Protein AF-A0A6A5BGY7-F1 (afdb_monomer_lite)

Foldseek 3Di:
DPPVVVVVVVVVVVVLVVQLVVLLVVLVCVLCVVPVPQDQDVVLSVQSSVQSVVCVVVVHDDVVSSVVSSVVSNVPGPPPPPDDDDDDDDDDDDDDDDDDDDDDDDDDDDDDDDDDDDDDDDDDDDPPPPPDDDDPDDDDDPDPPPPPPDDDDDDPDVVVVVVVVVVVVVVVVVVVVVVVVVVVVVVVVVVVVVVVVVVVVVVVVVVVVVVVVVVVVVVVVVVVVVVVVVVVVVVVVVVVVVVVVVVVVVVVVVVVVVVVVVVVVVVVVVVVVVVVVVVVVVVVVVVVVVVVVVVVVVVVVVVVVVVVVVVVVVVVVVVVVVVVVVVVVVVVVVVVVVVVVVVVVVCVVCVVPPVPPPDDDDDDPVVVVVVVVVVVVVVVVVVVVVVVVVVVVVVVVVVVVVVVVVVVVVVVVVVVVVVVVVVVVVVVVVVVVVVVVVVVVVVVVVVVVVVVVVVVVVVVVVVVVVVVVVVVVVVVVVDPDPVVCVVCVVVVVVVVVD

pLDDT: mean 76.89, std 18.96, range [32.81, 94.38]

Radius of gyration: 74.18 Å; chains: 1; bounding box: 144×85×255 Å

Organism: Naegleria fowleri (NCBI:txid5763)

Structure (mmCIF, N/CA/C/O backbone):
data_AF-A0A6A5BGY7-F1
#
_entry.id   AF-A0A6A5BGY7-F1
#
loop_
_atom_site.group_PDB
_atom_site.id
_atom_site.type_symbol
_atom_site.label_atom_id
_atom_site.label_alt_id
_atom_site.label_comp_id
_atom_site.label_asym_id
_atom_site.label_entity_id
_atom_site.label_seq_id
_atom_site.pdbx_PDB_ins_code
_atom_site.Cartn_x
_atom_site.Cartn_y
_atom_site.Cartn_z
_atom_site.occupancy
_atom_site.B_iso_or_equiv
_atom_site.auth_seq_id
_atom_site.auth_comp_id
_atom_site.auth_asym_id
_atom_site.auth_atom_id
_atom_site.pdbx_PDB_model_num
ATOM 1 N N . MET A 1 1 ? -32.255 -0.318 28.644 1.00 48.50 1 MET A N 1
ATOM 2 C CA . MET A 1 1 ? -32.883 0.525 27.596 1.00 48.50 1 MET A CA 1
ATOM 3 C C . MET A 1 1 ? -31.857 1.417 26.865 1.00 48.50 1 MET A C 1
ATOM 5 O O . MET A 1 1 ? -32.071 2.609 26.714 1.00 48.50 1 MET A O 1
ATOM 9 N N . THR A 1 2 ? -30.748 0.865 26.355 1.00 45.28 2 THR A N 1
ATOM 10 C CA . THR A 1 2 ? -29.633 1.644 25.757 1.00 45.28 2 THR A CA 1
ATOM 11 C C . THR A 1 2 ? -29.443 1.431 24.244 1.00 45.28 2 THR A C 1
ATOM 13 O O . THR A 1 2 ? -28.577 2.060 23.642 1.00 45.28 2 THR A O 1
ATOM 16 N N . SER A 1 3 ? -30.273 0.613 23.581 1.00 42.50 3 SER A N 1
ATOM 17 C CA . SER A 1 3 ? -30.120 0.303 22.143 1.00 42.50 3 SER A CA 1
ATOM 18 C C . SER A 1 3 ? -30.679 1.367 21.185 1.00 42.50 3 SER A C 1
ATOM 20 O O . SER A 1 3 ? -30.406 1.318 19.988 1.00 42.50 3 SER A O 1
ATOM 22 N N . VAL A 1 4 ? -31.413 2.367 21.685 1.00 48.81 4 VAL A N 1
ATOM 23 C CA . VAL A 1 4 ? -32.042 3.413 20.853 1.00 48.81 4 VAL A CA 1
ATOM 24 C C . VAL A 1 4 ? -31.071 4.560 20.511 1.00 48.81 4 VAL A C 1
ATOM 26 O O . VAL A 1 4 ? -31.288 5.296 19.550 1.00 48.81 4 VAL A O 1
ATOM 29 N N . ALA A 1 5 ? -29.966 4.714 21.250 1.00 49.78 5 ALA A N 1
ATOM 30 C CA . ALA A 1 5 ? -28.985 5.776 21.000 1.00 49.78 5 ALA A CA 1
ATOM 31 C C . ALA A 1 5 ? -28.038 5.460 19.822 1.00 49.78 5 ALA A C 1
ATOM 33 O O . ALA A 1 5 ? -27.665 6.359 19.067 1.00 49.78 5 ALA A O 1
ATOM 34 N N . SER A 1 6 ? -27.701 4.180 19.611 1.00 48.06 6 SER A N 1
ATOM 35 C CA . SER A 1 6 ? -26.782 3.744 18.545 1.00 48.06 6 SER A CA 1
ATOM 36 C C . SER A 1 6 ? -27.393 3.889 17.140 1.00 48.06 6 SER A C 1
ATOM 38 O O . SER A 1 6 ? -26.726 4.347 16.210 1.00 48.06 6 SER A O 1
ATOM 40 N N . SER A 1 7 ? -28.694 3.617 16.988 1.00 53.34 7 SER A N 1
ATOM 41 C CA . SER A 1 7 ? -29.398 3.766 15.706 1.00 53.34 7 SER A CA 1
ATOM 42 C C . SER A 1 7 ? -29.578 5.234 15.288 1.00 53.34 7 SER A C 1
ATOM 44 O O . SER A 1 7 ? -29.477 5.569 14.104 1.00 53.34 7 SER A O 1
ATOM 46 N N . LYS A 1 8 ? -29.753 6.154 16.247 1.00 53.75 8 LYS A N 1
ATOM 47 C CA . LYS A 1 8 ? -29.845 7.600 15.973 1.00 53.75 8 LYS A CA 1
ATOM 48 C C . LYS A 1 8 ? -28.509 8.204 15.514 1.00 53.75 8 LYS A C 1
ATOM 50 O O . LYS A 1 8 ? -28.509 9.021 14.595 1.00 53.75 8 LYS A O 1
ATOM 55 N N . ALA A 1 9 ? -27.376 7.767 16.069 1.00 55.69 9 ALA A N 1
ATOM 56 C CA . ALA A 1 9 ? -26.051 8.239 15.648 1.00 55.69 9 ALA A CA 1
ATOM 57 C C . ALA A 1 9 ? -25.701 7.819 14.204 1.00 55.69 9 ALA A C 1
ATOM 59 O O . ALA A 1 9 ? -25.172 8.624 13.435 1.00 55.69 9 ALA A O 1
ATOM 60 N N . SER A 1 10 ? -26.076 6.597 13.803 1.00 60.94 10 SER A N 1
ATOM 61 C CA . SER A 1 10 ? -25.869 6.094 12.436 1.00 60.94 10 SER A CA 1
ATOM 62 C C . SER A 1 10 ? -26.674 6.891 11.398 1.00 60.94 10 SER A C 1
ATOM 64 O O . SER A 1 10 ? -26.128 7.343 10.390 1.00 60.94 10 SER A O 1
ATOM 66 N N . THR A 1 11 ? -27.950 7.176 11.682 1.00 72.31 11 THR A N 1
ATOM 67 C CA . THR A 1 11 ? -28.796 7.973 10.772 1.00 72.31 11 THR A CA 1
ATOM 68 C C . THR A 1 11 ? -28.361 9.440 10.675 1.00 72.31 11 THR A C 1
ATOM 70 O O . THR A 1 11 ? -28.456 10.034 9.601 1.00 72.31 11 THR A O 1
ATOM 73 N N . ALA A 1 12 ? -27.841 10.034 11.755 1.00 74.44 12 ALA A N 1
ATOM 74 C CA . ALA A 1 12 ? -27.306 11.397 11.739 1.00 74.44 12 ALA A CA 1
ATOM 75 C C . ALA A 1 12 ? -26.014 11.506 10.908 1.00 74.44 12 ALA A C 1
ATOM 77 O O . ALA A 1 12 ? -25.861 12.457 10.139 1.00 74.44 12 ALA A O 1
ATOM 78 N N . SER A 1 13 ? -25.124 10.513 11.008 1.00 77.81 13 SER A N 1
ATOM 79 C CA . SER A 1 13 ? -23.902 10.443 10.195 1.00 77.81 13 SER A CA 1
ATOM 80 C C . SER A 1 13 ? -24.227 10.301 8.705 1.00 77.81 13 SER A C 1
ATOM 82 O O . SER A 1 13 ? -23.722 11.069 7.889 1.00 77.81 13 SER A O 1
ATOM 84 N N . GLN A 1 14 ? -25.158 9.408 8.355 1.00 81.12 14 GLN A N 1
ATOM 85 C CA . GLN A 1 14 ? -25.603 9.222 6.968 1.00 81.12 14 GLN A CA 1
ATOM 86 C C . GLN A 1 14 ? -26.270 10.476 6.385 1.00 81.12 14 GLN A C 1
ATOM 88 O O . GLN A 1 14 ? -26.080 10.797 5.213 1.00 81.12 14 GLN A O 1
ATOM 93 N N . LYS A 1 15 ? -27.048 11.217 7.187 1.00 82.88 15 LYS A N 1
ATOM 94 C CA . LYS A 1 15 ? -27.656 12.486 6.750 1.00 82.88 15 LYS A CA 1
ATOM 95 C C . LYS A 1 15 ? -26.605 13.567 6.486 1.00 82.88 15 LYS A C 1
ATOM 97 O O . LYS A 1 15 ? -26.734 14.290 5.501 1.00 82.88 15 LYS A O 1
ATOM 102 N N . ARG A 1 16 ? -25.564 13.658 7.322 1.00 83.69 16 ARG A N 1
ATOM 103 C CA . ARG A 1 16 ? -24.442 14.593 7.116 1.00 83.69 16 ARG A CA 1
ATOM 104 C C . ARG A 1 16 ? -23.653 14.264 5.855 1.00 83.69 16 ARG A C 1
ATOM 106 O O . ARG A 1 16 ? -23.334 15.167 5.092 1.00 83.69 16 ARG A O 1
ATOM 113 N N . GLU A 1 17 ? -23.401 12.985 5.605 1.00 85.94 17 GLU A N 1
ATOM 114 C CA . GLU A 1 17 ? -22.677 12.534 4.416 1.00 85.94 17 GLU A CA 1
ATOM 115 C C . GLU A 1 17 ? -23.469 12.792 3.124 1.00 85.94 17 GLU A C 1
ATOM 117 O O . GLU A 1 17 ? -22.926 13.323 2.156 1.00 85.94 17 GLU A O 1
ATOM 122 N N . LYS A 1 18 ? -24.787 12.543 3.137 1.00 87.06 18 LYS A N 1
ATOM 123 C CA . LYS A 1 18 ? -25.677 12.902 2.019 1.00 87.06 18 LYS A CA 1
ATOM 124 C C . LYS A 1 18 ? -25.728 14.412 1.774 1.00 87.06 18 LYS A C 1
ATOM 126 O O . LYS A 1 18 ? -25.689 14.841 0.625 1.00 87.06 18 LYS A O 1
ATOM 131 N N . LEU A 1 19 ? -25.789 15.221 2.834 1.00 86.50 19 LEU A N 1
ATOM 132 C CA . LEU A 1 19 ? -25.769 16.682 2.714 1.00 86.50 19 LEU A CA 1
ATOM 133 C C . LEU A 1 19 ? -24.436 17.179 2.135 1.00 86.50 19 LEU A C 1
ATOM 135 O O . LEU A 1 19 ? -24.432 18.034 1.254 1.00 86.50 19 LEU A O 1
ATOM 139 N N . LYS A 1 20 ? -23.314 16.604 2.576 1.00 90.31 20 LYS A N 1
ATOM 140 C CA . LYS A 1 20 ? -21.978 16.894 2.047 1.00 90.31 20 LYS A CA 1
ATOM 141 C C . LYS A 1 20 ? -21.872 16.596 0.554 1.00 90.31 20 LYS A C 1
ATOM 143 O O . LYS A 1 20 ? -21.350 17.432 -0.186 1.00 90.31 20 LYS A O 1
ATOM 148 N N . ALA A 1 21 ? -22.378 15.445 0.112 1.00 89.00 21 ALA A N 1
ATOM 149 C CA . ALA A 1 21 ? -22.396 15.083 -1.303 1.00 89.00 21 ALA A CA 1
ATOM 150 C C . ALA A 1 21 ? -23.208 16.099 -2.124 1.00 89.00 21 ALA A C 1
ATOM 152 O O . ALA A 1 21 ? -22.679 16.681 -3.065 1.00 89.00 21 ALA A O 1
ATOM 153 N N . LEU A 1 22 ? -24.430 16.425 -1.683 1.00 90.19 22 LEU A N 1
ATOM 154 C CA . LEU A 1 22 ? -25.294 17.395 -2.367 1.00 90.19 22 LEU A CA 1
ATOM 155 C C . LEU A 1 22 ? -24.677 18.798 -2.462 1.00 90.19 22 LEU A C 1
ATOM 157 O O . LEU A 1 22 ? -24.794 19.460 -3.493 1.00 90.19 22 LEU A O 1
ATOM 161 N N . LEU A 1 23 ? -24.022 19.271 -1.398 1.00 90.00 23 LEU A N 1
ATOM 162 C CA . LEU A 1 23 ? -23.354 20.576 -1.403 1.00 90.00 23 LEU A CA 1
ATOM 163 C C . LEU A 1 23 ? -22.109 20.575 -2.299 1.00 90.00 23 LEU A C 1
ATOM 165 O O . LEU A 1 23 ? -21.873 21.552 -3.009 1.00 90.00 23 LEU A O 1
ATOM 169 N N . SER A 1 24 ? -21.351 19.477 -2.312 1.00 91.75 24 SER A N 1
ATOM 170 C CA . SER A 1 24 ? -20.183 19.317 -3.186 1.00 91.75 24 SER A CA 1
ATOM 171 C C . SER A 1 24 ? -20.595 19.291 -4.660 1.00 91.75 24 SER A C 1
ATOM 173 O O . SER A 1 24 ? -20.015 20.020 -5.465 1.00 91.75 24 SER A O 1
ATOM 175 N N . ASP A 1 25 ? -21.648 18.544 -4.999 1.00 91.12 25 ASP A N 1
ATOM 176 C CA . ASP A 1 25 ? -22.200 18.479 -6.356 1.00 91.12 25 ASP A CA 1
ATOM 177 C C . ASP A 1 25 ? -22.715 19.844 -6.815 1.00 91.12 25 ASP A C 1
ATOM 179 O O . ASP A 1 25 ? -22.404 20.294 -7.918 1.00 91.12 25 ASP A O 1
ATOM 183 N N . LYS A 1 26 ? -23.405 20.579 -5.933 1.00 90.44 26 LYS A N 1
ATOM 184 C CA . LYS A 1 26 ? -23.881 21.934 -6.239 1.00 90.44 26 LYS A CA 1
ATOM 185 C C . LY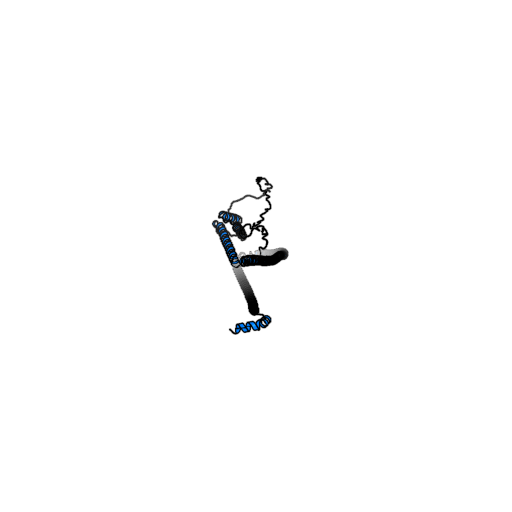S A 1 26 ? -22.728 22.906 -6.520 1.00 90.44 26 LYS A C 1
ATOM 187 O O . LYS A 1 26 ? -22.837 23.731 -7.427 1.00 90.44 26 LYS A O 1
ATOM 192 N N . VAL A 1 27 ? -21.611 22.812 -5.791 1.00 89.12 27 VAL A N 1
ATOM 193 C CA . VAL A 1 27 ? -20.402 23.618 -6.061 1.00 89.12 27 VAL A CA 1
ATOM 194 C C . VAL A 1 27 ? -19.767 23.226 -7.400 1.00 89.12 27 VAL A C 1
ATOM 196 O O . VAL A 1 27 ? -19.374 24.107 -8.170 1.00 89.12 27 VAL A O 1
ATOM 199 N N . LEU A 1 28 ? -19.710 21.932 -7.722 1.00 90.06 28 LEU A N 1
ATOM 200 C CA . LEU A 1 28 ? -19.201 21.444 -9.007 1.00 90.06 28 LEU A CA 1
ATOM 201 C C . LEU A 1 28 ? -20.054 21.912 -10.188 1.00 90.06 28 LEU A C 1
ATOM 203 O O . LEU A 1 28 ? -19.506 22.357 -11.200 1.00 90.06 28 LEU A O 1
ATOM 207 N N . ASP A 1 29 ? -21.375 21.888 -10.043 1.00 89.69 29 ASP A N 1
ATOM 208 C CA . ASP A 1 29 ? -22.299 22.408 -11.046 1.00 89.69 29 ASP A CA 1
ATOM 209 C C . ASP A 1 29 ? -22.102 23.907 -11.260 1.00 89.69 29 ASP A C 1
ATOM 211 O O . ASP A 1 29 ? -22.062 24.363 -12.402 1.00 89.69 29 ASP A O 1
ATOM 215 N N . MET A 1 30 ? -21.887 24.684 -10.194 1.00 89.56 30 MET A N 1
ATOM 216 C CA . MET A 1 30 ? -21.585 26.115 -10.311 1.00 89.56 30 MET A CA 1
ATOM 217 C C . MET A 1 30 ? -20.273 26.397 -11.054 1.00 89.56 30 MET A C 1
ATOM 219 O O . MET A 1 30 ? -20.196 27.377 -11.799 1.00 89.56 30 MET A O 1
ATOM 223 N N . ILE A 1 31 ? -19.259 25.545 -10.892 1.00 87.06 31 ILE A N 1
ATOM 224 C CA . ILE A 1 31 ? -17.988 25.651 -11.625 1.00 87.06 31 ILE A CA 1
ATOM 225 C C . ILE A 1 31 ? -18.200 25.316 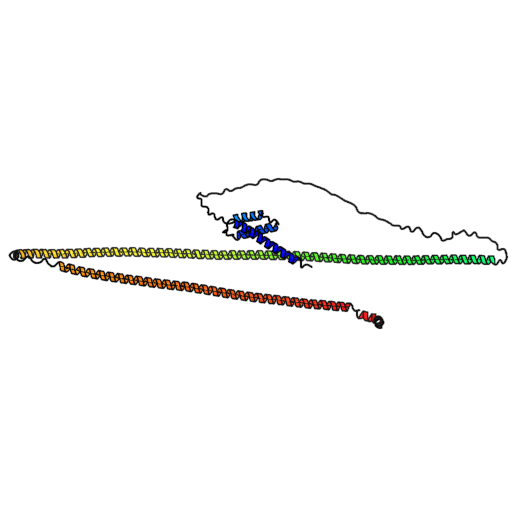-13.110 1.00 87.06 31 ILE A C 1
ATOM 227 O O . ILE A 1 31 ? -17.720 26.047 -13.981 1.00 87.06 31 ILE A O 1
ATOM 231 N N . LYS A 1 32 ? -18.971 24.262 -13.406 1.00 86.19 32 LYS A N 1
ATOM 232 C CA . LYS A 1 32 ? -19.269 23.805 -14.776 1.00 86.19 32 LYS A CA 1
ATOM 233 C C . LYS A 1 32 ? -20.250 24.708 -15.527 1.00 86.19 32 LYS A C 1
ATOM 235 O O . LYS A 1 32 ? -20.201 24.758 -16.755 1.00 86.19 32 LYS A O 1
ATOM 240 N N . LYS A 1 33 ? -21.100 25.470 -14.825 1.00 82.31 33 LYS A N 1
ATOM 241 C CA . LYS A 1 33 ? -22.147 26.334 -15.415 1.00 82.31 33 LYS A CA 1
ATOM 242 C C . LYS A 1 33 ? -21.612 27.442 -16.335 1.00 82.31 33 LYS A C 1
ATOM 244 O O . LYS A 1 33 ? -22.394 28.050 -17.056 1.00 82.31 33 LYS A O 1
ATOM 249 N N . GLY A 1 34 ? -20.302 27.694 -16.346 1.00 66.62 34 GLY A N 1
ATOM 250 C CA . GLY A 1 34 ? -19.660 28.622 -17.282 1.00 66.62 34 GLY A CA 1
ATOM 251 C C . GLY A 1 34 ? -18.769 27.978 -18.344 1.00 66.62 34 GLY A C 1
ATOM 252 O O . GLY A 1 34 ? -18.346 28.689 -19.248 1.00 66.62 34 GLY A O 1
ATOM 253 N N . ASN A 1 35 ? -18.422 26.689 -18.228 1.00 72.38 35 ASN A N 1
ATOM 254 C CA . ASN A 1 35 ? -17.495 26.029 -19.149 1.00 72.38 35 ASN A CA 1
ATOM 255 C C . ASN A 1 35 ? -17.555 24.494 -18.951 1.00 72.38 35 ASN A C 1
ATOM 257 O O . ASN A 1 35 ? -17.071 23.977 -17.941 1.00 72.38 35 ASN A O 1
ATOM 261 N N . LYS A 1 36 ? -18.199 23.767 -19.878 1.00 72.94 36 LYS A N 1
ATOM 262 C CA . LYS A 1 36 ? -18.528 22.330 -19.718 1.00 72.94 36 LYS A CA 1
ATOM 263 C C . LYS A 1 36 ? -17.303 21.400 -19.751 1.00 72.94 36 LYS A C 1
ATOM 265 O O . LYS A 1 36 ? -17.361 20.330 -19.155 1.00 72.94 36 LYS A O 1
ATOM 270 N N . ASP A 1 37 ? -16.189 21.848 -20.335 1.00 74.12 37 ASP A N 1
ATOM 271 C CA . ASP A 1 37 ? -14.973 21.041 -20.551 1.00 74.12 37 ASP A CA 1
ATOM 272 C C . ASP A 1 37 ? -13.878 21.248 -19.487 1.00 74.12 37 ASP A C 1
ATOM 274 O O . ASP A 1 37 ? -12.715 20.880 -19.676 1.00 74.12 37 ASP A O 1
ATOM 278 N N . VAL A 1 38 ? -14.218 21.847 -18.342 1.00 78.94 38 VAL A N 1
ATOM 279 C CA . VAL A 1 38 ? -13.254 22.068 -17.255 1.00 78.94 38 VAL A CA 1
ATOM 280 C C . VAL A 1 38 ? -12.906 20.737 -16.594 1.00 78.94 38 VAL A C 1
ATOM 282 O O . VAL A 1 38 ? -13.705 20.157 -15.856 1.00 78.94 38 VAL A O 1
ATOM 285 N N . LYS A 1 39 ? -11.677 20.267 -16.831 1.00 82.94 39 LYS A N 1
ATOM 286 C CA . LYS A 1 39 ? -11.101 19.118 -16.125 1.00 82.94 39 LYS A CA 1
ATOM 287 C C . LYS A 1 39 ? -10.837 19.500 -14.670 1.00 82.94 39 LYS A C 1
ATOM 289 O O . LYS A 1 39 ? -9.905 20.242 -14.371 1.00 82.94 39 LYS A O 1
ATOM 294 N N . ILE A 1 40 ? -11.673 18.994 -13.771 1.00 83.44 40 ILE A N 1
ATOM 295 C CA . ILE A 1 40 ? -11.523 19.202 -12.332 1.00 83.44 40 ILE A CA 1
ATOM 296 C C . ILE A 1 40 ? -10.395 18.295 -11.834 1.00 83.44 40 ILE A C 1
ATOM 298 O O . ILE A 1 40 ? -10.482 17.073 -11.942 1.00 83.44 40 ILE A O 1
ATOM 302 N N . THR A 1 41 ? -9.327 18.886 -11.305 1.00 86.12 41 THR A N 1
ATOM 303 C CA . THR A 1 41 ? -8.210 18.138 -10.720 1.00 86.12 41 THR A CA 1
ATOM 304 C C . THR A 1 41 ? -8.593 17.563 -9.347 1.00 86.12 41 THR A C 1
ATOM 306 O O . THR A 1 41 ? -9.438 18.132 -8.645 1.00 86.12 41 THR A O 1
ATOM 309 N N . PRO A 1 42 ? -7.971 16.451 -8.912 1.00 85.44 42 PRO A N 1
ATOM 310 C CA . PRO A 1 42 ? -8.244 15.854 -7.599 1.00 85.44 42 PRO A CA 1
ATOM 311 C C . PRO A 1 42 ? -7.941 16.809 -6.430 1.00 85.44 42 PRO A C 1
ATOM 313 O O . PRO A 1 42 ? -8.599 16.748 -5.392 1.00 85.44 42 PRO A O 1
ATOM 316 N N . GLU A 1 43 ? -7.006 17.745 -6.605 1.00 85.25 43 GLU A N 1
ATOM 317 C CA . GLU A 1 43 ? -6.696 18.786 -5.617 1.00 85.25 43 GLU A CA 1
ATOM 318 C C . GLU A 1 43 ? -7.874 19.743 -5.386 1.00 85.25 43 GLU A C 1
ATOM 320 O O . GLU A 1 43 ? -8.194 20.073 -4.240 1.00 85.25 43 GLU A O 1
ATOM 325 N N . VAL A 1 44 ? -8.573 20.128 -6.459 1.00 87.25 44 VAL A N 1
ATOM 326 C CA . VAL A 1 44 ? -9.759 20.994 -6.392 1.00 87.25 44 VAL A CA 1
ATOM 327 C C . VAL A 1 44 ? -10.927 20.262 -5.726 1.00 87.25 44 VAL A C 1
ATOM 329 O O . VAL A 1 44 ? -11.618 20.856 -4.900 1.00 87.25 44 VAL A O 1
ATOM 332 N N . LEU A 1 45 ? -11.108 18.963 -5.993 1.00 88.25 45 LEU A N 1
ATOM 333 C CA . LEU A 1 45 ? -12.114 18.138 -5.304 1.00 88.25 45 LEU A CA 1
ATOM 334 C C . LEU A 1 45 ? -11.844 18.029 -3.799 1.00 88.25 45 LEU A C 1
ATOM 336 O O . LEU A 1 45 ? -12.763 18.177 -2.992 1.00 88.25 45 LEU A O 1
ATOM 340 N N . SER A 1 46 ? -10.583 17.828 -3.410 1.00 89.75 46 SER A N 1
ATOM 341 C CA . SER A 1 46 ? -10.176 17.808 -2.000 1.00 89.75 46 SER A CA 1
ATOM 342 C C . SER A 1 46 ? -10.436 19.156 -1.316 1.00 89.75 46 SER A C 1
ATOM 344 O O . SER A 1 46 ? -10.913 19.191 -0.181 1.00 89.75 46 SER A O 1
ATOM 346 N N . LEU A 1 47 ? -10.167 20.275 -1.998 1.00 89.56 47 LEU A N 1
ATOM 347 C CA . LEU A 1 47 ? -10.445 21.611 -1.467 1.00 89.56 47 LEU A CA 1
ATOM 348 C C . LEU A 1 47 ? -11.951 21.844 -1.266 1.00 89.56 47 LEU A C 1
ATOM 350 O O . LEU A 1 47 ? -12.354 22.289 -0.194 1.00 89.56 47 LEU A O 1
ATOM 354 N N . ILE A 1 48 ? -12.778 21.488 -2.255 1.00 90.62 48 ILE A N 1
ATOM 355 C CA . ILE A 1 48 ? -14.243 21.595 -2.161 1.00 90.62 48 ILE A CA 1
ATOM 356 C C . ILE A 1 48 ? -14.761 20.756 -0.990 1.00 90.62 48 ILE A C 1
ATOM 358 O O . ILE A 1 48 ? -15.511 21.271 -0.167 1.00 90.62 48 ILE A O 1
ATOM 362 N N . SER A 1 49 ? -14.309 19.504 -0.851 1.00 92.00 49 SER A N 1
ATOM 363 C CA . SER A 1 49 ? -14.729 18.649 0.264 1.00 92.00 49 SER A CA 1
ATOM 364 C C . SER A 1 49 ? -14.367 19.244 1.627 1.00 92.00 49 SER A C 1
ATOM 366 O O . SER A 1 49 ? -15.182 19.163 2.542 1.00 92.00 49 SER A O 1
ATOM 368 N N . LYS A 1 50 ? -13.166 19.818 1.788 1.00 92.38 50 LYS A N 1
ATOM 369 C CA . LYS A 1 50 ? -12.720 20.400 3.068 1.00 92.38 50 LYS A CA 1
ATOM 370 C C . LYS A 1 50 ? -13.516 21.648 3.447 1.00 92.38 50 LYS A C 1
ATOM 372 O O . LYS A 1 50 ? -13.876 21.812 4.607 1.00 92.38 50 LYS A O 1
ATOM 377 N N . GLU A 1 51 ? -13.799 22.511 2.477 1.00 90.56 51 GLU A N 1
ATOM 378 C CA . GLU A 1 51 ? -14.568 23.742 2.698 1.00 90.56 51 GLU A CA 1
ATOM 379 C C . GLU A 1 51 ? -16.060 23.436 2.939 1.00 90.56 51 GLU A C 1
ATOM 381 O O . GLU A 1 51 ? -16.693 24.057 3.789 1.00 90.56 51 GLU A O 1
ATOM 386 N N . VAL A 1 52 ? -16.621 22.425 2.263 1.00 90.62 52 VAL A N 1
ATOM 387 C CA . VAL A 1 52 ? -17.994 21.948 2.517 1.00 90.62 52 VAL A CA 1
ATOM 388 C C . VAL A 1 52 ? -18.109 21.285 3.896 1.00 90.62 52 VAL A C 1
ATOM 390 O O . VAL A 1 52 ? -19.097 21.509 4.593 1.00 90.62 52 VAL A O 1
ATOM 393 N N . ASP A 1 53 ? -17.099 20.525 4.334 1.00 90.94 53 ASP A N 1
ATOM 394 C CA . ASP A 1 53 ? -17.050 19.979 5.699 1.00 90.94 53 ASP A CA 1
ATOM 395 C C . ASP A 1 53 ? -17.008 21.087 6.761 1.00 90.94 53 ASP A C 1
ATOM 397 O O . ASP A 1 53 ? -17.676 20.976 7.792 1.00 90.94 53 ASP A O 1
ATOM 401 N N . ALA A 1 54 ? -16.259 22.166 6.505 1.00 89.19 54 ALA A N 1
ATOM 402 C CA . ALA A 1 54 ? -16.210 23.331 7.385 1.00 89.19 54 ALA A CA 1
ATOM 403 C C . ALA A 1 54 ? -17.579 24.033 7.474 1.00 89.19 54 ALA A C 1
ATOM 405 O O . ALA A 1 54 ? -18.056 24.287 8.578 1.00 89.19 54 ALA A O 1
ATOM 406 N N . LEU A 1 55 ? -18.272 24.230 6.345 1.00 89.44 55 LEU A N 1
ATOM 407 C CA . LEU A 1 55 ? -19.627 24.805 6.332 1.00 89.44 55 LEU A CA 1
ATOM 408 C C . LEU A 1 55 ? -20.648 23.953 7.099 1.00 89.44 55 LEU A C 1
ATOM 410 O O . LEU A 1 55 ? -21.472 24.481 7.848 1.00 89.44 55 LEU A O 1
ATOM 414 N N . ILE A 1 56 ? -20.590 22.625 6.949 1.00 88.88 56 ILE A N 1
ATOM 415 C CA . ILE A 1 56 ? -21.475 21.708 7.685 1.00 88.88 56 ILE A CA 1
ATOM 416 C C . ILE A 1 56 ? -21.178 21.755 9.189 1.00 88.88 56 ILE A C 1
ATOM 418 O O . ILE A 1 56 ? -22.104 21.644 9.997 1.00 88.88 56 ILE A O 1
ATOM 422 N N . LYS A 1 57 ? -19.909 21.927 9.576 1.00 88.06 57 LYS A N 1
ATOM 423 C CA . LYS A 1 57 ? -19.494 22.039 10.980 1.00 88.06 57 LYS A CA 1
ATOM 424 C C . LYS A 1 57 ? -19.949 23.355 11.616 1.00 88.06 57 LYS A C 1
ATOM 426 O O . LYS A 1 57 ? -20.383 23.335 12.765 1.00 88.06 57 LYS A O 1
ATOM 431 N N . ASP A 1 58 ? -19.911 24.449 10.860 1.00 83.06 58 ASP A N 1
ATOM 432 C CA . ASP A 1 58 ? -20.290 25.787 11.328 1.00 83.06 58 ASP A CA 1
ATOM 433 C C . ASP A 1 58 ? -21.810 26.039 11.270 1.00 83.06 58 ASP A C 1
ATOM 435 O O . ASP A 1 58 ? -22.296 27.063 11.755 1.00 83.06 58 ASP A O 1
ATOM 439 N N . GLY A 1 59 ? -22.581 25.106 10.695 1.00 75.62 59 GLY A N 1
ATOM 440 C CA . GLY A 1 59 ? -24.047 25.156 10.648 1.00 75.62 59 GLY A CA 1
ATOM 441 C C . GLY A 1 59 ? -24.611 26.238 9.721 1.00 75.62 59 GLY A C 1
ATOM 442 O O . GLY A 1 59 ? -25.802 26.543 9.789 1.00 75.62 59 GLY A O 1
ATOM 443 N N . LYS A 1 60 ? -23.774 26.816 8.854 1.00 68.81 60 LYS A N 1
ATOM 444 C CA . LYS A 1 60 ? -24.119 27.886 7.912 1.00 68.81 60 LYS A CA 1
ATOM 445 C C . LYS A 1 60 ? -23.919 27.353 6.497 1.00 68.81 60 LYS A C 1
ATOM 447 O O . LYS A 1 60 ? -22.808 27.058 6.083 1.00 68.81 60 LYS A O 1
ATOM 452 N N . GLY A 1 61 ? -25.026 27.129 5.796 1.00 69.44 61 GLY A N 1
ATOM 453 C CA . GLY A 1 61 ? -25.051 26.607 4.428 1.00 69.44 61 GLY A CA 1
ATOM 454 C C . GLY A 1 61 ? -25.711 27.598 3.481 1.00 69.44 61 GLY A C 1
ATOM 455 O O . GLY A 1 61 ? -26.667 27.241 2.790 1.00 69.44 61 GLY A O 1
ATOM 456 N N . SER A 1 62 ? -25.278 28.859 3.506 1.00 83.69 62 SER A N 1
ATOM 457 C CA . SER A 1 62 ? -25.867 29.885 2.645 1.00 83.69 62 SER A CA 1
ATOM 458 C C . SER A 1 62 ? -25.387 29.732 1.199 1.00 83.69 62 SER A C 1
ATOM 460 O O . SER A 1 62 ? -24.273 29.284 0.920 1.00 83.69 62 SER A O 1
ATOM 462 N N . GLU A 1 63 ? -26.225 30.119 0.236 1.00 84.06 63 GLU A N 1
ATOM 463 C CA . GLU A 1 63 ? -25.854 30.016 -1.178 1.00 84.06 63 GLU A CA 1
ATOM 464 C C . GLU A 1 63 ? -24.628 30.884 -1.507 1.00 84.06 63 GLU A C 1
ATOM 466 O O . GLU A 1 63 ? -23.795 30.477 -2.311 1.00 84.06 63 GLU A O 1
ATOM 471 N N . SER A 1 64 ? -24.476 32.043 -0.856 1.00 85.56 64 SER A N 1
ATOM 472 C CA . SER A 1 64 ? -23.336 32.955 -1.023 1.00 85.56 64 SER A CA 1
ATOM 473 C C . SER A 1 64 ? -22.000 32.317 -0.631 1.00 85.56 64 SER A C 1
ATOM 475 O O . SER A 1 64 ? -21.004 32.516 -1.332 1.00 85.56 64 SER A O 1
ATOM 477 N N . GLU A 1 65 ? -21.970 31.508 0.428 1.00 87.19 65 GLU A N 1
ATOM 478 C CA . GLU A 1 65 ? -20.780 30.756 0.844 1.00 87.19 65 GLU A CA 1
ATOM 479 C C . GLU A 1 65 ? -20.403 29.688 -0.190 1.00 87.19 65 GLU A C 1
ATOM 481 O O . GLU A 1 65 ? -19.233 29.575 -0.559 1.00 87.19 65 GLU A O 1
ATOM 486 N N . LEU A 1 66 ? -21.388 28.987 -0.763 1.00 89.00 66 LEU A N 1
ATOM 487 C CA . LEU A 1 66 ? -21.146 28.042 -1.859 1.00 89.00 66 LEU A CA 1
ATOM 488 C C . LEU A 1 66 ? -20.601 28.748 -3.111 1.00 89.00 66 LEU A C 1
ATOM 490 O O . LEU A 1 66 ? -19.680 28.230 -3.747 1.00 89.00 66 LEU A O 1
ATOM 494 N N . LYS A 1 67 ? -21.087 29.960 -3.438 1.00 89.50 67 LYS A N 1
ATOM 495 C CA . LYS A 1 67 ? -20.513 30.767 -4.538 1.00 89.50 67 LYS A CA 1
ATOM 496 C C . LYS A 1 67 ? -19.060 31.142 -4.254 1.00 89.50 67 LYS A C 1
ATOM 498 O O . LYS A 1 67 ? -18.249 31.126 -5.176 1.00 89.50 67 LYS A O 1
ATOM 503 N N . ARG A 1 68 ? -18.716 31.444 -2.997 1.00 89.75 68 ARG A N 1
ATOM 504 C CA . ARG A 1 68 ? -17.344 31.774 -2.576 1.00 89.75 68 ARG A CA 1
ATOM 505 C C . ARG A 1 68 ? -16.399 30.575 -2.690 1.00 89.75 68 ARG A C 1
ATOM 507 O O . ARG A 1 68 ? -15.261 30.737 -3.129 1.00 89.75 68 ARG A O 1
ATOM 514 N N . ILE A 1 69 ? -16.861 29.374 -2.342 1.00 89.31 69 ILE A N 1
ATOM 515 C CA . ILE A 1 69 ? -16.087 28.139 -2.548 1.00 89.31 69 ILE A CA 1
ATOM 516 C C . ILE A 1 69 ? -15.907 27.884 -4.047 1.00 89.31 69 ILE A C 1
ATOM 518 O O . ILE A 1 69 ? -14.792 27.610 -4.487 1.00 89.31 69 ILE A O 1
ATOM 522 N N . ALA A 1 70 ? -16.965 28.046 -4.845 1.00 89.56 70 ALA A N 1
ATOM 523 C CA . ALA A 1 70 ? -16.899 27.872 -6.294 1.00 89.56 70 ALA A CA 1
ATOM 524 C C . ALA A 1 70 ? -15.914 28.850 -6.958 1.00 89.56 70 ALA A C 1
ATOM 526 O O . ALA A 1 70 ? -15.139 28.438 -7.819 1.00 89.56 70 ALA A O 1
ATOM 527 N N . THR A 1 71 ? -15.880 30.126 -6.554 1.00 88.75 71 THR A N 1
ATOM 528 C CA . THR A 1 71 ? -14.907 31.098 -7.086 1.00 88.75 71 THR A CA 1
ATOM 529 C C . THR A 1 71 ? -13.478 30.777 -6.653 1.00 88.75 71 THR A C 1
ATOM 531 O O . THR A 1 71 ? -12.570 30.828 -7.483 1.00 88.75 71 THR A O 1
ATOM 534 N N . LYS A 1 72 ? -13.268 30.371 -5.394 1.00 88.75 72 LYS A N 1
ATOM 535 C CA . LYS A 1 72 ? -11.955 29.941 -4.884 1.00 88.75 72 LYS A CA 1
ATOM 536 C C . LYS A 1 72 ? -11.433 28.705 -5.628 1.00 88.75 72 LYS A C 1
ATOM 538 O O . LYS A 1 72 ? -10.284 28.696 -6.058 1.00 88.75 72 LYS A O 1
ATOM 543 N N . ALA A 1 73 ? -12.289 27.709 -5.850 1.00 87.81 73 ALA A N 1
ATOM 544 C CA . ALA A 1 73 ? -11.981 26.515 -6.636 1.00 87.81 73 ALA A CA 1
ATOM 545 C C . ALA A 1 73 ? -11.715 26.844 -8.117 1.00 87.81 73 ALA A C 1
ATOM 547 O O . ALA A 1 73 ? -10.786 26.304 -8.714 1.00 87.81 73 ALA A O 1
ATOM 548 N N . LYS A 1 74 ? -12.476 27.779 -8.700 1.00 87.06 74 LYS A N 1
ATOM 549 C CA . LYS A 1 74 ? -12.289 28.248 -10.082 1.00 87.06 74 LYS A CA 1
ATOM 550 C C . LYS A 1 74 ? -10.946 28.949 -10.302 1.00 87.06 74 LYS A C 1
ATOM 552 O O . LYS A 1 74 ? -10.374 28.806 -11.375 1.00 87.06 74 LYS A O 1
ATOM 557 N N . ASN A 1 75 ? -10.427 29.654 -9.298 1.00 84.06 75 ASN A N 1
ATOM 558 C CA . ASN A 1 75 ? -9.123 30.322 -9.376 1.00 84.06 75 ASN A CA 1
ATOM 559 C C . ASN A 1 75 ? -7.931 29.352 -9.315 1.00 84.06 75 ASN A C 1
ATOM 561 O O . ASN A 1 75 ? -6.842 29.711 -9.752 1.00 84.06 75 ASN A O 1
ATOM 565 N N . LEU A 1 76 ? -8.128 28.144 -8.777 1.00 82.25 76 LEU A N 1
ATOM 566 C CA . LEU A 1 76 ? -7.102 27.096 -8.712 1.00 82.25 76 LEU A CA 1
ATOM 567 C C . LEU A 1 76 ? -7.069 26.212 -9.963 1.00 82.25 76 LEU A C 1
ATOM 569 O O . LEU A 1 76 ? -6.127 25.447 -10.154 1.00 82.25 76 LEU A O 1
ATOM 573 N N . LEU A 1 77 ? -8.091 26.299 -10.815 1.00 83.31 77 LEU A N 1
ATOM 574 C CA . LEU A 1 77 ? -8.098 25.596 -12.088 1.00 83.31 77 LEU A CA 1
ATOM 575 C C . LEU A 1 77 ? -7.141 26.292 -13.068 1.00 83.31 77 LEU A C 1
ATOM 577 O O . LEU A 1 77 ? -7.138 27.525 -13.143 1.00 83.31 77 LEU A O 1
ATOM 581 N N . PRO A 1 78 ? -6.346 25.530 -13.843 1.00 71.62 78 PRO A N 1
ATOM 582 C CA . PRO A 1 78 ? -5.457 26.102 -14.842 1.00 71.62 78 PRO A CA 1
ATOM 583 C C . PRO A 1 78 ? -6.290 26.910 -15.837 1.00 71.62 78 PRO A C 1
ATOM 585 O O . PRO A 1 78 ? -7.170 26.390 -16.529 1.00 71.62 78 PRO A O 1
ATOM 588 N N . ARG A 1 79 ? -6.049 28.221 -15.865 1.00 65.06 79 ARG A N 1
ATOM 589 C CA . ARG A 1 79 ? -6.721 29.142 -16.775 1.00 65.06 79 ARG A CA 1
ATOM 590 C C . ARG A 1 79 ? -6.210 28.813 -18.175 1.00 65.06 79 ARG A C 1
ATOM 592 O O . ARG A 1 79 ? -5.076 29.145 -18.495 1.00 65.06 79 ARG A O 1
ATOM 599 N N . ASN A 1 80 ? -7.019 28.138 -18.994 1.00 51.81 80 ASN A N 1
ATOM 600 C CA . ASN A 1 80 ? -6.740 27.987 -20.423 1.00 51.81 80 ASN A CA 1
ATOM 601 C C . ASN A 1 80 ? -6.740 29.390 -21.047 1.00 51.81 80 ASN A C 1
ATOM 603 O O . ASN A 1 80 ? -7.781 29.919 -21.432 1.00 51.81 80 ASN A O 1
ATOM 607 N N . THR A 1 81 ? -5.574 30.030 -21.082 1.00 45.12 81 THR A N 1
ATOM 608 C CA . THR A 1 81 ? -5.351 31.315 -21.739 1.00 45.12 81 THR A CA 1
ATOM 609 C C . THR A 1 81 ? -5.216 31.077 -23.236 1.00 45.12 81 THR A C 1
ATOM 611 O O . THR A 1 81 ? -4.129 31.153 -23.799 1.00 45.12 81 THR A O 1
ATOM 614 N N . SER A 1 82 ? -6.329 30.781 -23.901 1.00 44.78 82 SER A N 1
ATOM 615 C CA . SER A 1 82 ? -6.464 31.020 -25.337 1.00 44.78 82 SER A CA 1
ATOM 616 C C . SER A 1 82 ? -6.916 32.468 -25.536 1.00 44.78 82 SER A C 1
ATOM 618 O O . SER A 1 82 ? -8.074 32.740 -25.841 1.00 44.78 82 SER A O 1
ATOM 620 N N . SER A 1 83 ? -6.009 33.409 -25.289 1.00 43.03 83 SER A N 1
ATOM 621 C CA . SER A 1 83 ? -6.151 34.790 -25.747 1.00 43.03 83 SER A CA 1
ATOM 622 C C . SER A 1 83 ? -4.782 35.292 -26.183 1.00 43.03 83 SER A C 1
ATOM 624 O O . SER A 1 83 ? -3.932 35.668 -25.378 1.00 43.03 83 SER A O 1
ATOM 626 N N . THR A 1 84 ? -4.590 35.220 -27.489 1.00 43.41 84 THR A N 1
ATOM 627 C CA . THR A 1 84 ? -3.593 35.911 -28.294 1.00 43.41 84 THR A CA 1
ATOM 628 C C . THR A 1 84 ? -3.570 37.403 -27.951 1.00 43.41 84 THR A C 1
ATOM 630 O O . THR A 1 84 ? -4.499 38.127 -28.289 1.00 43.41 84 THR A O 1
ATOM 633 N N . SER A 1 85 ? -2.490 37.883 -27.338 1.00 36.62 85 SER A N 1
ATOM 634 C CA . SER A 1 85 ? -2.013 39.252 -27.553 1.00 36.62 85 SER A CA 1
ATOM 635 C C . SER A 1 85 ? -0.525 39.351 -27.231 1.00 36.62 85 SER A C 1
ATOM 637 O O . SER A 1 85 ? -0.065 39.013 -26.144 1.00 36.62 85 SER A O 1
ATOM 639 N N . SER A 1 86 ? 0.196 39.802 -28.243 1.00 41.66 86 SER A N 1
ATOM 640 C CA . SER A 1 86 ? 1.611 40.131 -28.342 1.00 41.66 86 SER A CA 1
ATOM 641 C C . SER A 1 86 ? 2.225 40.903 -27.166 1.00 41.66 86 SER A C 1
ATOM 643 O O . SER A 1 86 ? 1.710 41.939 -26.766 1.00 41.66 86 SER A O 1
ATOM 645 N N . GLY A 1 87 ? 3.431 40.472 -26.784 1.00 41.59 87 GLY A N 1
ATOM 646 C CA . GLY A 1 87 ? 4.604 41.343 -26.661 1.00 41.59 87 GLY A CA 1
ATOM 647 C C . GLY A 1 87 ? 4.718 42.248 -25.433 1.00 41.59 87 GLY A C 1
ATOM 648 O O . GLY A 1 87 ? 4.208 43.359 -25.418 1.00 41.59 87 GLY A O 1
ATOM 649 N N . SER A 1 88 ? 5.551 41.849 -24.471 1.00 36.59 88 SER A N 1
ATOM 650 C CA . SER A 1 88 ? 6.656 42.674 -23.948 1.00 36.59 88 SER A CA 1
ATOM 651 C C . SER A 1 88 ? 7.463 41.895 -22.898 1.00 36.59 88 SER A C 1
ATOM 653 O O . SER A 1 88 ? 7.008 40.908 -22.330 1.00 36.59 88 SER A O 1
ATOM 655 N N . LYS A 1 89 ? 8.729 42.289 -22.772 1.00 41.88 89 LYS A N 1
ATOM 656 C CA . LYS A 1 89 ? 9.852 41.617 -22.104 1.00 41.88 89 LYS A CA 1
ATOM 657 C C . LYS A 1 89 ? 9.727 41.533 -20.564 1.00 41.88 89 LYS A C 1
ATOM 659 O O . LYS A 1 89 ? 8.946 42.276 -19.981 1.00 41.88 89 LYS A O 1
ATOM 664 N N . PRO A 1 90 ? 10.529 40.668 -19.905 1.00 59.47 90 PRO A N 1
ATOM 665 C CA . PRO A 1 90 ? 10.491 40.439 -18.459 1.00 59.47 90 PRO A CA 1
ATOM 666 C C . PRO A 1 90 ? 11.400 41.424 -17.702 1.00 59.47 90 PRO A C 1
ATOM 668 O O . PRO A 1 90 ? 12.386 41.867 -18.284 1.00 59.47 90 PRO A O 1
ATOM 671 N N . SER A 1 91 ? 11.119 41.714 -16.420 1.00 39.50 91 SER A N 1
ATOM 672 C CA . SER A 1 91 ? 12.103 41.706 -15.309 1.00 39.50 91 SER A CA 1
ATOM 673 C C . SER A 1 91 ? 11.558 42.360 -14.016 1.00 39.50 91 SER A C 1
ATOM 675 O O . SER A 1 91 ? 11.039 43.468 -14.053 1.00 39.50 91 SER A O 1
ATOM 677 N N . VAL A 1 92 ? 11.805 41.674 -12.889 1.00 38.91 92 VAL A N 1
ATOM 678 C CA . VAL A 1 92 ? 11.776 42.079 -11.459 1.00 38.91 92 VAL A CA 1
ATOM 679 C C . VAL A 1 92 ? 10.417 42.230 -10.735 1.00 38.91 92 VAL A C 1
ATOM 681 O O . VAL A 1 92 ? 9.651 43.140 -11.041 1.00 38.91 92 VAL A O 1
ATOM 684 N N . PRO A 1 93 ? 10.144 41.427 -9.680 1.00 56.84 93 PRO A N 1
ATOM 685 C CA . PRO A 1 93 ? 9.154 41.766 -8.658 1.00 56.84 93 PRO A CA 1
ATOM 686 C C . PRO A 1 93 ? 9.773 42.635 -7.539 1.00 56.84 93 PRO A C 1
ATOM 688 O O . PRO A 1 93 ? 10.896 42.356 -7.107 1.00 56.84 93 PRO A O 1
ATOM 691 N N . PRO A 1 94 ? 9.062 43.655 -7.021 1.00 45.19 94 PRO A N 1
ATOM 692 C CA . PRO A 1 94 ? 9.501 44.397 -5.851 1.00 45.19 94 PRO A CA 1
ATOM 693 C C . PRO A 1 94 ? 9.194 43.615 -4.566 1.00 45.19 94 PRO A C 1
ATOM 695 O O . PRO A 1 94 ? 8.150 42.981 -4.414 1.00 45.19 94 PRO A O 1
ATOM 698 N N . ILE A 1 95 ? 10.145 43.678 -3.640 1.00 48.06 95 ILE A N 1
ATOM 699 C CA . ILE A 1 95 ? 10.011 43.266 -2.246 1.00 48.06 95 ILE A CA 1
ATOM 700 C C . ILE A 1 95 ? 9.204 44.354 -1.536 1.00 48.06 95 ILE A C 1
ATOM 702 O O . ILE A 1 95 ? 9.697 45.471 -1.407 1.00 48.06 95 ILE A O 1
ATOM 706 N N . ASP A 1 96 ? 8.006 44.024 -1.051 1.00 37.81 96 ASP A N 1
ATOM 707 C CA . ASP A 1 96 ? 7.240 44.904 -0.166 1.00 37.81 96 ASP A CA 1
ATOM 708 C C . ASP A 1 96 ? 7.342 44.419 1.282 1.00 37.81 96 ASP A C 1
ATOM 710 O O . ASP A 1 96 ? 6.749 43.425 1.709 1.00 37.81 96 ASP A O 1
ATOM 714 N N . THR A 1 97 ? 8.152 45.149 2.041 1.00 48.50 97 THR A N 1
ATOM 715 C CA . THR A 1 97 ? 8.189 45.125 3.499 1.00 48.50 97 THR A CA 1
ATOM 716 C C . THR A 1 97 ? 7.281 46.224 4.046 1.00 48.50 97 THR A C 1
ATOM 718 O O . THR A 1 97 ? 7.385 47.360 3.596 1.00 48.50 97 THR A O 1
ATOM 721 N N . LYS A 1 98 ? 6.566 45.907 5.135 1.00 43.78 98 LYS A N 1
ATOM 722 C CA . LYS A 1 98 ? 5.895 46.811 6.098 1.00 43.78 98 LYS A CA 1
ATOM 723 C C . LYS A 1 98 ? 4.444 47.197 5.782 1.00 43.78 98 LYS A C 1
ATOM 725 O O . LYS A 1 98 ? 4.158 48.098 5.011 1.00 43.78 98 LYS A O 1
ATOM 730 N N . SER A 1 99 ? 3.535 46.609 6.558 1.00 40.34 99 SER A N 1
ATOM 731 C CA . SER A 1 99 ? 2.296 47.257 6.996 1.00 40.34 99 SER A CA 1
ATOM 732 C C . SER A 1 99 ? 1.866 46.632 8.325 1.00 40.34 99 SER A C 1
ATOM 734 O O . SER A 1 99 ? 1.117 45.661 8.382 1.00 40.34 99 SER A O 1
ATOM 736 N N . VAL A 1 100 ? 2.441 47.151 9.410 1.00 42.28 100 VAL A N 1
ATOM 737 C CA . VAL A 1 100 ? 1.943 46.977 10.776 1.00 42.28 100 VAL A CA 1
ATOM 738 C C . VAL A 1 100 ? 1.476 48.357 11.205 1.00 42.28 100 VAL A C 1
ATOM 740 O O . VAL A 1 100 ? 2.301 49.224 11.479 1.00 42.28 100 VAL A O 1
ATOM 743 N N . ALA A 1 101 ? 0.164 48.571 11.230 1.00 39.22 101 ALA A N 1
ATOM 744 C CA . ALA A 1 101 ? -0.428 49.688 11.946 1.00 39.22 101 ALA A CA 1
ATOM 745 C C . ALA A 1 101 ? -1.884 49.392 12.319 1.00 39.22 101 ALA A C 1
ATOM 747 O O . ALA A 1 101 ? -2.739 49.203 11.461 1.00 39.22 101 ALA A O 1
ATOM 748 N N . SER A 1 102 ? -2.109 49.466 13.630 1.00 39.78 102 SER A N 1
ATOM 749 C CA . SER A 1 102 ? -3.259 50.088 14.284 1.00 39.78 102 SER A CA 1
ATOM 750 C C . SER A 1 102 ? -4.640 49.439 14.151 1.00 39.78 102 SER A C 1
ATOM 752 O O . SER A 1 102 ? -5.308 49.530 13.124 1.00 39.78 102 SER A O 1
ATOM 754 N N . ARG A 1 103 ? -5.138 48.941 15.292 1.00 38.28 103 ARG A N 1
ATOM 755 C CA . ARG A 1 103 ? -6.468 49.320 15.792 1.00 38.28 103 ARG A CA 1
ATOM 756 C C . ARG A 1 103 ? -6.568 49.113 17.307 1.00 38.28 103 ARG A C 1
ATOM 758 O O . ARG A 1 103 ? -6.604 47.987 17.790 1.00 38.28 103 ARG A O 1
ATOM 765 N N . GLN A 1 104 ? -6.597 50.236 18.023 1.00 40.91 104 GLN A N 1
ATOM 766 C CA . GLN A 1 104 ? -7.139 50.385 19.375 1.00 40.91 104 GLN A CA 1
ATOM 767 C C . GLN A 1 104 ? -8.674 50.406 19.333 1.00 40.91 104 GLN A C 1
ATOM 769 O O . GLN A 1 104 ? -9.255 50.995 18.419 1.00 40.91 104 GLN A O 1
ATOM 774 N N . SER A 1 105 ? -9.309 49.800 20.336 1.00 41.03 105 SER A N 1
ATOM 775 C CA . SER A 1 105 ? -10.523 50.246 21.065 1.00 41.03 105 SER A CA 1
ATOM 776 C C . SER A 1 105 ? -10.780 49.180 22.147 1.00 41.03 105 SER A C 1
ATOM 778 O O . SER A 1 105 ? -10.843 48.000 21.821 1.00 41.03 105 SER A O 1
ATOM 780 N N . ASP A 1 106 ? -10.597 49.448 23.440 1.00 35.28 106 ASP A N 1
ATOM 781 C CA . ASP A 1 106 ? -11.454 50.193 24.386 1.00 35.28 106 ASP A CA 1
ATOM 782 C C . ASP A 1 106 ? -12.881 49.645 24.569 1.00 35.28 106 ASP A C 1
ATOM 784 O O . ASP A 1 106 ? -13.739 49.835 23.714 1.00 35.28 106 ASP A O 1
ATOM 788 N N . SER A 1 107 ? -13.094 49.017 25.736 1.00 37.62 107 SER A N 1
ATOM 789 C CA . SER A 1 107 ? -14.300 48.991 26.599 1.00 37.62 107 SER A CA 1
ATOM 790 C C . SER A 1 107 ? -14.012 47.943 27.694 1.00 37.62 107 SER A C 1
ATOM 792 O O . SER A 1 107 ? -13.906 46.761 27.380 1.00 37.62 107 SER A O 1
ATOM 794 N N . ARG A 1 108 ? -13.652 48.248 28.947 1.00 38.44 108 ARG A N 1
ATOM 795 C CA . ARG A 1 108 ? -14.365 48.984 30.006 1.00 38.44 108 ARG A CA 1
ATOM 796 C C . ARG A 1 108 ? -15.840 48.580 30.115 1.00 38.44 108 ARG A C 1
ATOM 798 O O . ARG A 1 108 ? -16.668 49.105 29.383 1.00 38.44 108 ARG A O 1
ATOM 805 N N . ASN A 1 109 ? -16.138 47.676 31.050 1.00 34.66 109 ASN A N 1
ATOM 806 C CA . ASN A 1 109 ? -17.312 47.821 31.903 1.00 34.66 109 ASN A CA 1
ATOM 807 C C . ASN A 1 109 ? -17.063 47.171 33.272 1.00 34.66 109 ASN A C 1
ATOM 809 O O . ASN A 1 109 ? -16.676 46.006 33.366 1.00 34.66 109 ASN A O 1
ATOM 813 N N . GLU A 1 110 ? -17.223 48.003 34.295 1.00 37.38 110 GLU A N 1
ATOM 814 C CA . GLU A 1 110 ? -17.409 47.660 35.700 1.00 37.38 110 GLU A CA 1
ATOM 815 C C . GLU A 1 110 ? -18.817 47.087 35.908 1.00 37.38 110 GLU A C 1
ATOM 817 O O . GLU A 1 110 ? -19.699 47.346 35.094 1.00 37.38 110 GLU A O 1
ATOM 822 N N . GLU A 1 111 ? -18.988 46.346 37.006 1.00 35.91 111 GLU A N 1
ATOM 823 C CA . GLU A 1 111 ? -20.152 46.283 37.918 1.00 35.91 111 GLU A CA 1
ATOM 824 C C . GLU A 1 111 ? -20.331 44.842 38.431 1.00 35.91 111 GLU A C 1
ATOM 826 O O . GLU A 1 111 ? -20.119 43.890 37.688 1.00 35.91 111 GLU A O 1
ATOM 831 N N . TYR A 1 112 ? -20.780 44.536 39.646 1.00 32.97 112 TYR A N 1
ATOM 832 C CA . TYR A 1 112 ? -20.979 45.217 40.931 1.00 32.97 112 TYR A CA 1
ATOM 833 C C . TYR A 1 112 ? -21.675 44.155 41.812 1.00 32.97 112 TYR A C 1
ATOM 835 O O . TYR A 1 112 ? -22.531 43.441 41.296 1.00 32.97 112 TYR A O 1
ATOM 843 N N . SER A 1 113 ? -21.395 44.130 43.126 1.00 33.47 113 SER A N 1
ATOM 844 C CA . SER A 1 113 ? -22.236 43.530 44.199 1.00 33.47 113 SER A CA 1
ATOM 845 C C . SER A 1 113 ? -22.421 41.997 44.229 1.00 33.47 113 SER A C 1
ATOM 847 O O . SER A 1 113 ? -22.404 41.346 43.198 1.00 33.47 113 SER A O 1
ATOM 849 N N . GLN A 1 114 ? -22.586 41.281 45.351 1.00 38.78 114 GLN A N 1
ATOM 850 C CA . GLN A 1 114 ? -23.085 41.506 46.732 1.00 38.78 114 GLN A CA 1
ATOM 851 C C . GLN A 1 114 ? -22.450 40.379 47.603 1.00 38.78 114 GLN A C 1
ATOM 853 O O . GLN A 1 114 ? -22.334 39.261 47.114 1.00 38.78 114 GLN A O 1
ATOM 858 N N . THR A 1 115 ? -21.840 40.545 48.786 1.00 36.09 115 THR A N 1
ATOM 859 C CA . THR A 1 115 ? -22.334 40.869 50.152 1.00 36.09 115 THR A CA 1
ATOM 860 C C . THR A 1 115 ? -23.579 40.123 50.654 1.00 36.09 115 THR A C 1
ATOM 862 O O . THR A 1 115 ? -24.668 40.354 50.137 1.00 36.09 115 THR A O 1
ATOM 865 N N . SER A 1 116 ? -23.390 39.341 51.731 1.00 37.91 116 SER A N 1
ATOM 866 C CA . SER A 1 116 ? -24.270 38.963 52.876 1.00 37.91 116 SER A CA 1
ATOM 867 C C . SER A 1 116 ? -24.008 37.482 53.223 1.00 37.91 116 SER A C 1
ATOM 869 O O . SER A 1 116 ? -24.040 36.640 52.338 1.00 37.91 116 SER A O 1
ATOM 871 N N . ASP A 1 117 ? -23.589 37.038 54.412 1.00 33.22 117 ASP A N 1
ATOM 872 C CA . ASP A 1 117 ? -23.772 37.484 55.801 1.00 33.22 117 ASP A CA 1
ATOM 873 C C . ASP A 1 117 ? -25.243 37.473 56.242 1.00 33.22 117 ASP A C 1
ATOM 875 O O . ASP A 1 117 ? -25.893 38.501 56.123 1.00 33.22 117 ASP A O 1
ATOM 879 N N . VAL A 1 118 ? -25.763 36.325 56.726 1.00 36.09 118 VAL A N 1
ATOM 880 C CA . VAL A 1 118 ? -26.872 36.209 57.709 1.00 36.09 118 VAL A CA 1
ATOM 881 C C . VAL A 1 118 ? -26.869 34.822 58.402 1.00 36.09 118 VAL A C 1
ATOM 883 O O . VAL A 1 118 ? -27.165 33.802 57.793 1.00 36.09 118 VAL A O 1
ATOM 886 N N . LYS A 1 119 ? -26.571 34.878 59.709 1.00 37.34 119 LYS A N 1
ATOM 887 C CA . LYS A 1 119 ? -27.111 34.207 60.920 1.00 37.34 119 LYS A CA 1
ATOM 888 C C . LYS A 1 119 ? -27.398 32.688 61.045 1.00 37.34 119 LYS A C 1
ATOM 890 O O . LYS A 1 119 ? -28.054 32.092 60.199 1.00 37.34 119 LYS A O 1
ATOM 895 N N . PRO A 1 120 ? -27.108 32.135 62.249 1.00 37.31 120 PRO A N 1
ATOM 896 C CA . PRO A 1 120 ? -27.715 30.920 62.790 1.00 37.31 120 PRO A CA 1
ATOM 897 C C . PRO A 1 120 ? -29.093 31.209 63.415 1.00 37.31 120 PRO A C 1
ATOM 899 O O . PRO A 1 120 ? -29.282 32.214 64.107 1.00 37.31 120 PRO A O 1
ATOM 902 N N . SER A 1 121 ? -30.054 30.315 63.186 1.00 35.00 121 SER A N 1
ATOM 903 C CA . SER A 1 121 ? -31.370 30.327 63.827 1.00 35.00 121 SER A CA 1
ATOM 904 C C . SER A 1 121 ? -31.303 29.674 65.208 1.00 35.00 121 SER A C 1
ATOM 906 O O . SER A 1 121 ? -30.842 28.544 65.367 1.00 35.00 121 SER A O 1
ATOM 908 N N . LYS A 1 122 ? -31.757 30.461 66.178 1.00 34.78 122 LYS A N 1
ATOM 909 C CA . LYS A 1 122 ? -32.007 30.183 67.590 1.00 34.78 122 LYS A CA 1
ATOM 910 C C . LYS A 1 122 ? -33.381 29.519 67.771 1.00 34.78 122 LYS A C 1
ATOM 912 O O . LYS A 1 122 ? -34.262 29.780 66.966 1.00 34.78 122 LYS A O 1
ATOM 917 N N . GLU A 1 123 ? -33.484 28.755 68.861 1.00 37.78 123 GLU A N 1
ATOM 918 C CA . GLU A 1 123 ? -34.601 28.678 69.826 1.00 37.78 123 GLU A CA 1
ATOM 919 C C . GLU A 1 123 ? -36.037 28.541 69.307 1.00 37.78 123 GLU A C 1
ATOM 921 O O . GLU A 1 123 ? -36.587 29.488 68.773 1.00 37.78 123 GLU A O 1
ATOM 926 N N . GLU A 1 124 ? -36.651 27.405 69.641 1.00 39.19 124 GLU A N 1
ATOM 927 C CA . GLU A 1 124 ? -38.048 27.237 70.074 1.00 39.19 124 GLU A CA 1
ATOM 928 C C . GLU A 1 124 ? -38.115 25.871 70.789 1.00 39.19 124 GLU A C 1
ATOM 930 O O . GLU A 1 124 ? -37.439 24.930 70.375 1.00 39.19 124 GLU A O 1
ATOM 935 N N . GLU A 1 125 ? -38.905 25.609 71.816 1.00 38.69 125 GLU A N 1
ATOM 936 C CA . GLU A 1 125 ? -39.438 26.370 72.942 1.00 38.69 125 GLU A CA 1
ATOM 937 C C . GLU A 1 125 ? -39.917 25.264 73.911 1.00 38.69 125 GLU A C 1
ATOM 939 O O . GLU A 1 125 ? -40.329 24.179 73.485 1.00 38.69 125 GLU A O 1
ATOM 944 N N . GLU A 1 126 ? -39.773 25.480 75.216 1.00 39.41 126 GLU A N 1
ATOM 945 C CA . GLU A 1 126 ? -40.292 24.581 76.247 1.00 39.41 126 GLU A CA 1
ATOM 946 C C . GLU A 1 126 ? -41.823 24.688 76.289 1.00 39.41 126 GLU A C 1
ATOM 948 O O . GLU A 1 126 ? -42.364 25.727 76.653 1.00 39.41 126 GLU A O 1
ATOM 953 N N . GLU A 1 127 ? -42.533 23.601 75.985 1.00 38.78 127 GLU A N 1
ATOM 954 C CA . GLU A 1 127 ? -43.931 23.445 76.398 1.00 38.78 127 GLU A CA 1
ATOM 955 C C . GLU A 1 127 ? -43.986 22.694 77.736 1.00 38.78 127 GLU A C 1
ATOM 957 O O . GLU A 1 127 ? -44.124 21.469 77.813 1.00 38.78 127 GLU A O 1
ATOM 962 N N . GLU A 1 128 ? -43.896 23.464 78.823 1.00 38.09 128 GLU A N 1
ATOM 963 C CA . GLU A 1 128 ? -44.462 23.091 80.117 1.00 38.09 128 GLU A CA 1
ATOM 964 C C . GLU A 1 128 ? -45.991 22.992 79.982 1.00 38.09 128 GLU A C 1
ATOM 966 O O . GLU A 1 128 ? -46.727 23.970 80.120 1.00 38.09 128 GLU A O 1
ATOM 971 N N . MET A 1 129 ? -46.504 21.782 79.748 1.00 36.06 129 MET A N 1
ATOM 972 C CA . MET A 1 129 ? -47.925 21.510 79.950 1.00 36.06 129 MET A CA 1
ATOM 973 C C . MET A 1 129 ? -48.253 21.443 81.446 1.00 36.06 129 MET A C 1
ATOM 975 O O . MET A 1 129 ? -48.209 20.393 82.093 1.00 36.06 129 MET A O 1
ATOM 979 N N . LEU A 1 130 ? -48.653 22.604 81.963 1.00 32.88 130 LEU A N 1
ATOM 980 C CA . LEU A 1 130 ? -49.572 22.794 83.082 1.00 32.88 130 LEU A CA 1
ATOM 981 C C . LEU A 1 130 ? -50.848 21.952 82.881 1.00 32.88 130 LEU A C 1
ATOM 983 O O . LEU A 1 130 ? -51.836 22.410 82.309 1.00 32.88 130 LEU A O 1
ATOM 987 N N . ILE A 1 131 ? -50.880 20.734 83.432 1.00 35.09 131 ILE A N 1
ATOM 988 C CA . ILE A 1 131 ? -52.147 20.069 83.782 1.00 35.09 131 ILE A CA 1
ATOM 989 C C . ILE A 1 131 ? -52.605 20.641 85.126 1.00 35.09 131 ILE A C 1
ATOM 991 O O . ILE A 1 131 ? -52.527 20.030 86.191 1.00 35.09 131 ILE A O 1
ATOM 995 N N . THR A 1 132 ? -53.072 21.880 85.056 1.00 32.81 132 THR A N 1
ATOM 996 C CA . THR A 1 132 ? -54.124 22.384 85.931 1.00 32.81 132 THR A CA 1
ATOM 997 C C . THR A 1 132 ? -55.453 21.788 85.462 1.00 32.81 132 THR A C 1
ATOM 999 O O . THR A 1 132 ? -55.644 21.523 84.280 1.00 32.81 132 THR A O 1
ATOM 1002 N N . THR A 1 133 ? -56.392 21.621 86.394 1.00 36.75 133 THR A N 1
ATOM 1003 C CA . THR A 1 133 ? -57.820 21.314 86.176 1.00 36.75 133 THR A CA 1
ATOM 1004 C C . THR A 1 133 ? -58.193 19.904 85.696 1.00 36.75 133 THR A C 1
ATOM 1006 O O . THR A 1 133 ? -58.453 19.685 84.525 1.00 36.75 133 THR A O 1
ATOM 1009 N N . LEU A 1 134 ? -58.362 18.970 86.642 1.00 39.56 134 LEU A N 1
ATOM 1010 C CA . LEU A 1 134 ? -59.680 18.393 86.977 1.00 39.56 134 LEU A CA 1
ATOM 1011 C C . LEU A 1 134 ? -59.536 17.439 88.177 1.00 39.56 134 LEU A C 1
ATOM 1013 O O . LEU A 1 134 ? -59.135 16.287 88.057 1.00 39.56 134 LEU A O 1
ATOM 1017 N N . GLY A 1 135 ? -59.839 17.951 89.364 1.00 35.38 135 GLY A N 1
ATOM 1018 C CA . GLY A 1 135 ? -59.832 17.189 90.615 1.00 35.38 135 GLY A CA 1
ATOM 1019 C C . GLY A 1 135 ? -60.343 18.019 91.789 1.00 35.38 135 GLY A C 1
ATOM 1020 O O . GLY A 1 135 ? -59.922 17.825 92.922 1.00 35.38 135 GLY A O 1
ATOM 1021 N N . GLY A 1 136 ? -61.196 19.005 91.498 1.00 42.47 136 GLY A N 1
ATOM 1022 C CA . GLY A 1 136 ? -62.080 19.600 92.486 1.00 42.47 136 GLY A CA 1
ATOM 1023 C C . GLY A 1 136 ? -63.305 18.702 92.636 1.00 42.47 136 GLY A C 1
ATOM 1024 O O . GLY A 1 136 ? -63.731 18.097 91.660 1.00 42.47 136 GLY A O 1
ATOM 1025 N N . GLN A 1 137 ? -63.858 18.670 93.848 1.00 46.25 137 GLN A N 1
ATOM 1026 C CA . GLN A 1 137 ? -64.993 17.852 94.302 1.00 46.25 137 GLN A CA 1
ATOM 1027 C C . GLN A 1 137 ? -64.662 16.408 94.682 1.00 46.25 137 GLN A C 1
ATOM 1029 O O . GLN A 1 137 ? -65.030 15.486 93.984 1.00 46.25 137 GLN A O 1
ATOM 1034 N N . PHE A 1 138 ? -64.014 16.236 95.831 1.00 37.50 138 PHE A N 1
ATOM 1035 C CA . PHE A 1 138 ? -64.209 15.172 96.835 1.00 37.50 138 PHE A CA 1
ATOM 1036 C C . PHE A 1 138 ? -63.134 15.498 97.883 1.00 37.50 138 PHE A C 1
ATOM 1038 O O . PHE A 1 138 ? -61.952 15.401 97.599 1.00 37.50 138 PHE A O 1
ATOM 1045 N N . GLY A 1 139 ? -63.385 16.064 99.053 1.00 36.59 139 GLY A N 1
ATOM 1046 C CA . GLY A 1 139 ? -64.487 15.911 99.982 1.00 36.59 139 GLY A CA 1
ATOM 1047 C C . GLY A 1 139 ? -63.824 15.940 101.366 1.00 36.59 139 GLY A C 1
ATOM 1048 O O . GLY A 1 139 ? -62.754 15.370 101.549 1.00 36.59 139 GLY A O 1
ATOM 1049 N N . GLY A 1 140 ? -64.421 16.644 102.325 1.00 38.78 140 GLY A N 1
ATOM 1050 C CA . GLY A 1 140 ? -64.041 16.519 103.733 1.00 38.78 140 GLY A CA 1
ATOM 1051 C C . GLY A 1 140 ? -62.972 17.493 104.219 1.00 38.78 140 GLY A C 1
ATOM 1052 O O . GLY A 1 140 ? -61.836 17.121 104.495 1.00 38.78 140 GLY A O 1
ATOM 1053 N N . GLY A 1 141 ? -63.376 18.744 104.454 1.00 36.12 141 GLY A N 1
ATOM 1054 C CA . GLY A 1 141 ? -62.695 19.555 105.453 1.00 36.12 141 GLY A CA 1
ATOM 1055 C C . GLY A 1 141 ? -62.660 18.796 106.781 1.00 36.12 141 GLY A C 1
ATOM 1056 O O . GLY A 1 141 ? -63.707 18.388 107.289 1.00 36.12 141 GLY A O 1
ATOM 1057 N N . LEU A 1 142 ? -61.463 18.625 107.349 1.00 39.38 142 LEU A N 1
ATOM 1058 C CA . LEU A 1 142 ? -61.290 18.235 108.744 1.00 39.38 142 LEU A CA 1
ATOM 1059 C C . LEU A 1 142 ? -61.875 19.345 109.627 1.00 39.38 142 LEU A C 1
ATOM 1061 O O . LEU A 1 142 ? -61.182 20.251 110.095 1.00 39.38 142 LEU A O 1
ATOM 1065 N N . LYS A 1 143 ? -63.189 19.284 109.855 1.00 43.16 143 LYS A N 1
ATOM 1066 C CA . LYS A 1 143 ? -63.823 19.960 110.979 1.00 43.16 143 LYS A CA 1
ATOM 1067 C C . LYS A 1 143 ? -63.206 19.358 112.234 1.00 43.16 143 LYS A C 1
ATOM 1069 O O . LYS A 1 143 ? -63.325 18.162 112.478 1.00 43.16 143 LYS A O 1
ATOM 1074 N N . LYS A 1 144 ? -62.521 20.203 113.007 1.00 41.09 144 LYS A N 1
ATOM 1075 C CA . LYS A 1 144 ? -62.068 19.921 114.370 1.00 41.09 144 LYS A CA 1
ATOM 1076 C C . LYS A 1 144 ? -63.208 19.223 115.114 1.00 41.09 144 LYS A C 1
ATOM 1078 O O . LYS A 1 144 ? -64.220 19.859 115.403 1.00 41.09 144 LYS A O 1
ATOM 1083 N N . SER A 1 145 ? -63.056 17.933 115.403 1.00 40.28 145 SER A N 1
ATOM 1084 C CA . SER A 1 145 ? -63.961 17.221 116.295 1.00 40.28 145 SER A CA 1
ATOM 1085 C C . SER A 1 145 ? -63.806 17.844 117.681 1.00 40.28 145 SER A C 1
ATOM 1087 O O . SER A 1 145 ? -62.850 17.573 118.415 1.00 40.28 145 SER A O 1
ATOM 1089 N N . VAL A 1 146 ? -64.725 18.745 118.015 1.00 40.97 146 VAL A N 1
ATOM 1090 C CA . VAL A 1 146 ? -65.026 19.123 119.390 1.00 40.97 146 VAL A CA 1
ATOM 1091 C C . VAL A 1 146 ? -65.274 17.816 120.136 1.00 40.97 146 VAL A C 1
ATOM 1093 O O . VAL A 1 146 ? -66.215 17.101 119.817 1.00 40.97 146 VAL A O 1
ATOM 1096 N N . LYS A 1 147 ? -64.401 17.469 121.086 1.00 49.38 147 LYS A N 1
ATOM 1097 C CA . LYS A 1 147 ? -64.652 16.371 122.023 1.00 49.38 147 LYS A CA 1
ATOM 1098 C C . LYS A 1 147 ? -65.939 16.705 122.790 1.00 49.38 147 LYS A C 1
ATOM 1100 O O . LYS A 1 147 ? -65.908 17.687 123.540 1.00 49.38 147 LYS A O 1
ATOM 1105 N N . PRO A 1 148 ? -67.036 15.936 122.694 1.00 44.56 148 PRO A N 1
ATOM 1106 C CA . PRO A 1 148 ? -68.098 16.075 123.667 1.00 44.56 148 PRO A CA 1
ATOM 1107 C C . PRO A 1 148 ? -67.602 15.431 124.965 1.00 44.56 148 PRO A C 1
ATOM 1109 O O . PRO A 1 148 ? -67.523 14.213 125.095 1.00 44.56 148 PRO A O 1
ATOM 1112 N N . LYS A 1 149 ? -67.238 16.257 125.951 1.00 46.66 149 LYS A N 1
ATOM 1113 C CA . LYS A 1 149 ? -67.239 15.833 127.356 1.00 46.66 149 LYS A CA 1
ATOM 1114 C C . LYS A 1 149 ? -68.702 15.652 127.779 1.00 46.66 149 LYS A C 1
ATOM 1116 O O . LYS A 1 149 ? -69.254 16.518 128.449 1.00 46.66 149 LYS A O 1
ATOM 1121 N N . ALA A 1 150 ? -69.333 14.555 127.375 1.00 42.31 150 ALA A N 1
ATOM 1122 C CA . ALA A 1 150 ? -70.566 14.091 127.994 1.00 42.31 150 ALA A CA 1
ATOM 1123 C C . ALA A 1 150 ? -70.176 13.050 129.048 1.00 42.31 150 ALA A C 1
ATOM 1125 O O . ALA A 1 150 ? -69.625 11.997 128.739 1.00 42.31 150 ALA A O 1
ATOM 1126 N N . LYS A 1 151 ? -70.378 13.405 130.318 1.00 52.38 151 LYS A N 1
ATOM 1127 C CA . LYS A 1 151 ? -70.301 12.466 131.441 1.00 52.38 151 LYS A CA 1
ATOM 1128 C C . LYS A 1 151 ? -71.329 11.349 131.192 1.00 52.38 151 LYS A C 1
ATOM 1130 O O . LYS A 1 151 ? -72.425 11.682 130.745 1.00 52.38 151 LYS A O 1
ATOM 1135 N N . PRO A 1 152 ? -71.028 10.075 131.494 1.00 48.62 152 PRO A N 1
ATOM 1136 C CA . PRO A 1 152 ? -72.017 9.017 131.378 1.00 48.62 152 PRO A CA 1
ATOM 1137 C C . PRO A 1 152 ? -73.090 9.249 132.445 1.00 48.62 152 PRO A C 1
ATOM 1139 O O . PRO A 1 152 ? -72.850 9.061 133.637 1.00 48.62 152 PRO A O 1
ATOM 1142 N N . THR A 1 153 ? -74.267 9.709 132.032 1.00 46.72 153 THR A N 1
ATOM 1143 C CA . THR A 1 153 ? -75.475 9.532 132.832 1.00 46.72 153 THR A CA 1
ATOM 1144 C C . THR A 1 153 ? -75.869 8.074 132.691 1.00 46.72 153 THR A C 1
ATOM 1146 O O . THR A 1 153 ? -76.274 7.628 131.625 1.00 46.72 153 THR A O 1
ATOM 1149 N N . THR A 1 154 ? -75.660 7.341 133.776 1.00 52.78 154 THR A N 1
ATOM 1150 C CA . THR A 1 154 ? -76.207 6.015 134.057 1.00 52.78 154 THR A CA 1
ATOM 1151 C C . THR A 1 154 ? -77.620 5.846 133.493 1.00 52.78 154 THR A C 1
ATOM 1153 O O . THR A 1 154 ? -78.540 6.534 133.935 1.00 52.78 154 THR A O 1
ATOM 1156 N N . GLY A 1 155 ? -77.769 4.918 132.547 1.00 47.00 155 GLY A N 1
ATOM 1157 C CA . GLY A 1 155 ? -79.039 4.452 131.995 1.00 47.00 155 GLY A CA 1
ATOM 1158 C C . GLY A 1 155 ? -78.816 3.720 130.669 1.00 47.00 155 GLY A C 1
ATOM 1159 O O . GLY A 1 155 ? -78.177 4.272 129.779 1.00 47.00 155 GLY A O 1
ATOM 1160 N N . ASP A 1 156 ? -79.310 2.486 130.557 1.00 59.56 156 ASP A N 1
ATOM 1161 C CA . ASP A 1 156 ? -79.272 1.631 129.362 1.00 59.56 156 ASP A CA 1
ATOM 1162 C C . ASP A 1 156 ? -80.069 2.241 128.189 1.00 59.56 156 ASP A C 1
ATOM 1164 O O . ASP A 1 156 ? -81.184 1.813 127.887 1.00 59.56 156 ASP A O 1
ATOM 1168 N N . ASP A 1 157 ? -79.524 3.260 127.521 1.00 68.06 157 ASP A N 1
ATOM 1169 C CA . ASP A 1 157 ? -80.114 3.797 126.292 1.00 68.06 157 ASP A CA 1
ATOM 1170 C C . ASP A 1 157 ? -79.514 3.103 125.061 1.00 68.06 157 ASP A C 1
ATOM 1172 O O . ASP A 1 157 ? -78.426 3.428 124.575 1.00 68.06 157 ASP A O 1
ATOM 1176 N N . ILE A 1 158 ? -80.248 2.107 124.566 1.00 69.69 158 ILE A N 1
ATOM 1177 C CA . ILE A 1 158 ? -79.896 1.264 123.415 1.00 69.69 158 ILE A CA 1
ATOM 1178 C C . ILE A 1 158 ? -79.611 2.113 122.162 1.00 69.69 158 ILE A C 1
ATOM 1180 O O . ILE A 1 158 ? -78.750 1.756 121.356 1.00 69.69 158 ILE A O 1
ATOM 1184 N N . TRP A 1 159 ? -80.260 3.272 122.013 1.00 71.62 159 TRP A N 1
ATOM 1185 C CA . TRP A 1 159 ? -80.070 4.152 120.857 1.00 71.62 159 TRP A CA 1
ATOM 1186 C C . TRP A 1 159 ? -78.717 4.868 120.861 1.00 71.62 159 TRP A C 1
ATOM 1188 O O . TRP A 1 159 ? -78.117 5.047 119.801 1.00 71.62 159 TRP A O 1
ATOM 1198 N N . ALA A 1 160 ? -78.188 5.216 122.037 1.00 74.81 160 ALA A N 1
ATOM 1199 C CA . ALA A 1 160 ? -76.855 5.806 122.154 1.00 74.81 160 ALA A CA 1
ATOM 1200 C C . ALA A 1 160 ? -75.750 4.793 121.798 1.00 74.81 160 ALA A C 1
ATOM 1202 O O . ALA A 1 160 ? -74.748 5.159 121.182 1.00 74.81 160 ALA A O 1
ATOM 1203 N N . ALA A 1 161 ? -75.952 3.513 122.131 1.00 74.75 161 ALA A N 1
ATOM 1204 C CA . ALA A 1 161 ? -75.043 2.434 121.749 1.00 74.75 161 ALA A CA 1
ATOM 1205 C C . ALA A 1 161 ? -75.060 2.167 120.233 1.00 74.75 161 ALA A C 1
ATOM 1207 O O . ALA A 1 161 ? -73.995 1.986 119.644 1.00 74.75 161 ALA A O 1
ATOM 1208 N N . ILE A 1 162 ? -76.239 2.199 119.595 1.00 77.88 162 ILE A N 1
ATOM 1209 C CA . ILE A 1 162 ? -76.368 2.088 118.131 1.00 77.88 162 ILE A CA 1
ATOM 1210 C C . ILE A 1 162 ? -75.665 3.264 117.443 1.00 77.88 162 ILE A C 1
ATOM 1212 O O . ILE A 1 162 ? -74.842 3.039 116.565 1.00 77.88 162 ILE A O 1
ATOM 1216 N N . ALA A 1 163 ? -75.885 4.502 117.901 1.00 78.62 163 ALA A N 1
ATOM 1217 C CA . ALA A 1 163 ? -75.233 5.679 117.324 1.00 78.62 163 ALA A CA 1
ATOM 1218 C C . ALA A 1 163 ? -73.696 5.634 117.445 1.00 78.62 163 ALA A C 1
ATOM 1220 O O . ALA A 1 163 ? -72.992 6.009 116.510 1.00 78.62 163 ALA A O 1
ATOM 1221 N N . LEU A 1 164 ? -73.158 5.144 118.569 1.00 80.62 164 LEU A N 1
ATOM 1222 C CA . LEU A 1 164 ? -71.715 4.918 118.721 1.00 80.62 164 LEU A CA 1
ATOM 1223 C C . LEU A 1 164 ? -71.206 3.870 117.726 1.00 80.62 164 LEU A C 1
ATOM 1225 O O . LEU A 1 164 ? -70.202 4.106 117.051 1.00 80.62 164 LEU A O 1
ATOM 1229 N N . LYS A 1 165 ? -71.923 2.755 117.573 1.00 82.31 165 LYS A N 1
ATOM 1230 C CA . LYS A 1 165 ? -71.569 1.707 116.613 1.00 82.31 165 LYS A CA 1
ATOM 1231 C C . LYS A 1 165 ? -71.616 2.193 115.161 1.00 82.31 165 LYS A C 1
ATOM 1233 O O . LYS A 1 165 ? -70.677 1.923 114.420 1.00 82.31 165 LYS A O 1
ATOM 1238 N N . ASP A 1 166 ? -72.631 2.968 114.787 1.00 83.31 166 ASP A N 1
ATOM 1239 C CA . ASP A 1 166 ? -72.750 3.569 113.454 1.00 83.31 166 ASP A CA 1
ATOM 1240 C C . ASP A 1 166 ? -71.588 4.535 113.180 1.00 83.31 166 ASP A C 1
ATOM 1242 O O . ASP A 1 166 ? -71.030 4.546 112.083 1.00 83.31 166 ASP A O 1
ATOM 1246 N N . THR A 1 167 ? -71.151 5.312 114.182 1.00 83.50 167 THR A N 1
ATOM 1247 C CA . THR A 1 167 ? -69.961 6.168 114.023 1.00 83.50 167 THR A CA 1
ATOM 1248 C C . THR A 1 167 ? -68.673 5.360 113.874 1.00 83.50 167 THR A C 1
ATOM 1250 O O . THR A 1 167 ? -67.813 5.727 113.072 1.00 83.50 167 THR A O 1
ATOM 1253 N N . GLU A 1 168 ? -68.528 4.245 114.596 1.00 84.12 168 GLU A N 1
ATOM 1254 C CA . GLU A 1 168 ? -67.383 3.342 114.445 1.00 84.12 168 GLU A CA 1
ATOM 1255 C C . GLU A 1 168 ? -67.367 2.656 113.073 1.00 84.12 168 GLU A C 1
ATOM 1257 O O . GLU A 1 168 ? -66.304 2.556 112.455 1.00 84.12 168 GLU A O 1
ATOM 1262 N N . GLU A 1 169 ? -68.521 2.201 112.580 1.00 84.94 169 GLU A N 1
ATOM 1263 C CA . GLU A 1 169 ? -68.661 1.585 111.256 1.00 84.94 169 GLU A CA 1
ATOM 1264 C C . GLU A 1 169 ? -68.403 2.607 110.139 1.00 84.94 169 GLU A C 1
ATOM 1266 O O . GLU A 1 169 ? -67.602 2.328 109.246 1.00 84.94 169 GLU A O 1
ATOM 1271 N N . TYR A 1 170 ? -68.920 3.834 110.255 1.00 85.94 170 TYR A N 1
ATOM 1272 C CA . TYR A 1 170 ? -68.610 4.932 109.331 1.00 85.94 170 TYR A CA 1
ATOM 1273 C C . TYR A 1 170 ? -67.110 5.273 109.303 1.00 85.94 170 TYR A C 1
ATOM 1275 O O . TYR A 1 170 ? -66.527 5.493 108.239 1.00 85.94 170 TYR A O 1
ATOM 1283 N N . HIS A 1 171 ? -66.439 5.287 110.460 1.00 84.12 171 HIS A N 1
ATOM 1284 C CA . HIS A 1 171 ? -64.992 5.511 110.517 1.00 84.12 171 HIS A CA 1
ATOM 1285 C C . HIS A 1 171 ? -64.185 4.362 109.895 1.00 84.12 171 HIS A C 1
ATOM 1287 O O . HIS A 1 171 ? -63.156 4.624 109.264 1.00 84.12 171 HIS A O 1
ATOM 1293 N N . LYS A 1 172 ? -64.639 3.110 110.036 1.00 87.50 172 LYS A N 1
ATOM 1294 C CA . LYS A 1 172 ? -64.031 1.955 109.355 1.00 87.50 172 LYS A CA 1
ATOM 1295 C C . LYS A 1 172 ? -64.220 2.036 107.843 1.00 87.50 172 LYS A C 1
ATOM 1297 O O . LYS A 1 172 ? -63.243 1.867 107.119 1.00 87.50 172 LYS A O 1
ATOM 1302 N N . GLU A 1 173 ? -65.417 2.372 107.376 1.00 85.25 173 GLU A N 1
ATOM 1303 C CA . GLU A 1 173 ? -65.713 2.531 105.949 1.00 85.25 173 GLU A CA 1
ATOM 1304 C C . GLU A 1 173 ? -64.871 3.655 105.320 1.00 85.25 173 GLU A C 1
ATOM 1306 O O . GLU A 1 173 ? -64.215 3.439 104.303 1.00 85.25 173 GLU A O 1
ATOM 1311 N N . GLN A 1 174 ? -64.758 4.812 105.984 1.00 85.75 174 GLN A N 1
ATOM 1312 C CA . GLN A 1 174 ? -63.872 5.904 105.553 1.00 85.75 174 GLN A CA 1
ATOM 1313 C C . GLN A 1 174 ? -62.394 5.483 105.495 1.00 85.75 174 GLN A C 1
ATOM 1315 O O . GLN A 1 174 ? -61.654 5.891 104.594 1.00 85.75 174 GLN A O 1
ATOM 1320 N N . HIS A 1 175 ? -61.940 4.658 106.442 1.00 85.94 175 HIS A N 1
ATOM 1321 C CA . HIS A 1 175 ? -60.574 4.139 106.429 1.00 85.94 175 HIS A CA 1
ATOM 1322 C C . HIS A 1 175 ? -60.345 3.148 105.276 1.00 85.94 175 HIS A C 1
ATOM 1324 O O . HIS A 1 175 ? -59.310 3.212 104.605 1.00 85.94 175 HIS A O 1
ATOM 1330 N N . GLU A 1 176 ? -61.309 2.269 105.002 1.00 87.31 176 GLU A N 1
ATOM 1331 C CA . GLU A 1 176 ? -61.252 1.336 103.874 1.00 87.31 176 GLU A CA 1
ATOM 1332 C C . GLU A 1 176 ? -61.305 2.053 102.519 1.00 87.31 176 GLU A C 1
ATOM 1334 O O . GLU A 1 176 ? -60.530 1.711 101.621 1.00 87.31 176 GLU A O 1
ATOM 1339 N N . GLU A 1 177 ? -62.145 3.079 102.364 1.00 82.88 177 GLU A N 1
ATOM 1340 C CA . GLU A 1 177 ? -62.170 3.915 101.158 1.00 82.88 177 GLU A CA 1
ATOM 1341 C C . GLU A 1 177 ? -60.826 4.613 100.927 1.00 82.88 177 GLU A C 1
ATOM 1343 O O . GLU A 1 177 ? -60.302 4.595 99.808 1.00 82.88 177 GLU A O 1
ATOM 1348 N N . PHE A 1 178 ? -60.218 5.160 101.984 1.00 89.69 178 PHE A N 1
ATOM 1349 C CA . PHE A 1 178 ? -58.889 5.764 101.907 1.00 89.69 178 PHE A CA 1
ATOM 1350 C C . PHE A 1 178 ? -57.821 4.750 101.464 1.00 89.69 178 PHE A C 1
ATOM 1352 O O . PHE A 1 178 ? -56.998 5.051 100.592 1.00 89.69 178 PHE A O 1
ATOM 1359 N N . LEU A 1 179 ? -57.844 3.528 102.008 1.00 89.88 179 LEU A N 1
ATOM 1360 C CA . LEU A 1 179 ? -56.931 2.455 101.599 1.00 89.88 179 LEU A CA 1
ATOM 1361 C C . LEU A 1 179 ? -57.156 2.033 100.140 1.00 89.88 179 LEU A C 1
ATOM 1363 O O . LEU A 1 179 ? -56.183 1.877 99.399 1.00 89.88 179 LEU A O 1
ATOM 1367 N N . ARG A 1 180 ? -58.413 1.913 99.690 1.00 88.50 180 ARG A N 1
ATOM 1368 C CA . ARG A 1 180 ? -58.742 1.611 98.285 1.00 88.50 180 ARG A CA 1
ATOM 1369 C C . ARG A 1 180 ? -58.240 2.700 97.338 1.00 88.50 180 ARG A C 1
ATOM 1371 O O . ARG A 1 180 ? -57.629 2.380 96.318 1.00 88.50 180 ARG A O 1
ATOM 1378 N N . GLN A 1 181 ? -58.432 3.977 97.674 1.00 87.12 181 GLN A N 1
ATOM 1379 C CA . GLN A 1 181 ? -57.923 5.091 96.866 1.00 87.12 181 GLN A CA 1
ATOM 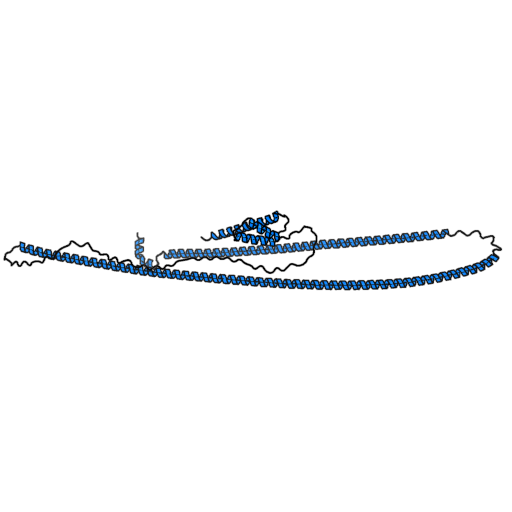1380 C C . GLN A 1 181 ? -56.392 5.119 96.823 1.00 87.12 181 GLN A C 1
ATOM 1382 O O . GLN A 1 181 ? -55.807 5.309 95.752 1.00 87.12 181 GLN A O 1
ATOM 1387 N N . LYS A 1 182 ? -55.734 4.877 97.961 1.00 90.12 182 LYS A N 1
ATOM 1388 C CA . LYS A 1 182 ? -54.273 4.785 98.038 1.00 90.12 182 LYS A CA 1
ATOM 1389 C C . LYS A 1 182 ? -53.738 3.640 97.173 1.00 90.12 182 LYS A C 1
ATOM 1391 O O . LYS A 1 182 ? -52.793 3.854 96.418 1.00 90.12 182 LYS A O 1
ATOM 1396 N N . ASN A 1 183 ? -54.360 2.462 97.225 1.00 90.06 183 ASN A N 1
ATOM 1397 C CA . ASN A 1 183 ? -53.974 1.316 96.397 1.00 90.06 183 ASN A CA 1
ATOM 1398 C C . ASN A 1 183 ? -54.158 1.612 94.902 1.00 90.06 183 ASN A C 1
ATOM 1400 O O . ASN A 1 183 ? -53.231 1.398 94.125 1.00 90.06 183 ASN A O 1
ATOM 1404 N N . LYS A 1 184 ? -55.281 2.228 94.511 1.00 90.94 184 LYS A N 1
ATOM 1405 C CA . LYS A 1 184 ? -55.527 2.649 93.123 1.00 90.94 184 LYS A CA 1
ATOM 1406 C C . LYS A 1 184 ? -54.490 3.664 92.621 1.00 90.94 184 LYS A C 1
ATOM 1408 O O . LYS A 1 184 ? -54.062 3.592 91.472 1.00 90.94 184 LYS A O 1
ATOM 1413 N N . GLN A 1 185 ? -54.044 4.596 93.471 1.00 90.75 185 GLN A N 1
ATOM 1414 C CA . GLN A 1 185 ? -52.951 5.513 93.119 1.00 90.75 185 GLN A CA 1
ATOM 1415 C C . GLN A 1 185 ? -51.609 4.792 92.944 1.00 90.75 185 GLN A C 1
ATOM 1417 O O . GLN A 1 185 ? -50.831 5.166 92.065 1.00 90.75 185 GLN A O 1
ATOM 1422 N N . VAL A 1 186 ? -51.317 3.784 93.770 1.00 92.31 186 VAL A N 1
ATOM 1423 C CA . VAL A 1 186 ? -50.086 2.987 93.649 1.00 92.31 186 VAL A CA 1
ATOM 1424 C C . VAL A 1 186 ? -50.091 2.180 92.352 1.00 92.31 186 VAL A C 1
ATOM 1426 O O . VAL A 1 186 ? -49.097 2.224 91.627 1.00 92.31 186 VAL A O 1
ATOM 1429 N N . GLU A 1 187 ? -51.203 1.523 92.019 1.00 91.38 187 GLU A N 1
ATOM 1430 C CA . GLU A 1 187 ? -51.368 0.796 90.752 1.00 91.38 187 GLU A CA 1
ATOM 1431 C C . GLU A 1 187 ? -51.194 1.727 89.547 1.00 91.38 187 GLU A C 1
ATOM 1433 O O . GLU A 1 187 ? -50.392 1.437 88.662 1.00 91.38 187 GLU A O 1
ATOM 1438 N N . LEU A 1 188 ? -51.843 2.899 89.552 1.00 91.81 188 LEU A N 1
ATOM 1439 C CA . LEU A 1 188 ? -51.714 3.881 88.470 1.00 91.81 188 LEU A CA 1
ATOM 1440 C C . LEU A 1 188 ? -50.270 4.383 88.302 1.00 91.81 188 LEU A C 1
ATOM 1442 O O . LEU A 1 188 ? -49.779 4.546 87.184 1.00 91.81 188 LEU A O 1
ATOM 1446 N N . ARG A 1 189 ? -49.554 4.614 89.410 1.00 93.00 189 ARG A N 1
ATOM 1447 C CA . ARG A 1 189 ? -48.130 4.982 89.362 1.00 93.00 189 ARG A CA 1
ATOM 1448 C C . ARG A 1 189 ? -47.276 3.852 88.795 1.00 93.00 189 ARG A C 1
ATOM 1450 O O . ARG A 1 189 ? -46.349 4.132 88.037 1.00 93.00 189 ARG A O 1
ATOM 1457 N N . GLN A 1 190 ? -47.568 2.598 89.139 1.00 93.50 190 GLN A N 1
ATOM 1458 C CA . GLN A 1 190 ? -46.853 1.445 88.591 1.00 93.50 190 GLN A CA 1
ATOM 1459 C C . GLN A 1 190 ? -47.099 1.285 87.087 1.00 93.50 190 GLN A C 1
ATOM 1461 O O . GLN A 1 190 ? -46.129 1.116 86.349 1.00 93.50 190 GLN A O 1
ATOM 1466 N N . THR A 1 191 ? -48.339 1.425 86.610 1.00 92.00 191 THR A N 1
ATOM 1467 C CA . THR A 1 191 ? -48.648 1.336 85.172 1.00 92.00 191 THR A CA 1
ATOM 1468 C C . THR A 1 191 ? -48.003 2.469 84.375 1.00 92.00 191 THR A C 1
ATOM 1470 O O . THR A 1 191 ? -47.424 2.221 83.320 1.00 92.00 191 THR A O 1
ATOM 1473 N N . LEU A 1 192 ? -48.023 3.706 84.891 1.00 91.12 192 LEU A N 1
ATOM 1474 C CA . LEU A 1 192 ? -47.355 4.842 84.240 1.00 91.12 192 LEU A CA 1
ATOM 1475 C C . LEU A 1 192 ? -45.832 4.663 84.200 1.00 91.12 192 LEU A C 1
ATOM 1477 O O . LEU A 1 192 ? -45.191 4.995 83.202 1.00 91.12 192 LEU A O 1
ATOM 1481 N N . LYS A 1 193 ? -45.244 4.102 85.263 1.00 93.44 193 LYS A N 1
ATOM 1482 C CA . LYS A 1 193 ? -43.813 3.790 85.297 1.00 93.44 193 LYS A CA 1
ATOM 1483 C C . LYS A 1 193 ? -43.450 2.717 84.268 1.00 93.44 193 LYS A C 1
ATOM 1485 O O . LYS A 1 193 ? -42.495 2.916 83.524 1.00 93.44 193 LYS A O 1
ATOM 1490 N N . GLN A 1 194 ? -44.240 1.645 84.167 1.00 93.56 194 GLN A N 1
ATOM 1491 C CA . GLN A 1 194 ? -44.054 0.603 83.150 1.00 93.56 194 GLN A CA 1
ATOM 1492 C C . GLN A 1 194 ? -44.157 1.170 81.726 1.00 93.56 194 GLN A C 1
ATOM 1494 O O . GLN A 1 194 ? -43.283 0.907 80.905 1.00 93.56 194 GLN A O 1
ATOM 1499 N N . GLN A 1 195 ? -45.153 2.018 81.448 1.00 92.31 195 GLN A N 1
ATOM 1500 C CA . GLN A 1 195 ? -45.290 2.679 80.143 1.00 92.31 195 GLN A CA 1
ATOM 1501 C C . GLN A 1 195 ? -44.111 3.611 79.826 1.00 92.31 195 GLN A C 1
ATOM 1503 O O . GLN A 1 195 ? -43.649 3.663 78.687 1.00 92.31 195 GLN A O 1
ATOM 1508 N N . SER A 1 196 ? -43.592 4.337 80.822 1.00 92.44 196 SER A N 1
ATOM 1509 C CA . SER A 1 196 ? -42.408 5.187 80.647 1.00 92.44 196 SER A CA 1
ATOM 1510 C C . SER A 1 196 ? -41.154 4.365 80.335 1.00 92.44 196 SER A C 1
ATOM 1512 O O . SER A 1 196 ? -40.395 4.723 79.433 1.00 92.44 196 SER A O 1
ATOM 1514 N N . GLU A 1 197 ? -40.944 3.255 81.044 1.00 93.81 197 GLU A N 1
ATOM 1515 C CA . GLU A 1 197 ? -39.819 2.343 80.813 1.00 93.81 197 GLU A CA 1
ATOM 1516 C C . GLU A 1 197 ? -39.910 1.667 79.437 1.00 93.81 197 GLU A C 1
ATOM 1518 O O . GLU A 1 197 ? -38.914 1.610 78.712 1.00 93.81 197 GLU A O 1
ATOM 1523 N N . GLU A 1 198 ? -41.102 1.232 79.026 1.00 91.94 198 GLU A N 1
ATOM 1524 C CA . GLU A 1 198 ? -41.320 0.644 77.704 1.00 91.94 198 GLU A CA 1
ATOM 1525 C C . GLU A 1 198 ? -41.101 1.660 76.574 1.00 91.94 198 GLU A C 1
ATOM 1527 O O . GLU A 1 198 ? -40.400 1.359 75.605 1.00 91.94 198 GLU A O 1
ATOM 1532 N N . ASN A 1 199 ? -41.587 2.896 76.727 1.00 92.38 199 ASN A N 1
ATOM 1533 C CA . ASN A 1 199 ? -41.327 3.970 75.764 1.00 92.38 199 ASN A CA 1
ATOM 1534 C C . ASN A 1 199 ? -39.833 4.304 75.653 1.00 92.38 199 ASN A C 1
ATOM 1536 O O . ASN A 1 199 ? -39.328 4.472 74.540 1.00 92.38 199 ASN A O 1
ATOM 1540 N N . LYS A 1 200 ? -39.103 4.357 76.777 1.00 93.75 200 LYS A N 1
ATOM 1541 C CA . LYS A 1 200 ? -37.643 4.554 76.764 1.00 93.75 200 LYS A CA 1
ATOM 1542 C C . LYS A 1 200 ? -36.938 3.424 76.020 1.00 93.75 200 LYS A C 1
ATOM 1544 O O . LYS A 1 200 ? -36.125 3.693 75.137 1.00 93.75 200 LYS A O 1
ATOM 1549 N N . ARG A 1 201 ? -37.311 2.172 76.295 1.00 93.25 201 ARG A N 1
ATOM 1550 C CA . ARG A 1 201 ? -36.750 1.000 75.609 1.00 93.25 201 ARG A CA 1
ATOM 1551 C C . ARG A 1 201 ? -37.017 1.034 74.101 1.00 93.25 201 ARG A C 1
ATOM 1553 O O . ARG A 1 201 ? -36.125 0.728 73.312 1.00 93.25 201 ARG A O 1
ATOM 1560 N N . GLN A 1 202 ? -38.219 1.430 73.680 1.00 92.31 202 GLN A N 1
ATOM 1561 C CA . GLN A 1 202 ? -38.538 1.581 72.258 1.00 92.31 202 GLN A CA 1
ATOM 1562 C C . GLN A 1 202 ? -37.743 2.718 71.599 1.00 92.31 202 GLN A C 1
ATOM 1564 O O . GLN A 1 202 ? -37.297 2.566 70.461 1.00 92.31 202 GLN A O 1
ATOM 1569 N N . GLN A 1 203 ? -37.534 3.842 72.291 1.00 92.38 203 GLN A N 1
ATOM 1570 C CA . GLN A 1 203 ? -36.694 4.933 71.786 1.00 92.38 203 GLN A CA 1
ATOM 1571 C C . GLN A 1 203 ? -35.229 4.510 71.636 1.00 92.38 203 GLN A C 1
ATOM 1573 O O . GLN A 1 203 ? -34.612 4.821 70.619 1.00 92.38 203 GLN A O 1
ATOM 1578 N N . GLU A 1 204 ? -34.676 3.778 72.602 1.00 93.38 204 GLU A N 1
ATOM 1579 C CA . GLU A 1 204 ? -33.316 3.233 72.511 1.00 93.38 204 GLU A CA 1
ATOM 1580 C C . GLU A 1 204 ? -33.172 2.262 71.336 1.00 93.38 204 GLU A C 1
ATOM 1582 O O . GLU A 1 204 ? -32.216 2.367 70.567 1.00 93.38 204 GLU A O 1
ATOM 1587 N N . LEU A 1 205 ? -34.154 1.378 71.132 1.00 93.50 205 LEU A N 1
ATOM 1588 C CA . LEU A 1 205 ? -34.170 0.465 69.989 1.00 93.50 205 LEU A CA 1
ATOM 1589 C C . LEU A 1 205 ? -34.203 1.228 68.654 1.00 93.50 205 LEU A C 1
ATOM 1591 O O . LEU A 1 205 ? -33.454 0.896 67.736 1.00 93.50 205 LEU A O 1
ATOM 1595 N N . LYS A 1 206 ? -35.032 2.277 68.547 1.00 92.00 206 LYS A N 1
ATOM 1596 C CA . LYS A 1 206 ? -35.094 3.134 67.350 1.00 92.00 206 LYS A CA 1
ATOM 1597 C C . LYS A 1 206 ? -33.753 3.814 67.075 1.00 92.00 206 LYS A C 1
ATOM 1599 O O . LYS A 1 206 ? -33.289 3.759 65.941 1.00 92.00 206 LYS A O 1
ATOM 1604 N N . LYS A 1 207 ? -33.097 4.364 68.103 1.00 93.75 207 LYS A N 1
ATOM 1605 C CA . LYS A 1 207 ? -31.763 4.977 67.973 1.00 93.75 207 LYS A CA 1
ATOM 1606 C C . LYS A 1 207 ? -30.710 3.976 67.497 1.00 93.75 207 LYS A C 1
ATOM 1608 O O . LYS A 1 207 ? -29.913 4.307 66.627 1.00 93.75 207 LYS A O 1
ATOM 1613 N N . GLN A 1 208 ? -30.719 2.748 68.018 1.00 92.31 208 GLN A N 1
ATOM 1614 C CA . GLN A 1 208 ? -29.790 1.701 67.572 1.00 92.31 208 GLN A CA 1
ATOM 1615 C C . GLN A 1 208 ? -30.029 1.293 66.111 1.00 92.31 208 GLN A C 1
ATOM 1617 O O . GLN A 1 208 ? -29.074 1.067 65.370 1.00 92.31 208 GLN A O 1
ATOM 1622 N N . MET A 1 209 ? -31.290 1.203 65.682 1.00 91.31 209 MET A N 1
ATOM 1623 C CA . MET A 1 209 ? -31.634 0.909 64.286 1.00 91.31 209 MET A CA 1
ATOM 1624 C C . MET A 1 209 ? -31.215 2.045 63.347 1.00 91.31 209 MET A C 1
ATOM 1626 O O . MET A 1 209 ? -30.671 1.784 62.278 1.00 91.31 209 MET A O 1
ATOM 1630 N N . GLU A 1 210 ? -31.421 3.295 63.760 1.00 91.69 210 GLU A N 1
ATOM 1631 C CA . GLU A 1 210 ? -31.009 4.478 63.003 1.00 91.69 210 GLU A CA 1
ATOM 1632 C C . GLU A 1 210 ? -29.483 4.565 62.867 1.00 91.69 210 GLU A C 1
ATOM 1634 O O . GLU A 1 210 ? -28.979 4.793 61.771 1.00 91.69 210 GLU A O 1
ATOM 1639 N N . GLN A 1 211 ? -28.735 4.286 63.939 1.00 93.06 211 GLN A N 1
ATOM 1640 C CA . GLN A 1 211 ? -27.270 4.221 63.888 1.00 93.06 211 GLN A CA 1
ATOM 1641 C C . GLN A 1 211 ? -26.773 3.160 62.901 1.00 93.06 211 GLN A C 1
ATOM 1643 O O . GLN A 1 211 ? -25.941 3.471 62.052 1.00 93.06 211 GLN A O 1
ATOM 1648 N N . LYS A 1 212 ? -27.333 1.944 62.941 1.00 92.38 212 LYS A N 1
ATOM 1649 C CA . LYS A 1 212 ? -26.982 0.883 61.981 1.00 92.38 212 LYS A CA 1
ATOM 1650 C C . LYS A 1 212 ? -27.289 1.278 60.539 1.00 92.38 212 LYS A C 1
ATOM 1652 O O . LYS A 1 212 ? -26.492 1.006 59.648 1.00 92.38 212 LYS A O 1
ATOM 1657 N N . TYR A 1 213 ? -28.422 1.939 60.312 1.00 91.50 213 TYR A N 1
ATOM 1658 C CA . TYR A 1 213 ? -28.784 2.432 58.986 1.00 91.50 213 TYR A CA 1
ATOM 1659 C C . TYR A 1 213 ? -27.797 3.496 58.484 1.00 91.50 213 TYR A C 1
ATOM 1661 O O . TYR A 1 213 ? -27.383 3.457 57.326 1.00 91.50 213 TYR A O 1
ATOM 1669 N N . ILE A 1 214 ? -27.373 4.421 59.351 1.00 93.00 214 ILE A N 1
ATOM 1670 C CA . ILE A 1 214 ? -26.366 5.437 59.011 1.00 93.00 214 ILE A CA 1
ATOM 1671 C C . ILE A 1 214 ? -25.020 4.780 58.675 1.00 93.00 214 ILE A C 1
ATOM 1673 O O . ILE A 1 214 ? -24.393 5.157 57.684 1.00 93.00 214 ILE A O 1
ATOM 1677 N N . GLU A 1 215 ? -24.581 3.796 59.460 1.00 93.62 215 GLU A N 1
ATOM 1678 C CA . GLU A 1 215 ? -23.341 3.051 59.205 1.00 93.62 215 GLU A CA 1
ATOM 1679 C C . GLU A 1 215 ? -23.384 2.315 57.855 1.00 93.62 215 GLU A C 1
ATOM 1681 O O . GLU A 1 215 ? -22.449 2.432 57.060 1.00 93.62 215 GLU A O 1
ATOM 1686 N N . GLU A 1 216 ? -24.493 1.638 57.543 1.00 92.69 216 GLU A N 1
ATOM 1687 C CA . GLU A 1 216 ? -24.681 0.942 56.264 1.00 92.69 216 GLU A CA 1
ATOM 1688 C C . GLU A 1 216 ? -24.659 1.915 55.072 1.00 92.69 216 GLU A C 1
ATOM 1690 O O . GLU A 1 216 ? -23.988 1.664 54.068 1.00 92.69 216 GLU A O 1
ATOM 1695 N N . GLN A 1 217 ? -25.314 3.074 55.196 1.00 91.62 217 GLN A N 1
ATOM 1696 C CA . GLN A 1 217 ? -25.273 4.123 54.171 1.00 91.62 217 GLN A CA 1
ATOM 1697 C C . GLN A 1 217 ? -23.853 4.666 53.963 1.00 91.62 217 GLN A C 1
ATOM 1699 O O . GLN A 1 217 ? -23.421 4.863 52.825 1.00 91.62 217 GLN A O 1
ATOM 1704 N N . GLN A 1 218 ? -23.087 4.862 55.040 1.00 93.75 218 GLN A N 1
ATOM 1705 C CA . GLN A 1 218 ? -21.691 5.290 54.934 1.00 93.75 218 GLN A CA 1
ATOM 1706 C C . GLN A 1 218 ? -20.812 4.243 54.238 1.00 93.75 218 GLN A C 1
ATOM 1708 O O . GLN A 1 218 ? -19.923 4.615 53.468 1.00 93.75 218 GLN A O 1
ATOM 1713 N N . GLU A 1 219 ? -21.039 2.948 54.470 1.00 93.12 219 GLU A N 1
ATOM 1714 C CA . GLU A 1 219 ? -20.322 1.891 53.751 1.00 93.12 219 GLU A CA 1
ATOM 1715 C C . GLU A 1 219 ? -20.664 1.852 52.259 1.00 93.12 219 GLU A C 1
ATOM 1717 O O . GLU A 1 219 ? -19.766 1.665 51.434 1.00 93.12 219 GLU A O 1
ATOM 1722 N N . ILE A 1 220 ? -21.936 2.047 51.901 1.00 91.31 220 ILE A N 1
ATOM 1723 C CA . ILE A 1 220 ? -22.371 2.105 50.499 1.00 91.31 220 ILE A CA 1
ATOM 1724 C C . ILE A 1 220 ? -21.685 3.274 49.784 1.00 91.31 220 ILE A C 1
ATOM 1726 O O . ILE A 1 220 ? -21.086 3.071 48.728 1.00 91.31 220 ILE A O 1
ATOM 1730 N N . ILE A 1 221 ? -21.681 4.463 50.395 1.00 91.62 221 ILE A N 1
ATOM 1731 C CA . ILE A 1 221 ? -21.020 5.652 49.835 1.00 91.62 221 ILE A CA 1
ATOM 1732 C C . ILE A 1 221 ? -19.515 5.408 49.650 1.00 91.62 221 ILE A C 1
ATOM 1734 O O . ILE A 1 221 ? -18.954 5.750 48.609 1.00 91.62 221 ILE A O 1
ATOM 1738 N N . LYS A 1 222 ? -18.841 4.778 50.623 1.00 94.06 222 LYS A N 1
ATOM 1739 C CA . LYS A 1 222 ? -17.411 4.438 50.501 1.00 94.06 222 LYS A CA 1
ATOM 1740 C C . LYS A 1 222 ? -17.147 3.489 49.330 1.00 94.06 222 LYS A C 1
ATOM 1742 O O . LYS A 1 222 ? -16.227 3.743 48.554 1.00 94.06 222 LYS A O 1
ATOM 1747 N N . LYS A 1 223 ? -17.966 2.443 49.171 1.00 91.69 223 LYS A N 1
ATOM 1748 C CA . LYS A 1 223 ? -17.859 1.494 48.048 1.00 91.69 223 LYS A CA 1
ATOM 1749 C C . LYS A 1 223 ? -18.072 2.185 46.702 1.00 91.69 223 LYS A C 1
ATOM 1751 O O . LYS A 1 223 ? -17.322 1.924 45.765 1.00 91.69 223 LYS A O 1
ATOM 1756 N N . GLU A 1 224 ? -19.040 3.094 46.612 1.00 90.25 224 GLU A N 1
ATOM 1757 C CA . GLU A 1 224 ? -19.316 3.838 45.379 1.00 90.25 224 GLU A CA 1
ATOM 1758 C C . GLU A 1 224 ? -18.150 4.769 44.998 1.00 90.25 224 GLU A C 1
ATOM 1760 O O . GLU A 1 224 ? -17.729 4.784 43.839 1.00 90.25 224 GLU A O 1
ATOM 1765 N N . ILE A 1 225 ? -17.547 5.456 45.978 1.00 93.56 225 ILE A N 1
ATOM 1766 C CA . ILE A 1 225 ? -16.347 6.287 45.774 1.00 93.56 225 ILE A CA 1
ATOM 1767 C C . ILE A 1 225 ? -15.150 5.440 45.309 1.00 93.56 225 ILE A C 1
ATOM 1769 O O . ILE A 1 225 ? -14.407 5.852 44.414 1.00 93.56 225 ILE A O 1
ATOM 1773 N N . GLU A 1 226 ? -14.928 4.265 45.904 1.00 93.12 226 GLU A N 1
ATOM 1774 C CA . GLU A 1 226 ? -13.851 3.355 45.488 1.00 93.12 226 GLU A CA 1
ATOM 1775 C C . GLU A 1 226 ? -14.062 2.826 44.063 1.00 93.12 226 GLU A C 1
ATOM 1777 O O . GLU A 1 226 ? -13.120 2.781 43.265 1.00 93.12 226 GLU A O 1
ATOM 1782 N N . GLU A 1 227 ? -15.298 2.478 43.707 1.00 91.12 227 GLU A N 1
ATOM 1783 C CA . GLU A 1 227 ? -15.638 2.013 42.363 1.00 91.12 227 GLU A CA 1
ATOM 1784 C C . GLU A 1 227 ? -15.504 3.128 41.313 1.00 91.12 227 GLU A C 1
ATOM 1786 O O . GLU A 1 227 ? -15.068 2.878 40.182 1.00 91.12 227 GLU A O 1
ATOM 1791 N N . GLU A 1 228 ? -15.838 4.371 41.666 1.00 89.50 228 GLU A N 1
ATOM 1792 C CA . GLU A 1 228 ? -15.629 5.529 40.796 1.00 89.50 228 GLU A CA 1
ATOM 1793 C C . GLU A 1 228 ? -14.136 5.809 40.575 1.00 89.50 228 GLU A C 1
ATOM 1795 O O . GLU A 1 228 ? -13.710 5.952 39.423 1.00 89.50 228 GLU A O 1
ATOM 1800 N N . LYS A 1 229 ? -13.318 5.768 41.637 1.00 93.94 229 LYS A N 1
ATOM 1801 C CA . LYS A 1 229 ? -11.852 5.890 41.528 1.00 93.94 229 LYS A CA 1
ATOM 1802 C C . LYS A 1 229 ? -11.260 4.814 40.624 1.00 93.94 229 LYS A C 1
ATOM 1804 O O . LYS A 1 229 ? -10.485 5.133 39.722 1.00 93.94 229 LYS A O 1
ATOM 1809 N N . LYS A 1 230 ? -11.675 3.556 40.795 1.00 92.88 230 LYS A N 1
ATOM 1810 C CA . LYS A 1 230 ? -11.214 2.446 39.950 1.00 92.88 230 LYS A CA 1
ATOM 1811 C C . LYS A 1 230 ? -11.593 2.654 38.480 1.00 92.88 230 LYS A C 1
ATOM 1813 O O . LYS A 1 230 ? -10.764 2.459 37.591 1.00 92.88 230 LYS A O 1
ATOM 1818 N N . ARG A 1 231 ? -12.817 3.123 38.202 1.00 91.25 231 ARG A N 1
ATOM 1819 C CA . ARG A 1 231 ? -13.248 3.475 36.836 1.00 91.25 231 ARG A CA 1
ATOM 1820 C C . ARG A 1 231 ? -12.438 4.632 36.247 1.00 91.25 231 ARG A C 1
ATOM 1822 O O . ARG A 1 231 ? -12.168 4.632 35.043 1.00 91.25 231 ARG A O 1
ATOM 1829 N N . GLU A 1 232 ? -12.056 5.617 37.053 1.00 90.50 232 GLU A N 1
ATOM 1830 C CA . GLU A 1 232 ? -11.219 6.731 36.604 1.00 90.50 232 GLU A CA 1
ATOM 1831 C C . GLU A 1 232 ? -9.783 6.279 36.287 1.00 90.50 232 GLU A C 1
ATOM 1833 O O . GLU A 1 232 ? -9.228 6.667 35.255 1.00 90.50 232 GLU A O 1
ATOM 1838 N N . GLU A 1 233 ? -9.201 5.411 37.116 1.00 92.25 233 GLU A N 1
ATOM 1839 C CA . GLU A 1 233 ? -7.884 4.807 36.878 1.00 92.25 233 GLU A CA 1
ATOM 1840 C C . GLU A 1 233 ? -7.867 3.951 35.607 1.00 92.25 233 GLU A C 1
ATOM 1842 O O . GLU A 1 233 ? -6.978 4.120 34.768 1.00 92.25 233 GLU A O 1
ATOM 1847 N N . GLU A 1 234 ? -8.883 3.112 35.391 1.00 90.06 234 GLU A N 1
ATOM 1848 C CA . GLU A 1 234 ? -9.026 2.338 34.152 1.00 90.06 234 GLU A CA 1
ATOM 1849 C C . GLU A 1 234 ? -9.143 3.247 32.918 1.00 90.06 234 GLU A C 1
ATOM 1851 O O . GLU A 1 234 ? -8.545 2.971 31.874 1.00 90.06 234 GLU A O 1
ATOM 1856 N N . ARG A 1 235 ? -9.877 4.366 33.014 1.00 89.62 235 ARG A N 1
ATOM 1857 C CA . ARG A 1 235 ? -9.943 5.358 31.927 1.00 89.62 235 ARG A CA 1
ATOM 1858 C C . ARG A 1 235 ? -8.579 5.989 31.658 1.00 89.62 235 ARG A C 1
ATOM 1860 O O . ARG A 1 235 ? -8.197 6.101 30.494 1.00 89.62 235 ARG A O 1
ATOM 1867 N N . LYS A 1 236 ? -7.838 6.369 32.702 1.00 92.31 236 LYS A N 1
ATOM 1868 C CA . LYS A 1 236 ? -6.481 6.928 32.569 1.00 92.31 236 LYS A CA 1
ATOM 1869 C C . LYS A 1 236 ? -5.537 5.927 31.902 1.00 92.31 236 LYS A C 1
ATOM 1871 O O . LYS A 1 236 ? -4.830 6.303 30.968 1.00 92.31 236 LYS A O 1
ATOM 1876 N N . GLN A 1 237 ? -5.577 4.658 32.305 1.00 92.44 237 GLN A N 1
ATOM 1877 C CA . GLN A 1 237 ? -4.773 3.598 31.688 1.00 92.44 237 GLN A CA 1
ATOM 1878 C C . GLN A 1 237 ? -5.110 3.412 30.204 1.00 92.44 237 GLN A C 1
ATOM 1880 O O . GLN A 1 237 ? -4.198 3.402 29.378 1.00 92.44 237 GLN A O 1
ATOM 1885 N N . ARG A 1 238 ? -6.400 3.378 29.837 1.00 91.50 238 ARG A N 1
ATOM 1886 C CA . ARG A 1 238 ? -6.819 3.285 28.424 1.00 91.50 238 ARG A CA 1
ATOM 1887 C C . ARG A 1 238 ? -6.326 4.463 27.585 1.00 91.50 238 ARG A C 1
ATOM 1889 O O . ARG A 1 238 ? -5.879 4.258 26.462 1.00 91.50 238 ARG A O 1
ATOM 1896 N N . ILE A 1 239 ? -6.373 5.684 28.121 1.00 89.69 239 ILE A N 1
ATOM 1897 C CA . ILE A 1 239 ? -5.872 6.881 27.423 1.00 89.69 239 ILE A CA 1
ATOM 1898 C C . ILE A 1 239 ? -4.355 6.783 27.192 1.00 89.69 239 ILE A C 1
ATOM 1900 O O . ILE A 1 239 ? -3.869 7.121 26.110 1.00 89.69 239 ILE A O 1
ATOM 1904 N N . ILE A 1 240 ? -3.599 6.311 28.188 1.00 93.19 240 ILE A N 1
ATOM 1905 C CA . ILE A 1 240 ? -2.145 6.122 28.074 1.00 93.19 240 ILE A CA 1
ATOM 1906 C C . ILE A 1 240 ? -1.819 5.045 27.032 1.00 93.19 240 ILE A C 1
ATOM 1908 O O . ILE A 1 240 ? -0.918 5.236 26.212 1.00 93.19 240 ILE A O 1
ATOM 1912 N N . GLU A 1 241 ? -2.559 3.940 27.029 1.00 91.81 241 GLU A N 1
ATOM 1913 C CA . GLU A 1 241 ? -2.370 2.855 26.070 1.00 91.81 241 GLU A CA 1
ATOM 1914 C C . GLU A 1 241 ? -2.715 3.288 24.638 1.00 91.81 241 GLU A C 1
ATOM 1916 O O . GLU A 1 241 ? -1.928 3.050 23.721 1.00 91.81 241 GLU A O 1
ATOM 1921 N N . GLU A 1 242 ? -3.810 4.031 24.437 1.00 89.75 242 GLU A N 1
ATOM 1922 C CA . GLU A 1 242 ? -4.148 4.604 23.128 1.00 89.75 242 GLU A CA 1
ATOM 1923 C C . GLU A 1 242 ? -3.055 5.566 22.637 1.00 89.75 242 GLU A C 1
ATOM 1925 O O . GLU A 1 242 ? -2.662 5.522 21.466 1.00 89.75 242 GLU A O 1
ATOM 1930 N N . LYS A 1 243 ? -2.513 6.407 23.530 1.00 93.75 243 LYS A N 1
ATOM 1931 C CA . LYS A 1 243 ? -1.392 7.296 23.198 1.00 93.75 243 LYS A CA 1
ATOM 1932 C C . LYS A 1 243 ? -0.160 6.496 22.771 1.00 93.75 243 LYS A C 1
ATOM 1934 O O . LYS A 1 243 ? 0.422 6.803 21.734 1.00 93.75 243 LYS A O 1
ATOM 1939 N N . ARG A 1 244 ? 0.192 5.440 23.510 1.00 91.75 244 ARG A N 1
ATOM 1940 C CA . ARG A 1 244 ? 1.321 4.558 23.176 1.00 91.75 244 ARG A CA 1
ATOM 1941 C C . ARG A 1 244 ? 1.143 3.897 21.807 1.00 91.75 244 ARG A C 1
ATOM 1943 O O . ARG A 1 244 ? 2.091 3.861 21.026 1.00 91.75 244 ARG A O 1
ATOM 1950 N N . ILE A 1 245 ? -0.062 3.415 21.494 1.00 91.88 245 ILE A N 1
ATOM 1951 C CA . ILE A 1 245 ? -0.373 2.821 20.185 1.00 91.88 245 ILE A CA 1
ATOM 1952 C C . ILE A 1 245 ? -0.239 3.870 19.075 1.00 91.88 245 ILE A C 1
ATOM 1954 O O . ILE A 1 245 ? 0.365 3.592 18.037 1.00 91.88 245 ILE A O 1
ATOM 1958 N N . ARG A 1 246 ? -0.758 5.087 19.284 1.00 87.94 246 ARG A N 1
ATOM 1959 C CA . ARG A 1 246 ? -0.640 6.188 18.314 1.00 87.94 246 ARG A CA 1
ATOM 1960 C C . ARG A 1 246 ? 0.824 6.561 18.059 1.00 87.94 246 ARG A C 1
ATOM 1962 O O . ARG A 1 246 ? 1.207 6.731 16.901 1.00 87.94 246 ARG A O 1
ATOM 1969 N N . ASP A 1 247 ? 1.638 6.646 19.107 1.00 91.00 247 ASP A N 1
ATOM 1970 C CA . ASP A 1 247 ? 3.066 6.960 18.992 1.00 91.00 247 ASP A CA 1
ATOM 1971 C C . ASP A 1 247 ? 3.819 5.849 18.236 1.00 91.00 247 ASP A C 1
ATOM 1973 O O . ASP A 1 247 ? 4.581 6.140 17.311 1.00 91.00 247 ASP A O 1
ATOM 1977 N N . GLN A 1 248 ? 3.516 4.577 18.520 1.00 92.50 248 GLN A N 1
ATOM 1978 C CA . GLN A 1 248 ? 4.080 3.434 17.794 1.00 92.50 248 GLN A CA 1
ATOM 1979 C C . GLN A 1 248 ? 3.685 3.435 16.306 1.00 92.50 248 GLN A C 1
ATOM 1981 O O . GLN A 1 248 ? 4.513 3.152 15.438 1.00 92.50 248 GLN A O 1
ATOM 1986 N N . GLN A 1 249 ? 2.436 3.783 15.981 1.00 88.00 249 GLN A N 1
ATOM 1987 C CA . GLN A 1 249 ? 1.982 3.914 14.591 1.00 88.00 249 GLN A CA 1
ATOM 1988 C C . GLN A 1 249 ? 2.702 5.054 13.858 1.00 88.00 249 GLN A C 1
ATOM 1990 O O . GLN A 1 249 ? 3.097 4.893 12.698 1.00 88.00 249 GLN A O 1
ATOM 1995 N N . LEU A 1 250 ? 2.907 6.194 14.524 1.00 89.81 250 LEU A N 1
ATOM 1996 C CA . LEU A 1 250 ? 3.663 7.320 13.971 1.00 89.81 250 LEU A CA 1
ATOM 1997 C C . LEU A 1 250 ? 5.123 6.942 13.703 1.00 89.81 250 LEU A C 1
ATOM 1999 O O . LEU A 1 250 ? 5.657 7.282 12.644 1.00 89.81 250 LEU A O 1
ATOM 2003 N N . GLU A 1 251 ? 5.758 6.216 14.619 1.00 92.88 251 GLU A N 1
ATOM 2004 C CA . GLU A 1 251 ? 7.129 5.732 14.456 1.00 92.88 251 GLU A CA 1
ATOM 2005 C C . GLU A 1 251 ? 7.246 4.733 13.296 1.00 92.88 251 GLU A C 1
ATOM 2007 O O . GLU A 1 251 ? 8.073 4.921 12.399 1.00 92.88 251 GLU A O 1
ATOM 2012 N N . GLN A 1 252 ? 6.350 3.744 13.221 1.00 90.19 252 GLN A N 1
ATOM 2013 C CA . GLN A 1 252 ? 6.294 2.809 12.092 1.00 90.19 252 GLN A CA 1
ATOM 2014 C C . GLN A 1 252 ? 6.071 3.530 10.755 1.00 90.19 252 GLN A C 1
ATOM 2016 O O . GLN A 1 252 ? 6.689 3.178 9.747 1.00 90.19 252 GLN A O 1
ATOM 2021 N N . SER A 1 253 ? 5.223 4.562 10.729 1.00 89.12 253 SER A N 1
ATOM 2022 C CA . SER A 1 253 ? 5.004 5.371 9.528 1.00 89.12 253 SER A CA 1
ATOM 2023 C C . SER A 1 253 ? 6.257 6.149 9.120 1.00 89.12 253 SER A C 1
ATOM 2025 O O . SER A 1 253 ? 6.544 6.238 7.923 1.00 89.12 253 SER A O 1
ATOM 2027 N N . LYS A 1 254 ? 7.011 6.705 10.077 1.00 91.81 254 LYS A N 1
ATOM 2028 C CA . LYS A 1 254 ? 8.288 7.383 9.799 1.00 91.81 254 LYS A CA 1
ATOM 2029 C C . LYS A 1 254 ? 9.321 6.406 9.244 1.00 91.81 254 LYS A C 1
ATOM 2031 O O . LYS A 1 254 ? 9.915 6.702 8.211 1.00 91.81 254 LYS A O 1
ATOM 2036 N N . MET A 1 255 ? 9.461 5.231 9.858 1.00 90.00 255 MET A N 1
ATOM 2037 C CA . MET A 1 255 ? 10.375 4.184 9.389 1.00 90.00 255 MET A CA 1
ATOM 2038 C C . MET A 1 255 ? 10.027 3.719 7.971 1.00 90.00 255 MET A C 1
ATOM 2040 O O . MET A 1 255 ? 10.903 3.634 7.113 1.00 90.00 255 MET A O 1
ATOM 2044 N N . ARG A 1 256 ? 8.740 3.498 7.669 1.00 87.38 256 ARG A N 1
ATOM 2045 C CA . ARG A 1 256 ? 8.298 3.168 6.301 1.00 87.38 256 ARG A CA 1
ATOM 2046 C C . ARG A 1 256 ? 8.637 4.273 5.308 1.00 87.38 256 ARG A C 1
ATOM 2048 O O . ARG A 1 256 ? 9.103 3.973 4.213 1.00 87.38 256 ARG A O 1
ATOM 2055 N N . LYS A 1 257 ? 8.427 5.539 5.679 1.00 91.19 257 LYS A N 1
ATOM 2056 C CA . LYS A 1 257 ? 8.757 6.676 4.813 1.00 91.19 257 LYS A CA 1
ATOM 2057 C C . LYS A 1 257 ? 10.259 6.748 4.530 1.00 91.19 257 LYS A C 1
ATOM 2059 O O . LYS A 1 257 ? 10.629 6.895 3.372 1.00 91.19 257 LYS A O 1
ATOM 2064 N N . GLN A 1 258 ? 11.103 6.567 5.546 1.00 93.06 258 GLN A N 1
ATOM 2065 C CA . GLN A 1 258 ? 12.560 6.524 5.383 1.00 93.06 258 GLN A CA 1
ATOM 2066 C C . GLN A 1 258 ? 13.006 5.364 4.486 1.00 93.06 258 GLN A C 1
ATOM 2068 O O . GLN A 1 258 ? 13.818 5.573 3.592 1.00 93.06 258 GLN A O 1
ATOM 2073 N N . MET A 1 259 ? 12.431 4.169 4.654 1.00 91.12 259 MET A N 1
ATOM 2074 C CA . MET A 1 259 ? 12.715 3.021 3.780 1.00 91.12 259 MET A CA 1
ATOM 2075 C C . MET A 1 259 ? 12.307 3.283 2.325 1.00 91.12 259 MET A C 1
ATOM 2077 O O . MET A 1 259 ? 13.028 2.903 1.407 1.00 91.12 259 MET A O 1
ATOM 2081 N N . ILE A 1 260 ? 11.165 3.939 2.096 1.00 89.12 260 ILE A N 1
ATOM 2082 C CA . ILE A 1 260 ? 10.723 4.321 0.747 1.00 89.12 260 ILE A CA 1
ATOM 2083 C C . ILE A 1 260 ? 11.658 5.378 0.151 1.00 89.12 260 ILE A C 1
ATOM 2085 O O . ILE A 1 260 ? 12.029 5.268 -1.013 1.00 89.12 260 ILE A O 1
ATOM 2089 N N . GLU A 1 261 ? 12.049 6.392 0.925 1.00 91.00 261 GLU A N 1
ATOM 2090 C CA . GLU A 1 261 ? 13.006 7.410 0.477 1.00 91.00 261 GLU A CA 1
ATOM 2091 C C . GLU A 1 261 ? 14.377 6.802 0.159 1.00 91.00 261 GLU A C 1
ATOM 2093 O O . GLU A 1 261 ? 14.981 7.181 -0.839 1.00 91.00 261 GLU A O 1
ATOM 2098 N N . HIS A 1 262 ? 14.843 5.832 0.950 1.00 92.38 262 HIS A N 1
ATOM 2099 C CA . HIS A 1 262 ? 16.083 5.104 0.679 1.00 92.38 262 HIS A CA 1
ATOM 2100 C C . HIS A 1 262 ? 16.002 4.319 -0.631 1.00 92.38 262 HIS A C 1
ATOM 2102 O O . HIS A 1 262 ? 16.840 4.512 -1.504 1.00 92.38 262 HIS A O 1
ATOM 2108 N N . LYS A 1 263 ? 14.945 3.516 -0.815 1.00 90.06 263 LYS A N 1
ATOM 2109 C CA . LYS A 1 263 ? 14.739 2.752 -2.055 1.00 90.06 263 LYS A CA 1
ATOM 2110 C C . LYS A 1 263 ? 14.650 3.648 -3.285 1.00 90.06 263 LYS A C 1
ATOM 2112 O O . LYS A 1 263 ? 15.246 3.339 -4.307 1.00 90.06 263 LYS A O 1
ATOM 2117 N N . LYS A 1 264 ? 13.957 4.787 -3.182 1.00 89.25 264 LYS A N 1
ATOM 2118 C CA . LYS A 1 264 ? 13.900 5.767 -4.277 1.00 89.25 264 LYS A CA 1
ATOM 2119 C C . LYS A 1 264 ? 15.278 6.322 -4.625 1.00 89.25 264 LYS A C 1
ATOM 2121 O O . LYS A 1 264 ? 15.585 6.447 -5.802 1.00 89.25 264 LYS A O 1
ATOM 2126 N N . LYS A 1 265 ? 16.112 6.627 -3.625 1.00 92.44 265 LYS A N 1
ATOM 2127 C CA . LYS A 1 265 ? 17.493 7.069 -3.866 1.00 92.44 265 LYS A CA 1
ATOM 2128 C C . LYS A 1 265 ? 18.323 5.982 -4.547 1.00 92.44 265 LYS A C 1
ATOM 2130 O O . LYS A 1 265 ? 19.022 6.293 -5.502 1.00 92.44 265 LYS A O 1
ATOM 2135 N N . GLU A 1 266 ? 18.210 4.727 -4.114 1.00 92.00 266 GLU A N 1
ATOM 2136 C CA . GLU A 1 266 ? 18.894 3.596 -4.760 1.00 92.00 266 GLU A CA 1
ATOM 2137 C C . GLU A 1 266 ? 18.456 3.432 -6.228 1.00 92.00 266 GLU A C 1
ATOM 2139 O O . GLU A 1 266 ? 19.297 3.307 -7.117 1.00 92.00 266 GLU A O 1
ATOM 2144 N N . GLU A 1 267 ? 17.151 3.512 -6.508 1.00 89.81 267 GLU A N 1
ATOM 2145 C CA . GLU A 1 267 ? 16.605 3.461 -7.873 1.00 89.81 267 GLU A CA 1
ATOM 2146 C C . GLU A 1 267 ? 17.094 4.636 -8.745 1.00 89.81 267 GLU A C 1
ATOM 2148 O O . GLU A 1 267 ? 17.460 4.443 -9.910 1.00 89.81 267 GLU A O 1
ATOM 2153 N N . GLU A 1 268 ? 17.133 5.852 -8.192 1.00 88.25 268 GLU A N 1
ATOM 2154 C CA . GLU A 1 268 ? 17.667 7.041 -8.868 1.00 88.25 268 GLU A CA 1
ATOM 2155 C C . GLU A 1 268 ? 19.169 6.900 -9.158 1.00 88.25 268 GLU A C 1
ATOM 2157 O O . GLU A 1 268 ? 19.616 7.194 -10.273 1.00 88.25 268 GLU A O 1
ATOM 2162 N N . GLU A 1 269 ? 19.955 6.402 -8.203 1.00 92.50 269 GLU A N 1
ATOM 2163 C CA . GLU A 1 269 ? 21.387 6.147 -8.379 1.00 92.50 269 GLU A CA 1
ATOM 2164 C C . GLU A 1 269 ? 21.647 5.089 -9.457 1.00 92.50 269 GLU A C 1
ATOM 2166 O O . GLU A 1 269 ? 22.499 5.296 -10.332 1.00 92.50 269 GLU A O 1
ATOM 2171 N N . GLU A 1 270 ? 20.887 3.992 -9.468 1.00 91.94 270 GLU A N 1
ATOM 2172 C CA . GLU A 1 270 ? 20.962 2.986 -10.530 1.00 91.94 270 GLU A CA 1
ATOM 2173 C C . GLU A 1 270 ? 20.638 3.574 -11.906 1.00 91.94 270 GLU A C 1
ATOM 2175 O O . GLU A 1 270 ? 21.305 3.255 -12.901 1.00 91.94 270 GLU A O 1
ATOM 2180 N N . LEU A 1 271 ? 19.622 4.434 -11.989 1.00 89.94 271 LEU A N 1
ATOM 2181 C CA . LEU A 1 271 ? 19.227 5.081 -13.236 1.00 89.94 271 LEU A CA 1
ATOM 2182 C C . LEU A 1 271 ? 20.317 6.038 -13.734 1.00 89.94 271 LEU A C 1
ATOM 2184 O O . LEU A 1 271 ? 20.683 5.996 -14.913 1.00 89.94 271 LEU A O 1
ATOM 2188 N N . VAL A 1 272 ? 20.914 6.828 -12.839 1.00 90.75 272 VAL A N 1
ATOM 2189 C CA . VAL A 1 272 ? 22.063 7.689 -13.160 1.00 90.75 272 VAL A CA 1
ATOM 2190 C C . VAL A 1 272 ? 23.255 6.855 -13.633 1.00 90.75 272 VAL A C 1
ATOM 2192 O O . VAL A 1 272 ? 23.909 7.219 -14.614 1.00 90.75 272 VAL A O 1
ATOM 2195 N N . GLN A 1 273 ? 23.541 5.715 -12.999 1.00 92.88 273 GLN A N 1
ATOM 2196 C CA . GLN A 1 273 ? 24.606 4.815 -13.451 1.00 92.88 273 GLN A CA 1
ATOM 2197 C C . GLN A 1 273 ? 24.314 4.213 -14.833 1.00 92.88 273 GLN A C 1
ATOM 2199 O O . GLN A 1 273 ? 25.221 4.138 -15.669 1.00 92.88 273 GLN A O 1
ATOM 2204 N N . LYS A 1 274 ? 23.066 3.811 -15.108 1.00 90.38 274 LYS A N 1
ATOM 2205 C CA . LYS A 1 274 ? 22.640 3.318 -16.431 1.00 90.38 274 LYS A CA 1
ATOM 2206 C C . LYS A 1 274 ? 22.807 4.397 -17.502 1.00 90.38 274 LYS A C 1
ATOM 2208 O O . LYS A 1 274 ? 23.393 4.107 -18.545 1.00 90.38 274 LYS A O 1
ATOM 2213 N N . LEU A 1 275 ? 22.390 5.634 -17.226 1.00 86.00 275 LEU A N 1
ATOM 2214 C CA . LEU A 1 275 ? 22.574 6.772 -18.134 1.00 86.00 275 LEU A CA 1
ATOM 2215 C C . LEU A 1 275 ? 24.055 7.069 -18.383 1.00 86.00 275 LEU A C 1
ATOM 2217 O O . LEU A 1 275 ? 24.463 7.202 -19.534 1.00 86.00 275 LEU A O 1
ATOM 2221 N N . LYS A 1 276 ? 24.893 7.087 -17.338 1.00 91.31 276 LYS A N 1
ATOM 2222 C CA . LYS A 1 276 ? 26.349 7.248 -17.497 1.00 91.31 276 LYS A CA 1
ATOM 2223 C C . LYS A 1 276 ? 26.937 6.163 -18.403 1.00 91.31 276 LYS A C 1
ATOM 2225 O O . LYS A 1 276 ? 27.679 6.494 -19.322 1.00 91.31 276 LYS A O 1
ATOM 2230 N N . LYS A 1 277 ? 26.562 4.893 -18.201 1.00 92.19 277 LYS A N 1
ATOM 2231 C CA . LYS A 1 277 ? 26.995 3.769 -19.055 1.00 92.19 277 LYS A CA 1
ATOM 2232 C C . LYS A 1 277 ? 26.487 3.885 -20.497 1.00 92.19 277 LYS A C 1
ATOM 2234 O O . LYS A 1 277 ? 27.176 3.451 -21.417 1.00 92.19 277 LYS A O 1
ATOM 2239 N N . GLN A 1 278 ? 25.287 4.422 -20.717 1.00 87.56 278 GLN A N 1
ATOM 2240 C CA . GLN A 1 278 ? 24.770 4.673 -22.066 1.00 87.56 278 GLN A CA 1
ATOM 2241 C C . GLN A 1 278 ? 25.557 5.786 -22.760 1.00 87.56 278 GLN A C 1
ATOM 2243 O O . GLN A 1 278 ? 26.022 5.570 -23.875 1.00 87.56 278 GLN A O 1
ATOM 2248 N N . ILE A 1 279 ? 25.804 6.905 -22.071 1.00 89.44 279 ILE A N 1
ATOM 2249 C CA . ILE A 1 279 ? 26.602 8.022 -22.594 1.00 89.44 279 ILE A CA 1
ATOM 2250 C C . ILE A 1 279 ? 28.021 7.561 -22.945 1.00 89.44 279 ILE A C 1
ATOM 2252 O O . ILE A 1 279 ? 28.535 7.920 -24.001 1.00 89.44 279 ILE A O 1
ATOM 2256 N N . THR A 1 280 ? 28.674 6.754 -22.101 1.00 93.25 280 THR A N 1
ATOM 2257 C CA . THR A 1 280 ? 30.022 6.247 -22.418 1.00 93.25 280 THR A CA 1
ATOM 2258 C C . THR A 1 280 ? 30.007 5.326 -23.633 1.00 93.25 280 THR A C 1
ATOM 2260 O O . THR A 1 280 ? 30.839 5.491 -24.519 1.00 93.25 280 THR A O 1
ATOM 2263 N N . LYS A 1 281 ? 29.030 4.413 -23.734 1.00 92.56 281 LYS A N 1
ATOM 2264 C CA . LYS A 1 281 ? 28.872 3.543 -24.912 1.00 92.56 281 LYS A CA 1
ATOM 2265 C C . LYS A 1 281 ? 28.590 4.335 -26.188 1.00 92.56 281 LYS A C 1
ATOM 2267 O O . LYS A 1 281 ? 29.063 3.953 -27.254 1.00 92.56 281 LYS A O 1
ATOM 2272 N N . GLU A 1 282 ? 27.806 5.403 -26.100 1.00 88.50 282 GLU A N 1
ATOM 2273 C CA . GLU A 1 282 ? 27.503 6.269 -27.239 1.00 88.50 282 GLU A CA 1
ATOM 2274 C C . GLU A 1 282 ? 28.745 7.045 -27.690 1.00 88.50 282 GLU A C 1
ATOM 2276 O O . GLU A 1 282 ? 29.077 7.007 -28.873 1.00 88.50 282 GLU A O 1
ATOM 2281 N N . LYS A 1 283 ? 29.516 7.606 -26.750 1.00 90.38 283 LYS A N 1
ATOM 2282 C CA . LYS A 1 283 ? 30.817 8.233 -27.042 1.00 90.38 283 LYS A CA 1
ATOM 2283 C C . LYS A 1 283 ? 31.814 7.256 -27.664 1.00 90.38 283 LYS A C 1
ATOM 2285 O O . LYS A 1 283 ? 32.498 7.604 -28.619 1.00 90.38 283 LYS A O 1
ATOM 2290 N N . GLU A 1 284 ? 31.895 6.023 -27.165 1.00 92.19 284 GLU A N 1
ATOM 2291 C CA . GLU A 1 284 ? 32.753 4.988 -27.757 1.00 92.19 284 GLU A CA 1
ATOM 2292 C C . GLU A 1 284 ? 32.327 4.634 -29.185 1.00 92.19 284 GLU A C 1
ATOM 2294 O O . GLU A 1 284 ? 33.180 4.445 -30.054 1.00 92.19 284 GLU A O 1
ATOM 2299 N N . LYS A 1 285 ? 31.016 4.547 -29.450 1.00 91.38 285 LYS A N 1
ATOM 2300 C CA . LYS A 1 285 ? 30.498 4.344 -30.809 1.00 91.38 285 LYS A CA 1
ATOM 2301 C C . LYS A 1 285 ? 30.855 5.520 -31.709 1.00 91.38 285 LYS A C 1
ATOM 2303 O O . LYS A 1 285 ? 31.351 5.288 -32.806 1.00 91.38 285 LYS A O 1
ATOM 2308 N N . GLU A 1 286 ? 30.668 6.749 -31.243 1.00 90.19 286 GLU A N 1
ATOM 2309 C CA . GLU A 1 286 ? 31.015 7.954 -31.997 1.00 90.19 286 GLU A CA 1
ATOM 2310 C C . GLU A 1 286 ? 32.512 7.978 -32.348 1.00 90.19 286 GLU A C 1
ATOM 2312 O O . GLU A 1 286 ? 32.871 8.137 -33.517 1.00 90.19 286 GLU A O 1
ATOM 2317 N N . ILE A 1 287 ? 33.393 7.699 -31.381 1.00 91.88 287 ILE A N 1
ATOM 2318 C CA . ILE A 1 287 ? 34.842 7.591 -31.615 1.00 91.88 287 ILE A CA 1
ATOM 2319 C C . ILE A 1 287 ? 35.146 6.508 -32.657 1.00 91.88 287 ILE A C 1
ATOM 2321 O O . ILE A 1 287 ? 35.864 6.781 -33.618 1.00 91.88 287 ILE A O 1
ATOM 2325 N N . LYS A 1 288 ? 34.551 5.312 -32.538 1.00 90.88 288 LYS A N 1
ATOM 2326 C CA . LYS A 1 288 ? 34.735 4.227 -33.519 1.00 90.88 288 LYS A CA 1
ATOM 2327 C C . LYS A 1 288 ? 34.273 4.623 -34.919 1.00 90.88 288 LYS A C 1
ATOM 2329 O O . LYS A 1 288 ? 34.990 4.358 -35.880 1.00 90.88 288 LYS A O 1
ATOM 2334 N N . THR A 1 289 ? 33.120 5.281 -35.049 1.00 90.25 289 THR A N 1
ATOM 2335 C CA . THR A 1 289 ? 32.639 5.768 -36.353 1.00 90.25 289 THR A CA 1
ATOM 2336 C C . THR A 1 289 ? 33.573 6.825 -36.932 1.00 90.25 289 THR A C 1
ATOM 2338 O O . THR A 1 289 ? 33.887 6.792 -38.118 1.00 90.25 289 THR A O 1
ATOM 2341 N N . ARG A 1 290 ? 34.115 7.719 -36.097 1.00 91.56 290 ARG A N 1
ATOM 2342 C CA . ARG A 1 290 ? 35.092 8.724 -36.526 1.00 91.56 290 ARG A CA 1
ATOM 2343 C C . ARG A 1 290 ? 36.400 8.085 -36.993 1.00 91.56 290 ARG A C 1
ATOM 2345 O O . ARG A 1 290 ? 36.965 8.521 -37.995 1.00 91.56 290 ARG A O 1
ATOM 2352 N N . GLU A 1 291 ? 36.876 7.053 -36.302 1.00 92.25 291 GLU A N 1
ATOM 2353 C CA . GLU A 1 291 ? 38.053 6.281 -36.712 1.00 92.25 291 GLU A CA 1
ATOM 2354 C C . GLU A 1 291 ? 37.820 5.504 -38.011 1.00 92.25 291 GLU A C 1
ATOM 2356 O O . GLU A 1 291 ? 38.703 5.489 -38.869 1.00 92.25 291 GLU A O 1
ATOM 2361 N N . GLN A 1 292 ? 36.645 4.890 -38.180 1.00 91.00 292 GLN A N 1
ATOM 2362 C CA . GLN A 1 292 ? 36.252 4.218 -39.422 1.00 91.00 292 GLN A CA 1
ATOM 2363 C C . GLN A 1 292 ? 36.211 5.208 -40.586 1.00 91.00 292 GLN A C 1
ATOM 2365 O O . GLN A 1 292 ? 36.920 4.998 -41.564 1.00 91.00 292 GLN A O 1
ATOM 2370 N N . ASN A 1 293 ? 35.526 6.343 -40.430 1.00 88.69 293 ASN A N 1
ATOM 2371 C CA . ASN A 1 293 ? 35.476 7.396 -41.446 1.00 88.69 293 ASN A CA 1
ATOM 2372 C C . ASN A 1 293 ? 36.878 7.921 -41.796 1.00 88.69 293 ASN A C 1
ATOM 2374 O O . ASN A 1 293 ? 37.178 8.177 -42.960 1.00 88.69 293 ASN A O 1
ATOM 2378 N N . LYS A 1 294 ? 37.773 8.055 -40.805 1.00 92.62 294 LYS A N 1
ATOM 2379 C CA . LYS A 1 294 ? 39.170 8.454 -41.042 1.00 92.62 294 LYS A CA 1
ATOM 2380 C C . LYS A 1 294 ? 39.936 7.397 -41.847 1.00 92.62 294 LYS A C 1
ATOM 2382 O O . LYS A 1 294 ? 40.693 7.761 -42.746 1.00 92.62 294 LYS A O 1
ATOM 2387 N N . LYS A 1 295 ? 39.755 6.108 -41.538 1.00 90.19 295 LYS A N 1
ATOM 2388 C CA . LYS A 1 295 ? 40.368 4.994 -42.284 1.00 90.19 295 LYS A CA 1
ATOM 2389 C C . LYS A 1 295 ? 39.831 4.917 -43.711 1.00 90.19 295 LYS A C 1
ATOM 2391 O O . LYS A 1 295 ? 40.624 4.797 -44.638 1.00 90.19 295 LYS A O 1
ATOM 2396 N N . GLU A 1 296 ? 38.520 5.047 -43.887 1.00 88.88 296 GLU A N 1
ATOM 2397 C CA . GLU A 1 296 ? 37.876 5.083 -45.200 1.00 88.88 296 GLU A CA 1
ATOM 2398 C C . GLU A 1 296 ? 38.403 6.254 -46.029 1.00 88.88 296 GLU A C 1
ATOM 2400 O O . GLU A 1 296 ? 38.898 6.038 -47.132 1.00 88.88 296 GLU A O 1
ATOM 2405 N N . LEU A 1 297 ? 38.423 7.471 -45.477 1.00 88.81 297 LEU A N 1
ATOM 2406 C CA . LEU A 1 297 ? 38.970 8.643 -46.164 1.00 88.81 297 LEU A CA 1
ATOM 2407 C C . LEU A 1 297 ? 40.442 8.446 -46.551 1.00 88.81 297 LEU A C 1
ATOM 2409 O O . LEU A 1 297 ? 40.825 8.738 -47.681 1.00 88.81 297 LEU A O 1
ATOM 2413 N N . SER A 1 298 ? 41.261 7.904 -45.645 1.00 90.25 298 SER A N 1
ATOM 2414 C CA . SER A 1 298 ? 42.661 7.583 -45.940 1.00 90.25 298 SER A CA 1
ATOM 2415 C C . SER A 1 298 ? 42.788 6.558 -47.069 1.00 90.25 298 SER A C 1
ATOM 2417 O O . SER A 1 298 ? 43.675 6.693 -47.908 1.00 90.25 298 SER A O 1
ATOM 2419 N N . SER A 1 299 ? 41.914 5.548 -47.106 1.00 88.81 299 SER A N 1
ATOM 2420 C CA . SER A 1 299 ? 41.903 4.546 -48.175 1.00 88.81 299 SER A CA 1
ATOM 2421 C C . SER A 1 299 ? 41.468 5.140 -49.517 1.00 88.81 299 SER A C 1
ATOM 2423 O O . SER A 1 299 ? 42.066 4.821 -50.541 1.00 88.81 299 SER A O 1
ATOM 2425 N N . PHE A 1 300 ? 40.502 6.065 -49.519 1.00 86.94 300 PHE A N 1
ATOM 2426 C CA . PHE A 1 300 ? 40.068 6.778 -50.720 1.00 86.94 300 PHE A CA 1
ATOM 2427 C C . PHE A 1 300 ? 41.150 7.708 -51.271 1.00 86.94 300 PHE A C 1
ATOM 2429 O O . PHE A 1 300 ? 41.304 7.800 -52.488 1.00 86.94 300 PHE A O 1
ATOM 2436 N N . LEU A 1 301 ? 41.906 8.388 -50.405 1.00 89.12 301 LEU A N 1
ATOM 2437 C CA . LEU A 1 301 ? 43.045 9.208 -50.827 1.00 89.12 301 LEU A CA 1
ATOM 2438 C C . LEU A 1 301 ? 44.142 8.340 -51.450 1.00 89.12 301 LEU A C 1
ATOM 2440 O O . LEU A 1 301 ? 44.541 8.601 -52.579 1.00 89.12 301 LEU A O 1
ATOM 2444 N N . ALA A 1 302 ? 44.529 7.248 -50.782 1.00 90.19 302 ALA A N 1
ATOM 2445 C CA . ALA A 1 302 ? 45.504 6.304 -51.327 1.00 90.19 302 ALA A CA 1
ATOM 2446 C C . ALA A 1 302 ? 45.040 5.707 -52.668 1.00 90.19 302 ALA A C 1
ATOM 2448 O O . ALA A 1 302 ? 45.817 5.614 -53.614 1.00 90.19 302 ALA A O 1
ATOM 2449 N N . TYR A 1 303 ? 43.758 5.351 -52.787 1.00 86.62 303 TYR A N 1
ATOM 2450 C CA . TYR A 1 303 ? 43.193 4.858 -54.041 1.00 86.62 303 TYR A CA 1
ATOM 2451 C C . TYR A 1 303 ? 43.243 5.916 -55.156 1.00 86.62 303 TYR A C 1
ATOM 2453 O O . TYR A 1 303 ? 43.659 5.605 -56.272 1.00 86.62 303 TYR A O 1
ATOM 2461 N N . ASN A 1 304 ? 42.901 7.174 -54.865 1.00 87.75 304 ASN A N 1
ATOM 2462 C CA . ASN A 1 304 ? 43.036 8.266 -55.834 1.00 87.75 304 ASN A CA 1
ATOM 2463 C C . ASN A 1 304 ? 44.488 8.475 -56.278 1.00 87.75 304 ASN A C 1
ATOM 2465 O O . ASN A 1 304 ? 44.727 8.641 -57.475 1.00 87.75 304 ASN A O 1
ATOM 2469 N N . ASP A 1 305 ? 45.449 8.402 -55.357 1.00 87.75 305 ASP A N 1
ATOM 2470 C CA . ASP A 1 305 ? 46.874 8.503 -55.687 1.00 87.75 305 ASP A CA 1
ATOM 2471 C C . ASP A 1 305 ? 47.316 7.352 -56.603 1.00 87.75 305 ASP A C 1
ATOM 2473 O O . ASP A 1 305 ? 48.007 7.588 -57.595 1.00 87.75 305 ASP A O 1
ATOM 2477 N N . THR A 1 306 ? 46.847 6.120 -56.357 1.00 88.88 306 THR A N 1
ATOM 2478 C CA . THR A 1 306 ? 47.135 4.981 -57.252 1.00 88.88 306 THR A CA 1
ATOM 2479 C C . THR A 1 306 ? 46.515 5.145 -58.639 1.00 88.88 306 THR A C 1
ATOM 2481 O O . THR A 1 306 ? 47.157 4.817 -59.635 1.00 88.88 306 THR A O 1
ATOM 2484 N N . ILE A 1 307 ? 45.298 5.695 -58.738 1.00 86.88 307 ILE A N 1
ATOM 2485 C CA . ILE A 1 307 ? 44.678 6.004 -60.033 1.00 86.88 307 ILE A CA 1
ATOM 2486 C C . ILE A 1 307 ? 45.480 7.079 -60.756 1.00 86.88 307 ILE A C 1
ATOM 2488 O O . ILE A 1 307 ? 45.699 6.961 -61.960 1.00 86.88 307 ILE A O 1
ATOM 2492 N N . LYS A 1 308 ? 45.909 8.127 -60.049 1.00 89.69 308 LYS A N 1
ATOM 2493 C CA . LYS A 1 308 ? 46.699 9.205 -60.642 1.00 89.69 308 LYS A CA 1
ATOM 2494 C C . LYS A 1 308 ? 48.031 8.676 -61.176 1.00 89.69 308 LYS A C 1
ATOM 2496 O O . LYS A 1 308 ? 48.339 8.924 -62.336 1.00 89.69 308 LYS A O 1
ATOM 2501 N N . ALA A 1 309 ? 48.748 7.879 -60.383 1.00 89.19 309 ALA A N 1
ATOM 2502 C CA . ALA A 1 309 ? 49.987 7.231 -60.808 1.00 89.19 309 ALA A CA 1
ATOM 2503 C C . ALA A 1 309 ? 49.768 6.328 -62.033 1.00 89.19 309 ALA A C 1
ATOM 2505 O O . ALA A 1 309 ? 50.507 6.417 -63.009 1.00 89.19 309 ALA A O 1
ATOM 2506 N N . ARG A 1 310 ? 48.700 5.519 -62.033 1.00 89.19 310 ARG A N 1
ATOM 2507 C CA . ARG A 1 310 ? 48.353 4.666 -63.176 1.00 89.19 310 ARG A CA 1
ATOM 2508 C C . ARG A 1 310 ? 48.021 5.475 -64.431 1.00 89.19 310 ARG A C 1
ATOM 2510 O O . ARG A 1 310 ? 48.468 5.110 -65.509 1.00 89.19 310 ARG A O 1
ATOM 2517 N N . LYS A 1 311 ? 47.275 6.577 -64.304 1.00 87.94 311 LYS A N 1
ATOM 2518 C CA . LYS A 1 311 ? 46.983 7.479 -65.429 1.00 87.94 311 LYS A CA 1
ATOM 2519 C C . LYS A 1 311 ? 48.247 8.135 -65.977 1.00 87.94 311 LYS A C 1
ATOM 2521 O O . LYS A 1 311 ? 48.370 8.278 -67.185 1.00 87.94 311 LYS A O 1
ATOM 2526 N N . GLU A 1 312 ? 49.183 8.520 -65.113 1.00 88.62 312 GLU A N 1
ATOM 2527 C CA . GLU A 1 312 ? 50.483 9.049 -65.540 1.00 88.62 312 GLU A CA 1
ATOM 2528 C C . GLU A 1 312 ? 51.325 7.982 -66.258 1.00 88.62 312 GLU A C 1
ATOM 2530 O O . GLU A 1 312 ? 51.985 8.292 -67.248 1.00 88.62 312 GLU A O 1
ATOM 2535 N N . GLU A 1 313 ? 51.290 6.723 -65.812 1.00 88.19 313 GLU A N 1
ATOM 2536 C CA . GLU A 1 313 ? 51.926 5.606 -66.525 1.00 88.19 313 GLU A CA 1
ATOM 2537 C C . GLU A 1 313 ? 51.257 5.303 -67.872 1.00 88.19 313 GLU A C 1
ATOM 2539 O O . GLU A 1 313 ? 51.956 5.068 -68.854 1.00 88.19 313 GLU A O 1
ATOM 2544 N N . GLU A 1 314 ? 49.924 5.316 -67.937 1.00 85.81 314 GLU A N 1
ATOM 2545 C CA . GLU A 1 314 ? 49.165 5.133 -69.180 1.00 85.81 314 GLU A CA 1
ATOM 2546 C C . GLU A 1 314 ? 49.456 6.272 -70.168 1.00 85.81 314 GLU A C 1
ATOM 2548 O O . GLU A 1 314 ? 49.766 5.993 -71.321 1.00 85.81 314 GLU A O 1
ATOM 2553 N N . ALA A 1 315 ? 49.505 7.527 -69.708 1.00 87.44 315 ALA A N 1
ATOM 2554 C CA . ALA A 1 315 ? 49.891 8.669 -70.538 1.00 87.44 315 ALA A CA 1
ATOM 2555 C C . ALA A 1 315 ? 51.342 8.568 -71.040 1.00 87.44 315 ALA A C 1
ATOM 2557 O O . ALA A 1 315 ? 51.625 8.887 -72.191 1.00 87.44 315 ALA A O 1
ATOM 2558 N N . LYS A 1 316 ? 52.284 8.092 -70.211 1.00 89.25 316 LYS A N 1
ATOM 2559 C CA . LYS A 1 316 ? 53.666 7.838 -70.660 1.00 89.25 316 LYS A CA 1
ATOM 2560 C C . LYS A 1 316 ? 53.723 6.747 -71.727 1.00 89.25 316 LYS A C 1
ATOM 2562 O O . LYS A 1 316 ? 54.452 6.906 -72.700 1.00 89.25 316 LYS A O 1
ATOM 2567 N N . LYS A 1 317 ? 52.951 5.669 -71.565 1.00 88.06 317 LYS A N 1
ATOM 2568 C CA . LYS A 1 317 ? 52.853 4.597 -72.566 1.00 88.06 317 LYS A CA 1
ATOM 2569 C C . LYS A 1 317 ? 52.240 5.097 -73.869 1.00 88.06 317 LYS A C 1
ATOM 2571 O O . LYS A 1 317 ? 52.784 4.783 -74.917 1.00 88.06 317 LYS A O 1
ATOM 2576 N N . GLU A 1 318 ? 51.188 5.908 -73.802 1.00 83.00 318 GLU A N 1
ATOM 2577 C CA . GLU A 1 318 ? 50.575 6.541 -74.976 1.00 83.00 318 GLU A CA 1
ATOM 2578 C C . GLU A 1 318 ? 51.587 7.434 -75.707 1.00 83.00 318 GLU A C 1
ATOM 2580 O O . GLU A 1 318 ? 51.775 7.279 -76.906 1.00 83.00 318 GLU A O 1
ATOM 2585 N N . ILE A 1 319 ? 52.357 8.260 -74.986 1.00 86.94 319 ILE A N 1
ATOM 2586 C CA . ILE A 1 319 ? 53.439 9.067 -75.579 1.00 86.94 319 ILE A CA 1
ATOM 2587 C C . ILE A 1 319 ? 54.519 8.180 -76.221 1.00 86.94 319 ILE A C 1
ATOM 2589 O O . ILE A 1 319 ? 55.017 8.486 -77.303 1.00 86.94 319 ILE A O 1
ATOM 2593 N N . GLU A 1 320 ? 54.916 7.080 -75.578 1.00 87.69 320 GLU A N 1
ATOM 2594 C CA . GLU A 1 320 ? 55.888 6.140 -76.151 1.00 87.69 320 GLU A CA 1
ATOM 2595 C C . GLU A 1 320 ? 55.354 5.427 -77.400 1.00 87.69 320 GLU A C 1
ATOM 2597 O O . GLU A 1 320 ? 56.110 5.203 -78.351 1.00 87.69 320 GLU A O 1
ATOM 2602 N N . GLU A 1 321 ? 54.076 5.054 -77.404 1.00 86.19 321 GLU A N 1
ATOM 2603 C CA . GLU A 1 321 ? 53.382 4.450 -78.541 1.00 86.19 321 GLU A CA 1
ATOM 2604 C C . GLU A 1 321 ? 53.219 5.451 -79.685 1.00 86.19 321 GLU A C 1
ATOM 2606 O O . GLU A 1 321 ? 53.524 5.097 -80.823 1.00 86.19 321 GLU A O 1
ATOM 2611 N N . ASP A 1 322 ? 52.887 6.706 -79.392 1.00 83.88 322 ASP A N 1
ATOM 2612 C CA . ASP A 1 322 ? 52.831 7.802 -80.358 1.00 83.88 322 ASP A CA 1
ATOM 2613 C C . ASP A 1 322 ? 54.206 8.085 -80.960 1.00 83.88 322 ASP A C 1
ATOM 2615 O O . ASP A 1 322 ? 54.336 8.208 -82.175 1.00 83.88 322 ASP A O 1
ATOM 2619 N N . ILE A 1 323 ? 55.272 8.117 -80.153 1.00 85.50 323 ILE A N 1
ATOM 2620 C CA . ILE A 1 323 ? 56.644 8.266 -80.662 1.00 85.50 323 ILE A CA 1
ATOM 2621 C C . ILE A 1 323 ? 57.018 7.073 -81.549 1.00 85.50 323 ILE A C 1
ATOM 2623 O O . ILE A 1 323 ? 57.655 7.256 -82.589 1.00 85.50 323 ILE A O 1
ATOM 2627 N N . LYS A 1 324 ? 56.644 5.845 -81.169 1.00 87.19 324 LYS A N 1
ATOM 2628 C CA . LYS A 1 324 ? 56.868 4.655 -82.008 1.00 87.19 324 LYS A CA 1
ATOM 2629 C C . LYS A 1 324 ? 56.067 4.731 -83.306 1.00 87.19 324 LYS A C 1
ATOM 2631 O O . LYS A 1 324 ? 56.620 4.417 -84.357 1.00 87.19 324 LYS A O 1
ATOM 2636 N N . ALA A 1 325 ? 54.814 5.171 -83.252 1.00 84.50 325 ALA A N 1
ATOM 2637 C CA . ALA A 1 325 ? 53.954 5.347 -84.414 1.00 84.50 325 ALA A CA 1
ATOM 2638 C C . ALA A 1 325 ? 54.486 6.448 -85.338 1.00 84.50 325 ALA A C 1
ATOM 2640 O O . ALA A 1 325 ? 54.545 6.236 -86.545 1.00 84.50 325 ALA A O 1
ATOM 2641 N N . LEU A 1 326 ? 54.958 7.571 -84.788 1.00 81.00 326 LEU A N 1
ATOM 2642 C CA . LEU A 1 326 ? 55.617 8.647 -85.528 1.00 81.00 326 LEU A CA 1
ATOM 2643 C C . LEU A 1 326 ? 56.913 8.171 -86.178 1.00 81.00 326 LEU A C 1
ATOM 2645 O O . LEU A 1 326 ? 57.118 8.449 -87.350 1.00 81.00 326 LEU A O 1
ATOM 2649 N N . LYS A 1 327 ? 57.752 7.400 -85.476 1.00 85.50 327 LYS A N 1
ATOM 2650 C CA . LYS A 1 327 ? 58.965 6.802 -86.063 1.00 85.50 327 LYS A CA 1
ATOM 2651 C C . LYS A 1 327 ? 58.636 5.802 -87.165 1.00 85.50 327 LYS A C 1
ATOM 2653 O O . LYS A 1 327 ? 59.279 5.819 -88.205 1.00 85.50 327 LYS A O 1
ATOM 2658 N N . ALA A 1 328 ? 57.631 4.951 -86.969 1.00 80.31 328 ALA A N 1
ATOM 2659 C CA . ALA A 1 328 ? 57.173 4.019 -87.997 1.00 80.31 328 ALA A CA 1
ATOM 2660 C C . ALA A 1 328 ? 56.550 4.760 -89.191 1.00 80.31 328 ALA A C 1
ATOM 2662 O O . ALA A 1 328 ? 56.704 4.334 -90.334 1.00 80.31 328 ALA A O 1
ATOM 2663 N N . TYR A 1 329 ? 55.866 5.878 -88.942 1.00 83.06 329 TYR A N 1
ATOM 2664 C CA . TYR A 1 329 ? 55.332 6.756 -89.975 1.00 83.06 329 TYR A CA 1
ATOM 2665 C C . TYR A 1 329 ? 56.450 7.477 -90.728 1.00 83.06 329 TYR A C 1
ATOM 2667 O O . TYR A 1 329 ? 56.417 7.494 -91.950 1.00 83.06 329 TYR A O 1
ATOM 2675 N N . GLU A 1 330 ? 57.459 8.001 -90.035 1.00 83.00 330 GLU A N 1
ATOM 2676 C CA . GLU A 1 330 ? 58.653 8.615 -90.617 1.00 83.00 330 GLU A CA 1
ATOM 2677 C C . GLU A 1 330 ? 59.449 7.590 -91.424 1.00 83.00 330 GLU A C 1
ATOM 2679 O O . GLU A 1 330 ? 59.842 7.867 -92.549 1.00 83.00 330 GLU A O 1
ATOM 2684 N N . GLU A 1 331 ? 59.631 6.371 -90.916 1.00 83.12 331 GLU A N 1
ATOM 2685 C CA . GLU A 1 331 ? 60.279 5.288 -91.650 1.00 83.12 331 GLU A CA 1
ATOM 2686 C C . GLU A 1 331 ? 59.460 4.900 -92.882 1.00 83.12 331 GLU A C 1
ATOM 2688 O O . GLU A 1 331 ? 60.014 4.745 -93.968 1.00 83.12 331 GLU A O 1
ATOM 2693 N N . LYS A 1 332 ? 58.133 4.812 -92.756 1.00 83.19 332 LYS A N 1
ATOM 2694 C CA . LYS A 1 332 ? 57.236 4.592 -9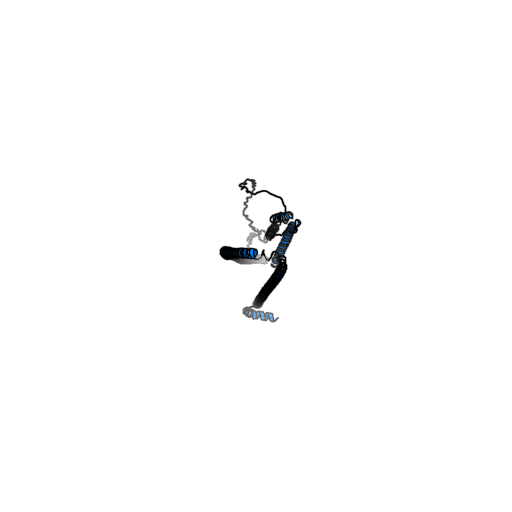3.892 1.00 83.19 332 LYS A CA 1
ATOM 2695 C C . LYS A 1 332 ? 57.291 5.753 -94.883 1.00 83.19 332 LYS A C 1
ATOM 2697 O O . LYS A 1 332 ? 57.270 5.492 -96.080 1.00 83.19 332 LYS A O 1
ATOM 2702 N N . GLN A 1 333 ? 57.384 6.998 -94.426 1.00 81.38 333 GLN A N 1
ATOM 2703 C CA . GLN A 1 333 ? 57.505 8.182 -95.271 1.00 81.38 333 GLN A CA 1
ATOM 2704 C C . GLN A 1 333 ? 58.862 8.197 -95.965 1.00 81.38 333 GLN A C 1
ATOM 2706 O O . GLN A 1 333 ? 58.908 8.398 -97.166 1.00 81.38 333 GLN A O 1
ATOM 2711 N N . ARG A 1 334 ? 59.945 7.862 -95.267 1.00 81.88 334 ARG A N 1
ATOM 2712 C CA . ARG A 1 334 ? 61.281 7.694 -95.835 1.00 81.88 334 ARG A CA 1
ATOM 2713 C C . ARG A 1 334 ? 61.306 6.552 -96.839 1.00 81.88 334 ARG A C 1
ATOM 2715 O O . ARG A 1 334 ? 61.874 6.706 -97.906 1.00 81.88 334 ARG A O 1
ATOM 2722 N N . GLN A 1 335 ? 60.653 5.425 -96.558 1.00 84.12 335 GLN A N 1
ATOM 2723 C CA . GLN A 1 335 ? 60.475 4.343 -97.526 1.00 84.12 335 GLN A CA 1
ATOM 2724 C C . GLN A 1 335 ? 59.609 4.786 -98.704 1.00 84.12 335 GLN A C 1
ATOM 2726 O O . GLN A 1 335 ? 59.873 4.356 -99.818 1.00 84.12 335 GLN A O 1
ATOM 2731 N N . GLN A 1 336 ? 58.595 5.626 -98.494 1.00 81.06 336 GLN A N 1
ATOM 2732 C CA . GLN A 1 336 ? 57.791 6.219 -99.560 1.00 81.06 336 GLN A CA 1
ATOM 2733 C C . GLN A 1 336 ? 58.560 7.268 -100.348 1.00 81.06 336 GLN A C 1
ATOM 2735 O O . GLN A 1 336 ? 58.314 7.368 -101.532 1.00 81.06 336 GLN A O 1
ATOM 2740 N N . GLU A 1 337 ? 59.474 8.021 -99.749 1.00 81.06 337 GLU A N 1
ATOM 2741 C CA . GLU A 1 337 ? 60.345 8.993 -100.407 1.00 81.06 337 GLU A CA 1
ATOM 2742 C C . GLU A 1 337 ? 61.429 8.276 -101.186 1.00 81.06 337 GLU A C 1
ATOM 2744 O O . GLU A 1 337 ? 61.627 8.583 -102.342 1.00 81.06 337 GLU A O 1
ATOM 2749 N N . LEU A 1 338 ? 62.028 7.233 -100.623 1.00 80.94 338 LEU A N 1
ATOM 2750 C CA . LEU A 1 338 ? 62.982 6.368 -101.310 1.00 80.94 338 LEU A CA 1
ATOM 2751 C C . LEU A 1 338 ? 62.274 5.572 -102.413 1.00 80.94 338 LEU A C 1
ATOM 2753 O O . LEU A 1 338 ? 62.809 5.415 -103.505 1.00 80.94 338 LEU A O 1
ATOM 2757 N N . ARG A 1 339 ? 61.028 5.129 -102.183 1.00 78.31 339 ARG A N 1
ATOM 2758 C CA . ARG A 1 339 ? 60.164 4.585 -103.237 1.00 78.31 339 ARG A CA 1
ATOM 2759 C C . ARG A 1 339 ? 59.742 5.648 -104.223 1.00 78.31 339 ARG A C 1
ATOM 2761 O O . ARG A 1 339 ? 59.688 5.283 -105.371 1.00 78.31 339 ARG A O 1
ATOM 2768 N N . ARG A 1 340 ? 59.483 6.898 -103.845 1.00 72.50 340 ARG A N 1
ATOM 2769 C CA . ARG A 1 340 ? 59.169 8.013 -104.750 1.00 72.50 340 ARG A CA 1
ATOM 2770 C C . ARG A 1 340 ? 60.400 8.466 -105.496 1.00 72.50 340 ARG A C 1
ATOM 2772 O O . ARG A 1 340 ? 60.242 8.915 -106.600 1.00 72.50 340 ARG A O 1
ATOM 2779 N N . GLU A 1 341 ? 61.604 8.345 -104.972 1.00 76.31 341 GLU A N 1
ATOM 2780 C CA . GLU A 1 341 ? 62.845 8.612 -105.690 1.00 76.31 341 GLU A CA 1
ATOM 2781 C C . GLU A 1 341 ? 63.130 7.461 -106.638 1.00 76.31 341 GLU A C 1
ATOM 2783 O O . GLU A 1 341 ? 63.437 7.692 -107.797 1.00 76.31 341 GLU A O 1
ATOM 2788 N N . MET A 1 342 ? 62.958 6.216 -106.193 1.00 75.19 342 MET A N 1
ATOM 2789 C CA . MET A 1 342 ? 63.043 5.031 -107.045 1.00 75.19 342 MET A CA 1
ATOM 2790 C C . MET A 1 342 ? 61.920 4.989 -108.076 1.00 75.19 342 MET A C 1
ATOM 2792 O O . MET A 1 342 ? 62.149 4.519 -109.179 1.00 75.19 342 MET A O 1
ATOM 2796 N N . GLU A 1 343 ? 60.724 5.460 -107.738 1.00 69.56 343 GLU A N 1
ATOM 2797 C CA . GLU A 1 343 ? 59.566 5.578 -108.614 1.00 69.56 343 GLU A CA 1
ATOM 2798 C C . GLU A 1 343 ? 59.724 6.782 -109.497 1.00 69.56 343 GLU A C 1
ATOM 2800 O O . GLU A 1 343 ? 59.508 6.587 -110.657 1.00 69.56 343 GLU A O 1
ATOM 2805 N N . MET A 1 344 ? 60.164 7.955 -109.051 1.00 68.56 344 MET A N 1
ATOM 2806 C CA . MET A 1 344 ? 60.499 9.100 -109.905 1.00 68.56 344 MET A CA 1
ATOM 2807 C C . MET A 1 344 ? 61.658 8.751 -110.818 1.00 68.56 344 MET A C 1
ATOM 2809 O O . MET A 1 344 ? 61.645 9.158 -111.961 1.00 68.56 344 MET A O 1
ATOM 2813 N N . LYS A 1 345 ? 62.623 7.943 -110.386 1.00 71.88 345 LYS A N 1
ATOM 2814 C CA . LYS A 1 345 ? 63.669 7.384 -111.248 1.00 71.88 345 LYS A CA 1
ATOM 2815 C C . LYS A 1 345 ? 63.069 6.387 -112.240 1.00 71.88 345 LYS A C 1
ATOM 2817 O O . LYS A 1 345 ? 63.252 6.542 -113.441 1.00 71.88 345 LYS A O 1
ATOM 2822 N N . LYS A 1 346 ? 62.233 5.459 -111.766 1.00 66.81 346 LYS A N 1
ATOM 2823 C CA . LYS A 1 346 ? 61.446 4.546 -112.608 1.00 66.81 346 LYS A CA 1
ATOM 2824 C C . LYS A 1 346 ? 60.364 5.249 -113.423 1.00 66.81 346 LYS A C 1
ATOM 2826 O O . LYS A 1 346 ? 59.844 4.614 -114.316 1.00 66.81 346 LYS A O 1
ATOM 2831 N N . MET A 1 347 ? 59.993 6.491 -113.125 1.00 56.59 347 MET A N 1
ATOM 2832 C CA . MET A 1 347 ? 58.981 7.338 -113.754 1.00 56.59 347 MET A CA 1
ATOM 2833 C C . MET A 1 347 ? 59.709 8.303 -114.672 1.00 56.59 347 MET A C 1
ATOM 2835 O O . MET A 1 347 ? 59.213 8.558 -115.726 1.00 56.59 347 MET A O 1
ATOM 2839 N N . TYR A 1 348 ? 60.954 8.697 -114.474 1.00 56.03 348 TYR A N 1
ATOM 2840 C CA . TYR A 1 348 ? 61.766 9.172 -115.593 1.00 56.03 348 TYR A CA 1
ATOM 2841 C C . TYR A 1 348 ? 61.952 8.033 -116.619 1.00 56.03 348 TYR A C 1
ATOM 2843 O O . TYR A 1 348 ? 61.885 8.273 -117.822 1.00 56.03 348 TYR A O 1
ATOM 2851 N N . GLU A 1 349 ? 62.035 6.774 -116.163 1.00 57.06 349 GLU A N 1
ATOM 2852 C CA . GLU A 1 349 ? 62.055 5.570 -117.019 1.00 57.06 349 GLU A CA 1
ATOM 2853 C C . GLU A 1 349 ? 60.663 5.071 -117.481 1.00 57.06 349 GLU A C 1
ATOM 2855 O O . GLU A 1 349 ? 60.586 4.303 -118.436 1.00 57.06 349 GLU A O 1
ATOM 2860 N N . ARG A 1 350 ? 59.558 5.479 -116.833 1.00 53.41 350 ARG A N 1
ATOM 2861 C CA . ARG A 1 350 ? 58.166 5.082 -117.145 1.00 53.41 350 ARG A CA 1
ATOM 2862 C C . ARG A 1 350 ? 57.279 6.245 -117.552 1.00 53.41 350 ARG A C 1
ATOM 2864 O O . ARG A 1 350 ? 56.242 5.977 -118.088 1.00 53.41 350 ARG A O 1
ATOM 2871 N N . GLN A 1 351 ? 57.610 7.510 -117.398 1.00 47.91 351 GLN A N 1
ATOM 2872 C CA . GLN A 1 351 ? 56.928 8.696 -117.956 1.00 47.91 351 GLN A CA 1
ATOM 2873 C C . GLN A 1 351 ? 57.346 8.857 -119.424 1.00 47.91 351 GLN A C 1
ATOM 2875 O O . GLN A 1 351 ? 56.614 9.456 -120.202 1.00 47.91 351 GLN A O 1
ATOM 2880 N N . SER A 1 352 ? 58.419 8.169 -119.838 1.00 48.78 352 SER A N 1
ATOM 2881 C CA . SER A 1 352 ? 58.631 7.728 -121.220 1.00 48.78 352 SER A CA 1
ATOM 2882 C C . SER A 1 352 ? 57.687 6.585 -121.665 1.00 48.78 352 SER A C 1
ATOM 2884 O O . SER A 1 352 ? 57.599 6.314 -122.856 1.00 48.78 352 SER A O 1
ATOM 2886 N N . PHE A 1 353 ? 56.943 5.930 -120.755 1.00 46.94 353 PHE A N 1
ATOM 2887 C CA . PHE A 1 353 ? 56.132 4.719 -121.016 1.00 46.94 353 PHE A CA 1
ATOM 2888 C C . PHE A 1 353 ? 54.689 4.708 -120.413 1.00 46.94 353 PHE A C 1
ATOM 2890 O O . PHE A 1 353 ? 53.924 3.775 -120.627 1.00 46.94 353 PHE A O 1
ATOM 2897 N N . SER A 1 354 ? 54.267 5.725 -119.654 1.00 46.66 354 SER A N 1
ATOM 2898 C CA . SER A 1 354 ? 53.092 5.734 -118.757 1.00 46.66 354 SER A CA 1
ATOM 2899 C C . SER A 1 354 ? 52.502 7.142 -118.585 1.00 46.66 354 SER A C 1
ATOM 2901 O O . SER A 1 354 ? 51.799 7.413 -117.616 1.00 46.66 354 SER A O 1
ATOM 2903 N N . ILE A 1 355 ? 52.700 8.023 -119.570 1.00 49.81 355 ILE A N 1
ATOM 2904 C CA . ILE A 1 355 ? 51.642 8.982 -119.943 1.00 49.81 355 ILE A CA 1
ATOM 2905 C C . ILE A 1 355 ? 50.401 8.209 -120.466 1.00 49.81 355 ILE A C 1
ATOM 2907 O O . ILE A 1 355 ? 49.299 8.739 -120.510 1.00 49.81 355 ILE A O 1
ATOM 2911 N N . ALA A 1 356 ? 50.544 6.912 -120.774 1.00 47.50 356 ALA A N 1
ATOM 2912 C CA . ALA A 1 356 ? 49.514 6.070 -121.374 1.00 47.50 356 ALA A CA 1
ATOM 2913 C C . ALA A 1 356 ? 48.610 5.261 -120.412 1.00 47.50 356 ALA A C 1
ATOM 2915 O O . ALA A 1 356 ? 47.706 4.592 -120.904 1.00 47.50 356 ALA A O 1
ATOM 2916 N N . LEU A 1 357 ? 48.810 5.244 -119.081 1.00 49.25 357 LEU A N 1
ATOM 2917 C CA . LEU A 1 357 ? 48.114 4.240 -118.239 1.00 49.25 357 LEU A CA 1
ATOM 2918 C C . LEU A 1 357 ? 47.686 4.682 -116.823 1.00 49.25 357 LEU A C 1
ATOM 2920 O O . LEU A 1 357 ? 47.506 3.842 -115.946 1.00 49.25 357 LEU A O 1
ATOM 2924 N N . ALA A 1 358 ? 47.498 5.985 -116.589 1.00 41.75 358 ALA A N 1
ATOM 2925 C CA . ALA A 1 358 ? 47.174 6.560 -115.274 1.00 41.75 358 ALA A CA 1
ATOM 2926 C C . ALA A 1 358 ? 45.752 7.157 -115.187 1.00 41.75 358 ALA A C 1
ATOM 2928 O O . ALA A 1 358 ? 45.571 8.298 -114.776 1.00 41.75 358 ALA A O 1
ATOM 2929 N N . THR A 1 359 ? 44.728 6.384 -115.557 1.00 45.00 359 THR A N 1
ATOM 2930 C CA . THR A 1 359 ? 43.310 6.780 -115.418 1.00 45.00 359 THR A CA 1
ATOM 2931 C C . THR A 1 359 ? 42.419 5.615 -114.971 1.00 45.00 359 THR A C 1
ATOM 2933 O O . THR A 1 359 ? 41.444 5.316 -115.657 1.00 45.00 359 THR A O 1
ATOM 2936 N N . LYS A 1 360 ? 42.719 4.901 -113.858 1.00 49.56 360 LYS A N 1
ATOM 2937 C CA . LYS A 1 360 ? 41.779 3.848 -113.384 1.00 49.56 360 LYS A CA 1
ATOM 2938 C C . LYS A 1 360 ? 41.865 3.261 -111.957 1.00 49.56 360 LYS A C 1
ATOM 2940 O O . LYS A 1 360 ? 41.568 2.081 -111.819 1.00 49.56 360 LYS A O 1
ATOM 2945 N N . LEU A 1 361 ? 42.191 3.993 -110.885 1.00 48.38 361 LEU A N 1
ATOM 2946 C CA . LEU A 1 361 ? 42.143 3.398 -109.525 1.00 48.38 361 LEU A CA 1
ATOM 2947 C C . LEU A 1 361 ? 41.687 4.382 -108.430 1.00 48.38 361 LEU A C 1
ATOM 2949 O O . LEU A 1 361 ? 42.449 4.759 -107.549 1.00 48.38 361 LEU A O 1
ATOM 2953 N N . GLU A 1 362 ? 40.408 4.756 -108.475 1.00 48.19 362 GLU A N 1
ATOM 2954 C CA . GLU A 1 362 ? 39.726 5.538 -107.431 1.00 48.19 362 GLU A CA 1
ATOM 2955 C C . GLU A 1 362 ? 38.383 4.873 -107.062 1.00 48.19 362 GLU A C 1
ATOM 2957 O O . GLU A 1 362 ? 37.313 5.414 -107.309 1.00 48.19 362 GLU A O 1
ATOM 2962 N N . ALA A 1 363 ? 38.417 3.636 -106.542 1.00 54.03 363 ALA A N 1
ATOM 2963 C CA . ALA A 1 363 ? 37.200 2.917 -106.132 1.00 54.03 363 ALA A CA 1
ATOM 2964 C C . ALA A 1 363 ? 37.463 1.818 -105.078 1.00 54.03 363 ALA A C 1
ATOM 2966 O O . ALA A 1 363 ? 37.346 0.639 -105.388 1.00 54.03 363 ALA A O 1
ATOM 2967 N N . ASN A 1 364 ? 37.847 2.175 -103.842 1.00 54.28 364 ASN A N 1
ATOM 2968 C CA . ASN A 1 364 ? 37.925 1.203 -102.727 1.00 54.28 364 ASN A CA 1
ATOM 2969 C C . ASN A 1 364 ? 37.709 1.805 -101.316 1.00 54.28 364 ASN A C 1
ATOM 2971 O O . ASN A 1 364 ? 38.210 1.281 -100.323 1.00 54.28 364 ASN A O 1
ATOM 2975 N N . LEU A 1 365 ? 36.969 2.913 -101.199 1.00 57.34 365 LEU A N 1
ATOM 2976 C CA . LEU A 1 365 ? 36.679 3.554 -99.902 1.00 57.34 365 LEU A CA 1
ATOM 2977 C C . LEU A 1 365 ? 35.338 3.122 -99.280 1.00 57.34 365 LEU A C 1
ATOM 2979 O O . LEU A 1 365 ? 35.208 3.133 -98.058 1.00 57.34 365 LEU A O 1
ATOM 2983 N N . ASP A 1 366 ? 34.386 2.649 -100.086 1.00 55.69 366 ASP A N 1
ATOM 2984 C CA . ASP A 1 366 ? 33.020 2.366 -99.620 1.00 55.69 366 ASP A CA 1
ATOM 2985 C C . ASP A 1 366 ? 32.852 1.015 -98.908 1.00 55.69 366 ASP A C 1
ATOM 2987 O O . ASP A 1 366 ? 31.907 0.829 -98.139 1.00 55.69 366 ASP A O 1
ATOM 2991 N N . GLU A 1 367 ? 33.761 0.061 -99.115 1.00 57.19 367 GLU A N 1
ATOM 2992 C CA . GLU A 1 367 ? 33.660 -1.267 -98.491 1.00 57.19 367 GLU A CA 1
ATOM 2993 C C . GLU A 1 367 ? 34.057 -1.239 -97.006 1.00 57.19 367 GLU A C 1
ATOM 2995 O O . GLU A 1 367 ? 33.477 -1.944 -96.182 1.00 57.19 367 GLU A O 1
ATOM 3000 N N . LYS A 1 368 ? 34.972 -0.336 -96.636 1.00 60.06 368 LYS A N 1
ATOM 3001 C CA . LYS A 1 368 ? 35.484 -0.201 -95.267 1.00 60.06 368 LYS A CA 1
ATOM 3002 C C . LYS A 1 368 ? 34.473 0.448 -94.317 1.00 60.06 368 LYS A C 1
ATOM 3004 O O . LYS A 1 368 ? 34.385 0.064 -93.155 1.00 60.06 368 LYS A O 1
ATOM 3009 N N . ALA A 1 369 ? 33.666 1.380 -94.826 1.00 60.94 369 ALA A N 1
ATOM 3010 C CA . ALA A 1 369 ? 32.636 2.063 -94.044 1.00 60.94 369 ALA A CA 1
ATOM 3011 C C . ALA A 1 369 ? 31.516 1.107 -93.580 1.00 60.94 369 ALA A C 1
ATOM 3013 O O . ALA A 1 369 ? 31.003 1.242 -92.472 1.00 60.94 369 ALA A O 1
ATOM 3014 N N . LYS A 1 370 ? 31.183 0.090 -94.387 1.00 65.69 370 LYS A N 1
ATOM 3015 C CA . LYS A 1 370 ? 30.114 -0.878 -94.078 1.00 65.69 370 LYS A CA 1
ATOM 3016 C C . LYS A 1 370 ? 30.514 -1.943 -93.052 1.00 65.69 370 LYS A C 1
ATOM 3018 O O . LYS A 1 370 ? 29.643 -2.564 -92.440 1.00 65.69 370 LYS A O 1
ATOM 3023 N N . GLU A 1 371 ? 31.808 -2.192 -92.862 1.00 65.69 371 GLU A N 1
ATOM 3024 C CA . GLU A 1 371 ? 32.287 -3.153 -91.860 1.00 65.69 371 GLU A CA 1
ATOM 3025 C C . GLU A 1 371 ? 32.323 -2.571 -90.441 1.00 65.69 371 GLU A C 1
ATOM 3027 O O . GLU A 1 371 ? 32.073 -3.302 -89.477 1.00 65.69 371 GLU A O 1
ATOM 3032 N N . ASP A 1 372 ? 32.580 -1.269 -90.303 1.00 67.56 372 ASP A N 1
ATOM 3033 C CA . ASP A 1 372 ? 32.628 -0.597 -89.001 1.00 67.56 372 ASP A CA 1
ATOM 3034 C C . ASP A 1 372 ? 31.224 -0.364 -88.417 1.00 67.56 372 ASP A C 1
ATOM 3036 O O . ASP A 1 372 ? 31.019 -0.537 -87.212 1.00 67.56 372 ASP A O 1
ATOM 3040 N N . GLU A 1 373 ? 30.226 -0.113 -89.268 1.00 69.00 373 GLU A N 1
ATOM 3041 C CA . GLU A 1 373 ? 28.819 0.014 -88.861 1.00 69.00 373 GLU A CA 1
ATOM 3042 C C . GLU A 1 373 ? 28.288 -1.288 -88.223 1.00 69.00 373 GLU A C 1
ATOM 3044 O O . GLU A 1 373 ? 27.716 -1.279 -87.132 1.00 69.00 373 GLU A O 1
ATOM 3049 N N . LYS A 1 374 ? 28.616 -2.450 -88.808 1.00 68.50 374 LYS A N 1
ATOM 3050 C CA . LYS A 1 374 ? 28.221 -3.768 -88.269 1.00 68.50 374 LYS A CA 1
ATOM 3051 C C . LYS A 1 374 ? 28.883 -4.122 -86.935 1.00 68.50 374 LYS A C 1
ATOM 3053 O O . LYS A 1 374 ? 28.354 -4.946 -86.184 1.00 68.50 374 LYS A O 1
ATOM 3058 N N . LYS A 1 375 ? 30.059 -3.564 -86.632 1.00 71.19 375 LYS A N 1
ATOM 3059 C CA . LYS A 1 375 ? 30.724 -3.769 -85.333 1.00 71.19 375 LYS A CA 1
ATOM 3060 C C . LYS A 1 375 ? 30.089 -2.909 -84.244 1.00 71.19 375 LYS A C 1
ATOM 3062 O O . LYS A 1 375 ? 29.938 -3.394 -83.122 1.00 71.19 375 LYS A O 1
ATOM 3067 N N . ALA A 1 376 ? 29.674 -1.686 -84.575 1.00 70.06 376 ALA A N 1
ATOM 3068 C CA . ALA A 1 376 ? 28.998 -0.790 -83.640 1.00 70.06 376 ALA A CA 1
ATOM 3069 C C . ALA A 1 376 ? 27.653 -1.368 -83.155 1.00 70.06 376 ALA A C 1
ATOM 3071 O O . ALA A 1 376 ? 27.398 -1.397 -81.949 1.00 70.06 376 ALA A O 1
ATOM 3072 N N . GLU A 1 377 ? 26.850 -1.934 -84.061 1.00 72.06 377 GLU A N 1
ATOM 3073 C CA . GLU A 1 377 ? 25.551 -2.539 -83.719 1.00 72.06 377 GLU A CA 1
ATOM 3074 C C . GLU A 1 377 ? 25.674 -3.724 -82.743 1.00 72.06 377 GLU A C 1
ATOM 3076 O O . GLU A 1 377 ? 24.883 -3.855 -81.805 1.00 72.06 377 GLU A O 1
ATOM 3081 N N . ARG A 1 378 ? 26.700 -4.573 -82.898 1.00 72.62 378 ARG A N 1
ATOM 3082 C CA . ARG A 1 378 ? 26.923 -5.719 -81.993 1.00 72.62 378 ARG A CA 1
ATOM 3083 C C . ARG A 1 378 ? 27.280 -5.283 -80.574 1.00 72.62 378 ARG A C 1
ATOM 3085 O O . ARG A 1 378 ? 26.776 -5.859 -79.612 1.00 72.62 378 ARG A O 1
ATOM 3092 N N . ILE A 1 379 ? 28.115 -4.254 -80.438 1.00 72.12 379 ILE A N 1
ATOM 3093 C CA . ILE A 1 379 ? 28.523 -3.721 -79.129 1.00 72.12 379 ILE A CA 1
ATOM 3094 C C . ILE A 1 379 ? 27.321 -3.090 -78.412 1.00 72.12 379 ILE A C 1
ATOM 3096 O O . ILE A 1 379 ? 27.171 -3.236 -77.195 1.00 72.12 379 ILE A O 1
ATOM 3100 N N . GLN A 1 380 ? 26.435 -2.430 -79.159 1.00 73.31 380 GLN A N 1
ATOM 3101 C CA . GLN A 1 380 ? 25.225 -1.828 -78.607 1.00 73.31 380 GLN A CA 1
ATOM 3102 C C . GLN A 1 380 ? 24.239 -2.891 -78.091 1.00 73.31 380 GLN A C 1
ATOM 3104 O O . GLN A 1 380 ? 23.755 -2.772 -76.962 1.00 73.31 380 GLN A O 1
ATOM 3109 N N . ALA A 1 381 ? 24.039 -3.982 -78.837 1.00 74.25 381 ALA A N 1
ATOM 3110 C CA . ALA A 1 381 ? 23.198 -5.103 -78.409 1.00 74.25 381 ALA A CA 1
ATOM 3111 C C . ALA A 1 381 ? 23.738 -5.817 -77.147 1.00 74.25 381 ALA A C 1
ATOM 3113 O O . ALA A 1 381 ? 22.977 -6.160 -76.238 1.00 74.25 381 ALA A O 1
ATOM 3114 N N . GLU A 1 382 ? 25.059 -6.000 -77.033 1.00 75.69 382 GLU A N 1
ATOM 3115 C CA . GLU A 1 382 ? 25.672 -6.586 -75.830 1.00 75.69 382 GLU A CA 1
ATOM 3116 C C . GLU A 1 382 ? 25.521 -5.693 -74.586 1.00 75.69 382 GLU A C 1
ATOM 3118 O O . GLU A 1 382 ? 25.325 -6.189 -73.469 1.00 75.69 382 GLU A O 1
ATOM 3123 N N . MET A 1 383 ? 25.594 -4.372 -74.763 1.00 76.06 383 MET A N 1
ATOM 3124 C CA . MET A 1 383 ? 25.386 -3.395 -73.691 1.00 76.06 383 MET A CA 1
ATOM 3125 C C . MET A 1 383 ? 23.939 -3.396 -73.183 1.00 76.06 383 MET A C 1
ATOM 3127 O O . MET A 1 383 ? 23.715 -3.304 -71.972 1.00 76.06 383 MET A O 1
ATOM 3131 N N . GLU A 1 384 ? 22.958 -3.528 -74.073 1.00 75.19 384 GLU A N 1
ATOM 3132 C CA . GLU A 1 384 ? 21.540 -3.608 -73.704 1.00 75.19 384 GLU A CA 1
ATOM 3133 C C . GLU A 1 384 ? 21.223 -4.897 -72.933 1.00 75.19 384 GLU A C 1
ATOM 3135 O O . GLU A 1 384 ? 20.635 -4.834 -71.850 1.00 75.19 384 GLU A O 1
ATOM 3140 N N . MET A 1 385 ? 21.741 -6.045 -73.381 1.00 78.75 385 MET A N 1
ATOM 3141 C CA . MET A 1 385 ? 21.592 -7.321 -72.665 1.00 78.75 385 MET A CA 1
ATOM 3142 C C . MET A 1 385 ? 22.201 -7.290 -71.253 1.00 78.75 385 MET A C 1
ATOM 3144 O O . MET A 1 385 ? 21.613 -7.814 -70.299 1.00 78.75 385 MET A O 1
ATOM 3148 N N . LYS A 1 386 ? 23.358 -6.637 -71.073 1.00 80.06 386 LYS A N 1
ATOM 3149 C CA . LYS A 1 386 ? 23.958 -6.452 -69.739 1.00 80.06 386 LYS A CA 1
ATOM 3150 C C . LYS A 1 386 ? 23.087 -5.574 -68.836 1.00 80.06 386 LYS A C 1
ATOM 3152 O O . LYS A 1 386 ? 22.890 -5.924 -67.669 1.00 80.06 386 LYS A O 1
ATOM 3157 N N . LYS A 1 387 ? 22.517 -4.485 -69.364 1.00 79.81 387 LYS A N 1
ATOM 3158 C CA . LYS A 1 387 ? 21.607 -3.603 -68.610 1.00 79.81 387 LYS A CA 1
ATOM 3159 C C . LYS A 1 387 ? 20.342 -4.335 -68.160 1.00 79.81 387 LYS A C 1
ATOM 3161 O O . LYS A 1 387 ? 19.935 -4.189 -67.005 1.00 79.81 387 LYS A O 1
ATOM 3166 N N . GLU A 1 388 ? 19.748 -5.162 -69.018 1.00 81.75 388 GLU A N 1
ATOM 3167 C CA . GLU A 1 388 ? 18.571 -5.958 -68.652 1.00 81.75 388 GLU A CA 1
ATOM 3168 C C . GLU A 1 388 ? 18.871 -6.989 -67.557 1.00 81.75 388 GLU A C 1
ATOM 3170 O O . GLU A 1 388 ? 18.084 -7.151 -66.618 1.00 81.75 388 GLU A O 1
ATOM 3175 N N . LEU A 1 389 ? 20.022 -7.663 -67.631 1.00 83.62 389 LEU A N 1
ATOM 3176 C CA . LEU A 1 389 ? 20.451 -8.620 -66.607 1.00 83.62 389 LEU A CA 1
ATOM 3177 C C . LEU A 1 389 ? 20.696 -7.947 -65.251 1.00 83.62 389 LEU A C 1
ATOM 3179 O O . LEU A 1 389 ? 20.302 -8.486 -64.212 1.00 83.62 389 LEU A O 1
ATOM 3183 N N . GLU A 1 390 ? 21.307 -6.763 -65.233 1.00 82.25 390 GLU A N 1
ATOM 3184 C CA . GLU A 1 390 ? 21.475 -5.988 -64.000 1.00 82.25 390 GLU A CA 1
ATOM 3185 C C . GLU A 1 390 ? 20.138 -5.517 -63.422 1.00 82.25 390 GLU A C 1
ATOM 3187 O O . GLU A 1 390 ? 19.940 -5.574 -62.203 1.00 82.25 390 GLU A O 1
ATOM 3192 N N . HIS A 1 391 ? 19.202 -5.099 -64.275 1.00 82.62 391 HIS A N 1
ATOM 3193 C CA . HIS A 1 391 ? 17.863 -4.702 -63.848 1.00 82.62 391 HIS A CA 1
ATOM 3194 C C . HIS A 1 391 ? 17.093 -5.879 -63.228 1.00 82.62 391 HIS A C 1
ATOM 3196 O O . HIS A 1 391 ? 16.539 -5.743 -62.133 1.00 82.62 391 HIS A O 1
ATOM 3202 N N . LYS A 1 392 ? 17.141 -7.066 -63.851 1.00 86.62 392 LYS A N 1
ATOM 3203 C CA . LYS A 1 392 ? 16.549 -8.299 -63.298 1.00 86.62 392 LYS A CA 1
ATOM 3204 C C . LYS A 1 392 ? 17.145 -8.654 -61.931 1.00 86.62 392 LYS A C 1
ATOM 3206 O O . LYS A 1 392 ? 16.396 -8.881 -60.983 1.00 86.62 392 LYS A O 1
ATOM 3211 N N . LYS A 1 393 ? 18.474 -8.587 -61.777 1.00 88.69 393 LYS A N 1
ATOM 3212 C CA . LYS A 1 393 ? 19.145 -8.822 -60.481 1.00 88.69 393 LYS A CA 1
ATOM 3213 C C . LYS A 1 393 ? 18.728 -7.816 -59.402 1.00 88.69 393 LYS A C 1
ATOM 3215 O O . LYS A 1 393 ? 18.595 -8.192 -58.238 1.00 88.69 393 LYS A O 1
ATOM 3220 N N . LYS A 1 394 ? 18.528 -6.540 -59.755 1.00 87.38 394 LYS A N 1
ATOM 3221 C CA . LYS A 1 394 ? 18.034 -5.517 -58.813 1.00 87.38 394 LYS A CA 1
ATOM 3222 C C . LYS A 1 394 ? 16.600 -5.812 -58.369 1.00 87.38 394 LYS A C 1
ATOM 3224 O O . LYS A 1 394 ? 16.319 -5.736 -57.175 1.00 87.38 394 LYS A O 1
ATOM 3229 N N . LEU A 1 395 ? 15.724 -6.205 -59.295 1.00 86.94 395 LEU A N 1
ATOM 3230 C CA . LEU A 1 395 ? 14.347 -6.594 -58.976 1.00 86.94 395 LEU A CA 1
ATOM 3231 C C . LEU A 1 395 ? 14.282 -7.828 -58.067 1.00 86.94 395 LEU A C 1
ATOM 3233 O O . LEU A 1 395 ? 13.533 -7.820 -57.092 1.00 86.94 395 LEU A O 1
ATOM 3237 N N . GLU A 1 396 ? 15.096 -8.854 -58.322 1.00 88.94 396 GLU A N 1
ATOM 3238 C CA . GLU A 1 396 ? 15.167 -10.038 -57.456 1.00 88.94 396 GLU A CA 1
ATOM 3239 C C . GLU A 1 396 ? 15.651 -9.700 -56.043 1.00 88.94 396 GLU A C 1
ATOM 3241 O O . GLU A 1 396 ? 15.074 -10.177 -55.066 1.00 88.94 396 GLU A O 1
ATOM 3246 N N . LYS A 1 397 ? 16.671 -8.840 -55.912 1.00 88.75 397 LYS A N 1
ATOM 3247 C CA . LYS A 1 397 ? 17.137 -8.361 -54.601 1.00 88.75 397 LYS A CA 1
ATOM 3248 C C . LYS A 1 397 ? 16.041 -7.606 -53.851 1.00 88.75 397 LYS A C 1
ATOM 3250 O O . LYS A 1 397 ? 15.836 -7.869 -52.671 1.00 88.75 397 LYS A O 1
ATOM 3255 N N . LEU A 1 398 ? 15.312 -6.719 -54.531 1.00 86.12 398 LEU A N 1
ATOM 3256 C CA . LEU A 1 398 ? 14.189 -5.994 -53.930 1.00 86.12 398 LEU A CA 1
ATOM 3257 C C . LEU A 1 398 ? 13.058 -6.936 -53.504 1.00 86.12 398 LEU A C 1
ATOM 3259 O O . LEU A 1 398 ? 12.448 -6.717 -52.460 1.00 86.12 398 LEU A O 1
ATOM 3263 N N . LYS A 1 399 ? 12.779 -7.987 -54.282 1.00 92.31 399 LYS A N 1
ATOM 3264 C CA . LYS A 1 399 ? 11.770 -8.989 -53.925 1.00 92.31 399 LYS A CA 1
ATOM 3265 C C . LYS A 1 399 ? 12.177 -9.767 -52.669 1.00 92.31 399 LYS A C 1
ATOM 3267 O O . LYS A 1 399 ? 11.378 -9.835 -51.741 1.00 92.31 399 LYS A O 1
ATOM 3272 N N . LYS A 1 400 ? 13.429 -10.233 -52.592 1.00 90.81 400 LYS A N 1
ATOM 3273 C CA . LYS A 1 400 ? 13.968 -10.909 -51.397 1.00 90.81 400 LYS A CA 1
ATOM 3274 C C . LYS A 1 400 ? 13.941 -10.013 -50.159 1.00 90.81 400 LYS A C 1
ATOM 3276 O O . LYS A 1 400 ? 13.481 -10.440 -49.111 1.00 90.81 400 LYS A O 1
ATOM 3281 N N . GLN A 1 401 ? 14.337 -8.745 -50.291 1.00 84.44 401 GLN A N 1
ATOM 3282 C CA . GLN A 1 401 ? 14.257 -7.783 -49.185 1.00 84.44 401 GLN A CA 1
ATOM 3283 C C . GLN A 1 401 ? 12.813 -7.557 -48.717 1.00 84.44 401 GLN A C 1
ATOM 3285 O O . GLN A 1 401 ? 12.565 -7.455 -47.520 1.00 84.44 401 GLN A O 1
ATOM 3290 N N . LYS A 1 402 ? 11.841 -7.497 -49.638 1.00 89.12 402 LYS A N 1
ATOM 3291 C CA . LYS A 1 402 ? 10.421 -7.400 -49.269 1.00 89.12 402 LYS A CA 1
ATOM 3292 C C . LYS A 1 402 ? 9.929 -8.650 -48.539 1.00 89.12 402 LYS A C 1
ATOM 3294 O O . LYS A 1 402 ? 9.197 -8.506 -47.567 1.00 89.12 402 LYS A O 1
ATOM 3299 N N . GLU A 1 403 ? 10.328 -9.840 -48.981 1.00 92.44 403 GLU A N 1
ATOM 3300 C CA . GLU A 1 403 ? 10.001 -11.108 -48.314 1.00 92.44 403 GLU A CA 1
ATOM 3301 C C . GLU A 1 403 ? 10.598 -11.157 -46.895 1.00 92.44 403 GLU A C 1
ATOM 3303 O O . GLU A 1 403 ? 9.869 -11.401 -45.939 1.00 92.44 403 GLU A O 1
ATOM 3308 N N . GLU A 1 404 ? 11.868 -10.778 -46.716 1.00 89.31 404 GLU A N 1
ATOM 3309 C CA . GLU A 1 404 ? 12.517 -10.683 -45.396 1.00 89.31 404 GLU A CA 1
ATOM 3310 C C . GLU A 1 404 ? 11.825 -9.667 -44.463 1.00 89.31 404 GLU A C 1
ATOM 3312 O O . GLU A 1 404 ? 11.648 -9.916 -43.265 1.00 89.31 404 GLU A O 1
ATOM 3317 N N . ILE A 1 405 ? 11.393 -8.518 -44.996 1.00 87.19 405 ILE A N 1
ATOM 3318 C CA . ILE A 1 405 ? 10.626 -7.519 -44.234 1.00 87.19 405 ILE A CA 1
ATOM 3319 C C . ILE A 1 405 ? 9.254 -8.076 -43.827 1.00 87.19 405 ILE A C 1
ATOM 3321 O O . ILE A 1 405 ? 8.821 -7.877 -42.693 1.00 87.19 405 ILE A O 1
ATOM 3325 N N . MET A 1 406 ? 8.571 -8.797 -44.718 1.00 88.12 406 MET A N 1
ATOM 3326 C CA . MET A 1 406 ? 7.284 -9.423 -44.405 1.00 88.12 406 MET A CA 1
ATOM 3327 C C . MET A 1 406 ? 7.430 -10.519 -43.343 1.00 88.12 406 MET A C 1
ATOM 3329 O O . MET A 1 406 ? 6.633 -10.558 -42.406 1.00 88.12 406 MET A O 1
ATOM 3333 N N . ASP A 1 407 ? 8.473 -11.343 -43.424 1.00 91.19 407 ASP A N 1
ATOM 3334 C CA . ASP A 1 407 ? 8.748 -12.399 -42.444 1.00 91.19 407 ASP A CA 1
ATOM 3335 C C . ASP A 1 407 ? 9.110 -11.829 -41.069 1.00 91.19 407 ASP A C 1
ATOM 3337 O O . ASP A 1 407 ? 8.656 -12.325 -40.035 1.00 91.19 407 ASP A O 1
ATOM 3341 N N . THR A 1 408 ? 9.919 -10.767 -41.029 1.00 89.12 408 THR A N 1
ATOM 3342 C CA . THR A 1 408 ? 10.248 -10.083 -39.769 1.00 89.12 408 THR A CA 1
ATOM 3343 C C . THR A 1 408 ? 9.022 -9.413 -39.158 1.00 89.12 408 THR A C 1
ATOM 3345 O O . THR A 1 408 ? 8.824 -9.518 -37.946 1.00 89.12 408 THR A O 1
ATOM 3348 N N . LEU A 1 409 ? 8.157 -8.800 -39.971 1.00 85.00 409 LEU A N 1
ATOM 3349 C CA . LEU A 1 409 ? 6.891 -8.236 -39.505 1.00 85.00 409 LEU A CA 1
ATOM 3350 C C . LEU A 1 409 ? 5.944 -9.325 -38.978 1.00 85.00 409 LEU A C 1
ATOM 3352 O O . LEU A 1 409 ? 5.366 -9.158 -37.905 1.00 85.00 409 LEU A O 1
ATOM 3356 N N . ALA A 1 410 ? 5.826 -10.456 -39.676 1.00 90.69 410 ALA A N 1
ATOM 3357 C CA . ALA A 1 410 ? 5.025 -11.595 -39.233 1.00 90.69 410 ALA A CA 1
ATOM 3358 C C . ALA A 1 410 ? 5.524 -12.145 -37.887 1.00 90.69 410 ALA A C 1
ATOM 3360 O O . ALA A 1 410 ? 4.726 -12.329 -36.967 1.00 90.69 410 ALA A O 1
ATOM 3361 N N . LYS A 1 411 ? 6.846 -12.299 -37.720 1.00 91.81 411 LYS A N 1
ATOM 3362 C CA . LYS A 1 411 ? 7.463 -12.688 -36.439 1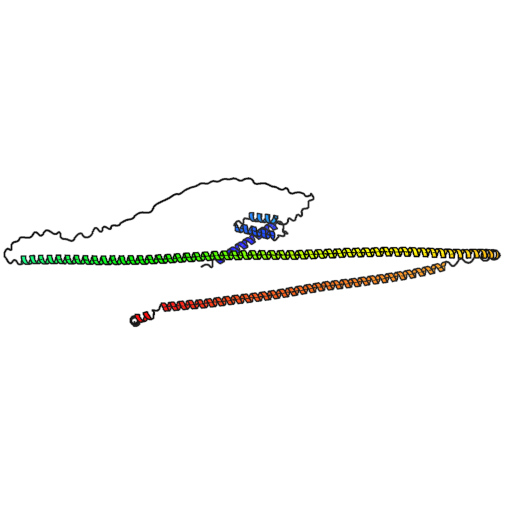.00 91.81 411 LYS A CA 1
ATOM 3363 C C . LYS A 1 411 ? 7.190 -11.673 -35.329 1.00 91.81 411 LYS A C 1
ATOM 3365 O O . LYS A 1 411 ? 6.878 -12.069 -34.213 1.00 91.81 411 LYS A O 1
ATOM 3370 N N . GLN A 1 412 ? 7.264 -10.372 -35.612 1.00 83.81 412 GLN A N 1
ATOM 3371 C CA . GLN A 1 412 ? 6.946 -9.334 -34.621 1.00 83.81 412 GLN A CA 1
ATOM 3372 C C . GLN A 1 412 ? 5.477 -9.366 -34.194 1.00 83.81 412 GLN A C 1
ATOM 3374 O O . GLN A 1 412 ? 5.180 -9.188 -33.014 1.00 83.81 412 GLN A O 1
ATOM 3379 N N . ILE A 1 413 ? 4.558 -9.585 -35.138 1.00 89.88 413 ILE A N 1
ATOM 3380 C CA . ILE A 1 413 ? 3.131 -9.732 -34.840 1.00 89.88 413 ILE A CA 1
ATOM 3381 C C . ILE A 1 413 ? 2.915 -10.969 -33.969 1.00 89.88 413 ILE A C 1
ATOM 3383 O O . ILE A 1 413 ? 2.256 -10.867 -32.937 1.00 89.88 413 ILE A O 1
ATOM 3387 N N . GLN A 1 414 ? 3.507 -12.103 -34.341 1.00 91.75 414 GLN A N 1
ATOM 3388 C CA . GLN A 1 414 ? 3.367 -13.347 -33.593 1.00 91.75 414 GLN A CA 1
ATOM 3389 C C . GLN A 1 414 ? 3.940 -13.238 -32.175 1.00 91.75 414 GLN A C 1
ATOM 3391 O O . GLN A 1 414 ? 3.227 -13.546 -31.227 1.00 91.75 414 GLN A O 1
ATOM 3396 N N . ASN A 1 415 ? 5.135 -12.663 -32.009 1.00 88.62 415 ASN A N 1
ATOM 3397 C CA . ASN A 1 415 ? 5.713 -12.409 -30.687 1.00 88.62 415 ASN A CA 1
ATOM 3398 C C . ASN A 1 415 ? 4.802 -11.520 -29.826 1.00 88.62 415 ASN A C 1
ATOM 3400 O O . ASN A 1 415 ? 4.580 -11.824 -28.660 1.00 88.62 415 ASN A O 1
ATOM 3404 N N . LYS A 1 416 ? 4.206 -10.461 -30.396 1.00 88.19 416 LYS A N 1
ATOM 3405 C CA . LYS A 1 416 ? 3.237 -9.619 -29.668 1.00 88.19 416 LYS A CA 1
ATOM 3406 C C . LYS A 1 416 ? 1.968 -10.380 -29.280 1.00 88.19 416 LYS A C 1
ATOM 3408 O O . LYS A 1 416 ? 1.393 -10.111 -28.226 1.00 88.19 416 LYS A O 1
ATOM 3413 N N . PHE A 1 417 ? 1.495 -11.288 -30.133 1.00 90.62 417 PHE A N 1
ATOM 3414 C CA . PHE A 1 417 ? 0.356 -12.149 -29.815 1.00 90.62 417 PHE A CA 1
ATOM 3415 C C . PHE A 1 417 ? 0.689 -13.129 -28.689 1.00 90.62 417 PHE A C 1
ATOM 3417 O O . PHE A 1 417 ? -0.127 -13.287 -27.780 1.00 90.62 417 PHE A O 1
ATOM 3424 N N . ASP A 1 418 ? 1.875 -13.732 -28.719 1.00 89.44 418 ASP A N 1
ATOM 3425 C CA . ASP A 1 418 ? 2.340 -14.666 -27.696 1.00 89.44 418 ASP A CA 1
ATOM 3426 C C . ASP A 1 418 ? 2.567 -13.957 -26.352 1.00 89.44 418 ASP A C 1
ATOM 3428 O O . ASP A 1 418 ? 2.045 -14.415 -25.338 1.00 89.44 418 ASP A O 1
ATOM 3432 N N . GLU A 1 419 ? 3.202 -12.780 -26.344 1.00 88.44 419 GLU A N 1
ATOM 3433 C CA . GLU A 1 419 ? 3.347 -11.933 -25.148 1.00 88.44 419 GLU A CA 1
ATOM 3434 C C . GLU A 1 419 ? 1.983 -11.568 -24.548 1.00 88.44 419 GLU A C 1
ATOM 3436 O O . GLU A 1 419 ? 1.763 -11.692 -23.342 1.00 88.44 419 GLU A O 1
ATOM 3441 N N . LYS A 1 420 ? 1.025 -11.155 -25.387 1.00 86.56 420 LYS A N 1
ATOM 3442 C CA . LYS A 1 420 ? -0.329 -10.825 -24.928 1.00 86.56 420 LYS A CA 1
ATOM 3443 C C . LYS A 1 420 ? -1.053 -12.053 -24.373 1.00 86.56 420 LYS A C 1
ATOM 3445 O O . LYS A 1 420 ? -1.802 -11.937 -23.404 1.00 86.56 420 LYS A O 1
ATOM 3450 N N . ARG A 1 421 ? -0.852 -13.225 -24.977 1.00 91.31 421 ARG A N 1
ATOM 3451 C CA . ARG A 1 421 ? -1.424 -14.492 -24.504 1.00 91.31 421 ARG A CA 1
ATOM 3452 C C . ARG A 1 421 ? -0.824 -14.905 -23.162 1.00 91.31 421 ARG A C 1
ATOM 3454 O O . ARG A 1 421 ? -1.570 -15.347 -22.292 1.00 91.31 421 ARG A O 1
ATOM 3461 N N . GLU A 1 422 ? 0.483 -14.739 -22.985 1.00 89.56 422 GLU A N 1
ATOM 3462 C CA . GLU A 1 422 ? 1.172 -15.018 -21.726 1.00 89.56 422 GLU A CA 1
ATOM 3463 C C . GLU A 1 422 ? 0.695 -14.077 -20.614 1.00 89.56 422 GLU A C 1
ATOM 3465 O O . GLU A 1 422 ? 0.328 -14.549 -19.539 1.00 89.56 422 GLU A O 1
ATOM 3470 N N . GLN A 1 423 ? 0.578 -12.774 -20.893 1.00 86.31 423 GLN A N 1
ATOM 3471 C CA . GLN A 1 423 ? 0.012 -11.796 -19.953 1.00 86.31 423 GLN A CA 1
ATOM 3472 C C . GLN A 1 423 ? -1.411 -12.170 -19.527 1.00 86.31 423 GLN A C 1
ATOM 3474 O O . GLN A 1 423 ? -1.714 -12.189 -18.337 1.00 86.31 423 GLN A O 1
ATOM 3479 N N . LEU A 1 424 ? -2.272 -12.541 -20.479 1.00 87.62 424 LEU A N 1
ATOM 3480 C CA . LEU A 1 424 ? -3.646 -12.959 -20.187 1.00 87.62 424 LEU A CA 1
ATOM 3481 C C . LEU A 1 424 ? -3.665 -14.252 -19.348 1.00 87.62 424 LEU A C 1
ATOM 3483 O O . LEU A 1 424 ? -4.469 -14.385 -18.428 1.00 87.62 424 LEU A O 1
ATOM 3487 N N . SER A 1 425 ? -2.748 -15.188 -19.609 1.00 89.81 425 SER A N 1
ATOM 3488 C CA . SER A 1 425 ? -2.585 -16.397 -18.792 1.00 89.81 425 SER A CA 1
ATOM 3489 C C . SER A 1 425 ? -2.164 -16.066 -17.357 1.00 89.81 425 SER A C 1
ATOM 3491 O O . SER A 1 425 ? -2.768 -16.576 -16.415 1.00 89.81 425 SER A O 1
ATOM 3493 N N . GLN A 1 426 ? -1.184 -15.176 -17.178 1.00 87.38 426 GLN A N 1
ATOM 3494 C CA . GLN A 1 426 ? -0.727 -14.729 -15.859 1.00 87.38 426 GLN A CA 1
ATOM 3495 C C . GLN A 1 426 ? -1.835 -13.987 -15.096 1.00 87.38 426 GLN A C 1
ATOM 3497 O O . GLN A 1 426 ? -2.039 -14.236 -13.907 1.00 87.38 426 GLN A O 1
ATOM 3502 N N . GLU A 1 427 ? -2.606 -13.128 -15.769 1.00 83.81 427 GLU A N 1
ATOM 3503 C CA . GLU A 1 427 ? -3.768 -12.455 -15.176 1.00 83.81 427 GLU A CA 1
ATOM 3504 C C . GLU A 1 427 ? -4.848 -13.453 -14.737 1.00 83.81 427 GLU A C 1
ATOM 3506 O O . GLU A 1 427 ? -5.400 -13.323 -13.642 1.00 83.81 427 GLU A O 1
ATOM 3511 N N . LEU A 1 428 ? -5.130 -14.478 -15.549 1.00 89.88 428 LEU A N 1
ATOM 3512 C CA . LEU A 1 428 ? -6.075 -15.538 -15.188 1.00 89.88 428 LEU A CA 1
ATOM 3513 C C . LEU A 1 428 ? -5.585 -16.366 -13.996 1.00 89.88 428 LEU A C 1
ATOM 3515 O O . LEU A 1 428 ? -6.389 -16.705 -13.128 1.00 89.88 428 LEU A O 1
ATOM 3519 N N . GLU A 1 429 ? -4.293 -16.681 -13.923 1.00 89.44 429 GLU A N 1
ATOM 3520 C CA . GLU A 1 429 ? -3.707 -17.370 -12.769 1.00 89.44 429 GLU A CA 1
ATOM 3521 C C . GLU A 1 429 ? -3.763 -16.519 -11.500 1.00 89.44 429 GLU A C 1
ATOM 3523 O O . GLU A 1 429 ? -4.147 -17.021 -10.442 1.00 89.44 429 GLU A O 1
ATOM 3528 N N . MET A 1 430 ? -3.445 -15.225 -11.594 1.00 83.12 430 MET A N 1
ATOM 3529 C CA . MET A 1 430 ? -3.579 -14.301 -10.466 1.00 83.12 430 MET A CA 1
ATOM 3530 C C . MET A 1 430 ? -5.032 -14.191 -10.008 1.00 83.12 430 MET A C 1
ATOM 3532 O O . MET A 1 430 ? -5.303 -14.253 -8.810 1.00 83.12 430 MET A O 1
ATOM 3536 N N . LYS A 1 431 ? -5.978 -14.099 -10.948 1.00 85.56 431 LYS A N 1
ATOM 3537 C CA . LYS A 1 431 ? -7.406 -14.069 -10.631 1.00 85.56 431 LYS A CA 1
ATOM 3538 C C . LYS A 1 431 ? -7.849 -15.344 -9.911 1.00 85.56 431 LYS A C 1
ATOM 3540 O O . LYS A 1 431 ? -8.537 -15.246 -8.900 1.00 85.56 431 LYS A O 1
ATOM 3545 N N . LYS A 1 432 ? -7.417 -16.521 -10.377 1.00 90.06 432 LYS A N 1
ATOM 3546 C CA . LYS A 1 432 ? -7.707 -17.803 -9.712 1.00 90.06 432 LYS A CA 1
ATOM 3547 C C . LYS A 1 432 ? -7.150 -17.852 -8.290 1.00 90.06 432 LYS A C 1
ATOM 3549 O O . LYS A 1 432 ? -7.884 -18.226 -7.385 1.00 90.06 432 LYS A O 1
ATOM 3554 N N . LYS A 1 433 ? -5.905 -17.411 -8.075 1.00 89.44 433 LYS A N 1
ATOM 3555 C CA . LYS A 1 433 ? -5.306 -17.337 -6.729 1.00 89.44 433 LYS A CA 1
ATOM 3556 C C . LYS A 1 433 ? -6.097 -16.416 -5.801 1.00 89.44 433 LYS A C 1
ATOM 3558 O O . LYS A 1 433 ? -6.391 -16.795 -4.677 1.00 89.44 433 LYS A O 1
ATOM 3563 N N . ILE A 1 434 ? -6.513 -15.246 -6.289 1.00 86.56 434 ILE A N 1
ATOM 3564 C CA . ILE A 1 434 ? -7.346 -14.318 -5.510 1.00 86.56 434 ILE A CA 1
ATOM 3565 C C . ILE A 1 434 ? -8.706 -14.951 -5.178 1.00 86.56 434 ILE A C 1
ATOM 3567 O O . ILE A 1 434 ? -9.179 -14.826 -4.052 1.00 86.56 434 ILE A O 1
ATOM 3571 N N . GLU A 1 435 ? -9.342 -15.647 -6.125 1.00 91.12 435 GLU A N 1
ATOM 3572 C CA . GLU A 1 435 ? -10.603 -16.360 -5.873 1.00 91.12 435 GLU A CA 1
ATOM 3573 C C . GLU A 1 435 ? -10.440 -17.489 -4.840 1.00 91.12 435 GLU A C 1
ATOM 3575 O O . GLU A 1 435 ? -11.326 -17.690 -4.006 1.00 91.12 435 GLU A O 1
ATOM 3580 N N . GLU A 1 436 ? -9.320 -18.214 -4.863 1.00 92.56 436 GLU A N 1
ATOM 3581 C CA . GLU A 1 436 ? -8.975 -19.227 -3.857 1.00 92.56 436 GLU A CA 1
ATOM 3582 C C . GLU A 1 436 ? -8.738 -18.603 -2.475 1.00 92.56 436 GLU A C 1
ATOM 3584 O O . GLU A 1 436 ? -9.284 -19.095 -1.484 1.00 92.56 436 GLU A O 1
ATOM 3589 N N . ASP A 1 437 ? -8.011 -17.487 -2.406 1.00 88.31 437 ASP A N 1
ATOM 3590 C CA . ASP A 1 437 ? -7.752 -16.754 -1.164 1.00 88.31 437 ASP A CA 1
ATOM 3591 C C . ASP A 1 437 ? -9.043 -16.190 -0.555 1.00 88.31 437 ASP A C 1
ATOM 3593 O O . ASP A 1 437 ? -9.257 -16.305 0.655 1.00 88.31 437 ASP A O 1
ATOM 3597 N N . ILE A 1 438 ? -9.945 -15.644 -1.380 1.00 87.38 438 ILE A N 1
ATOM 3598 C CA . ILE A 1 438 ? -11.267 -15.176 -0.934 1.00 87.38 438 ILE A CA 1
ATOM 3599 C C . ILE A 1 438 ? -12.074 -16.344 -0.365 1.00 87.38 438 ILE A C 1
ATOM 3601 O O . ILE A 1 438 ? -12.590 -16.239 0.747 1.00 87.38 438 ILE A O 1
ATOM 3605 N N . LYS A 1 439 ? -12.145 -17.480 -1.073 1.00 91.88 439 LYS A N 1
ATOM 3606 C CA . LYS A 1 439 ? -12.866 -18.668 -0.582 1.00 91.88 439 LYS A CA 1
ATOM 3607 C C . LYS A 1 439 ? -12.293 -19.176 0.738 1.00 91.88 439 LYS A C 1
ATOM 3609 O O . LYS A 1 439 ? -13.054 -19.561 1.625 1.00 91.88 439 LYS A O 1
ATOM 3614 N N . LYS A 1 440 ? -10.967 -19.167 0.884 1.00 92.44 440 LYS A N 1
ATOM 3615 C CA . LYS A 1 440 ? -10.295 -19.569 2.122 1.00 92.44 440 LYS A CA 1
ATOM 3616 C C . LYS A 1 440 ? -10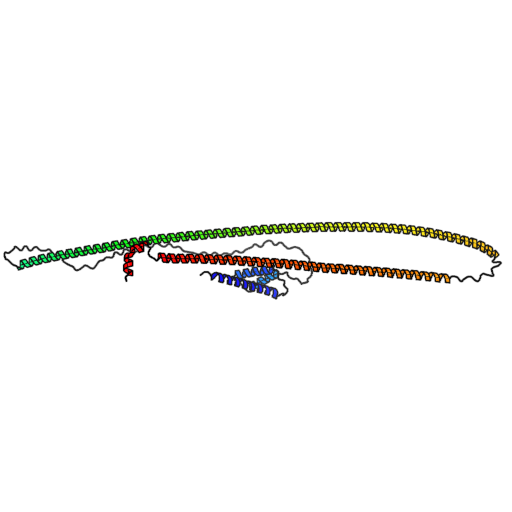.618 -18.610 3.271 1.00 92.44 440 LYS A C 1
ATOM 3618 O O . LYS A 1 440 ? -10.955 -19.069 4.360 1.00 92.44 440 LYS A O 1
ATOM 3623 N N . ALA A 1 441 ? -10.597 -17.302 3.020 1.00 85.75 441 ALA A N 1
ATOM 3624 C CA . ALA A 1 441 ? -10.965 -16.289 4.007 1.00 85.75 441 ALA A CA 1
ATOM 3625 C C . ALA A 1 441 ? -12.448 -16.381 4.417 1.00 85.75 441 ALA A C 1
ATOM 3627 O O . ALA A 1 441 ? -12.766 -16.274 5.601 1.00 85.75 441 ALA A O 1
ATOM 3628 N N . GLU A 1 442 ? -13.358 -16.636 3.472 1.00 90.94 442 GLU A N 1
ATOM 3629 C CA . GLU A 1 442 ? -14.781 -16.860 3.759 1.00 90.94 442 GLU A CA 1
ATOM 3630 C C . GLU A 1 442 ? -15.006 -18.121 4.604 1.00 90.94 442 GLU A C 1
ATOM 3632 O O . GLU A 1 442 ? -15.815 -18.111 5.538 1.00 90.94 442 GLU A O 1
ATOM 3637 N N . GLN A 1 443 ? -14.284 -19.209 4.312 1.00 92.62 443 GLN A N 1
ATOM 3638 C CA . GLN A 1 443 ? -14.325 -20.426 5.125 1.00 92.62 443 GLN A CA 1
ATOM 3639 C C . GLN A 1 443 ? -13.818 -20.164 6.546 1.00 92.62 443 GLN A C 1
ATOM 3641 O O . GLN A 1 443 ? -14.492 -20.544 7.505 1.00 92.62 443 GLN A O 1
ATOM 3646 N N . GLU A 1 444 ? -12.703 -19.450 6.698 1.00 90.19 444 GLU A N 1
ATOM 3647 C CA . GLU A 1 444 ? -12.151 -19.090 8.006 1.00 90.19 444 GLU A CA 1
ATOM 3648 C C . GLU A 1 444 ? -13.097 -18.168 8.801 1.00 90.19 444 GLU A C 1
ATOM 3650 O O . GLU A 1 444 ? -13.315 -18.375 10.000 1.00 90.19 444 GLU A O 1
ATOM 3655 N N . GLU A 1 445 ? -13.744 -17.193 8.149 1.00 87.94 445 GLU A N 1
ATOM 3656 C CA . GLU A 1 445 ? -14.747 -16.337 8.797 1.00 87.94 445 GLU A CA 1
ATOM 3657 C C . GLU A 1 445 ? -15.973 -17.148 9.242 1.00 87.94 445 GLU A C 1
ATOM 3659 O O . GLU A 1 445 ? -16.489 -16.959 10.352 1.00 87.94 445 GLU A O 1
ATOM 3664 N N . LYS A 1 446 ? -16.427 -18.087 8.404 1.00 93.50 446 LYS A N 1
ATOM 3665 C CA . LYS A 1 446 ? -17.543 -18.984 8.722 1.00 93.50 446 LYS A CA 1
ATOM 3666 C C . LYS A 1 446 ? -17.206 -19.894 9.901 1.00 93.50 446 LYS A C 1
ATOM 3668 O O . LYS A 1 446 ? -18.030 -20.027 10.809 1.00 93.50 446 LYS A O 1
ATOM 3673 N N . GLU A 1 447 ? -16.006 -20.468 9.936 1.00 92.19 447 GLU A N 1
ATOM 3674 C CA . GLU A 1 447 ? -15.524 -21.251 11.076 1.00 92.19 447 GLU A CA 1
ATOM 3675 C C . GLU A 1 447 ? -15.447 -20.407 12.347 1.00 92.19 447 GLU A C 1
ATOM 3677 O O . GLU A 1 447 ? -15.946 -20.825 13.393 1.00 92.19 447 GLU A O 1
ATOM 3682 N N . ARG A 1 448 ? -14.902 -19.189 12.269 1.00 89.81 448 ARG A N 1
ATOM 3683 C CA . ARG A 1 448 ? -14.839 -18.268 13.411 1.00 89.81 448 ARG A CA 1
ATOM 3684 C C . ARG A 1 448 ? -16.233 -17.920 13.935 1.00 89.81 448 ARG A C 1
ATOM 3686 O O . ARG A 1 448 ? -16.443 -17.919 15.149 1.00 89.81 448 ARG A O 1
ATOM 3693 N N . ARG A 1 449 ? -17.200 -17.660 13.047 1.00 90.06 449 ARG A N 1
ATOM 3694 C CA . ARG A 1 449 ? -18.606 -17.437 13.432 1.00 90.06 449 ARG A CA 1
ATOM 3695 C C . ARG A 1 449 ? -19.227 -18.673 14.069 1.00 90.06 449 ARG A C 1
ATOM 3697 O O . ARG A 1 449 ? -19.970 -18.521 15.036 1.00 90.06 449 ARG A O 1
ATOM 3704 N N . ASN A 1 450 ? -18.947 -19.867 13.554 1.00 92.44 450 ASN A N 1
ATOM 3705 C CA . ASN A 1 450 ? -19.454 -21.110 14.132 1.00 92.44 450 ASN A CA 1
ATOM 3706 C C . ASN A 1 450 ? -18.879 -21.342 15.534 1.00 92.44 450 ASN A C 1
ATOM 3708 O O . ASN A 1 450 ? -19.660 -21.529 16.461 1.00 92.44 450 ASN A O 1
ATOM 3712 N N . ARG A 1 451 ? -17.563 -21.182 15.724 1.00 91.62 451 ARG A N 1
ATOM 3713 C CA . ARG A 1 451 ? -16.919 -21.265 17.050 1.00 91.62 451 ARG A CA 1
ATOM 3714 C C . ARG A 1 451 ? -17.495 -20.243 18.032 1.00 91.62 451 ARG A C 1
ATOM 3716 O O . ARG A 1 451 ? -17.737 -20.564 19.191 1.00 91.62 451 ARG A O 1
ATOM 3723 N N . LEU A 1 452 ? -17.771 -19.018 17.573 1.00 90.88 452 LEU A N 1
ATOM 3724 C CA . LEU A 1 452 ? -18.426 -18.002 18.400 1.00 90.88 452 LEU A CA 1
ATOM 3725 C C . LEU A 1 452 ? -19.857 -18.411 18.778 1.00 90.88 452 LEU A C 1
ATOM 3727 O O . LEU A 1 452 ? -20.248 -18.263 19.932 1.00 90.88 452 LEU A O 1
ATOM 3731 N N . LYS A 1 453 ? -20.640 -18.938 17.829 1.00 92.38 453 LYS A N 1
ATOM 3732 C CA . LYS A 1 453 ? -21.998 -19.437 18.098 1.00 92.38 453 LYS A CA 1
ATOM 3733 C C . LYS A 1 453 ? -21.992 -20.605 19.079 1.00 92.38 453 LYS A C 1
ATOM 3735 O O . LYS A 1 453 ? -22.828 -20.625 19.974 1.00 92.38 453 LYS A O 1
ATOM 3740 N N . GLU A 1 454 ? -21.067 -21.547 18.926 1.00 93.00 454 GLU A N 1
ATOM 3741 C CA . GLU A 1 454 ? -20.886 -22.673 19.847 1.00 93.00 454 GLU A CA 1
ATOM 3742 C C . GLU A 1 454 ? -20.497 -22.185 21.243 1.00 93.00 454 GLU A C 1
ATOM 3744 O O . GLU A 1 454 ? -21.116 -22.593 22.221 1.00 93.00 454 GLU A O 1
ATOM 3749 N N . SER A 1 455 ? -19.562 -21.236 21.338 1.00 90.69 455 SER A N 1
ATOM 3750 C CA . SER A 1 455 ? -19.181 -20.612 22.609 1.00 90.69 455 SER A CA 1
ATOM 3751 C C . SER A 1 455 ? -20.361 -19.904 23.282 1.00 90.69 455 SER A C 1
ATOM 3753 O O . SER A 1 455 ? -20.609 -20.117 24.466 1.00 90.69 455 SER A O 1
ATOM 3755 N N . LEU A 1 456 ? -21.147 -19.125 22.531 1.00 90.25 456 LEU A N 1
ATOM 3756 C CA . LEU A 1 456 ? -22.353 -18.468 23.049 1.00 90.25 456 LEU A CA 1
ATOM 3757 C C . LEU A 1 456 ? -23.430 -19.475 23.465 1.00 90.25 456 LEU A C 1
ATOM 3759 O O . LEU A 1 456 ? -24.114 -19.262 24.465 1.00 90.25 456 LEU A O 1
ATOM 3763 N N . LYS A 1 457 ? -23.590 -20.572 22.715 1.00 94.38 457 LYS A N 1
ATOM 3764 C CA . LYS A 1 457 ? -24.510 -21.656 23.068 1.00 94.38 457 LYS A CA 1
ATOM 3765 C C . LYS A 1 457 ? -24.084 -22.309 24.382 1.00 94.38 457 LYS A C 1
ATOM 3767 O O . LYS A 1 457 ? -24.916 -22.439 25.271 1.00 94.38 457 LYS A O 1
ATOM 3772 N N . HIS A 1 458 ? -22.798 -22.614 24.531 1.00 92.69 458 HIS A N 1
ATOM 3773 C CA . HIS A 1 458 ? -22.250 -23.180 25.758 1.00 92.69 458 HIS A CA 1
ATOM 3774 C C . HIS A 1 458 ? -22.409 -22.226 26.952 1.00 92.69 458 HIS A C 1
ATOM 3776 O O . HIS A 1 458 ? -22.891 -22.625 28.006 1.00 92.69 458 HIS A O 1
ATOM 3782 N N . GLN A 1 459 ? -22.110 -20.933 26.779 1.00 89.38 459 GLN A N 1
ATOM 3783 C CA . GLN A 1 459 ? -22.350 -19.921 27.817 1.00 89.38 459 GLN A CA 1
ATOM 3784 C C . GLN A 1 459 ? -23.828 -19.840 28.213 1.00 89.38 459 GLN A C 1
ATOM 3786 O O . GLN A 1 459 ? -24.149 -19.716 29.394 1.00 89.38 459 GLN A O 1
ATOM 3791 N N . ARG A 1 460 ? -24.740 -19.929 27.238 1.00 92.31 460 ARG A N 1
ATOM 3792 C CA . ARG A 1 460 ? -26.181 -19.961 27.499 1.00 92.31 460 ARG A CA 1
ATOM 3793 C C . ARG A 1 460 ? -26.580 -21.204 28.291 1.00 92.31 460 ARG A C 1
ATOM 3795 O O . ARG A 1 460 ? -27.359 -21.062 29.225 1.00 92.31 460 ARG A O 1
ATOM 3802 N N . GLU A 1 461 ? -26.057 -22.376 27.939 1.00 93.69 461 GLU A N 1
ATOM 3803 C CA . GLU A 1 461 ? -26.298 -23.635 28.659 1.00 93.69 461 GLU A CA 1
ATOM 3804 C C . GLU A 1 461 ? -25.831 -23.531 30.122 1.00 93.69 461 GLU A C 1
ATOM 3806 O O . GLU A 1 461 ? -26.622 -23.773 31.036 1.00 93.69 461 GLU A O 1
ATOM 3811 N N . VAL A 1 462 ? -24.614 -23.032 30.356 1.00 92.94 462 VAL A N 1
ATOM 3812 C CA . VAL A 1 462 ? -24.075 -22.802 31.710 1.00 92.94 462 VAL A CA 1
ATOM 3813 C C . VAL A 1 462 ? -24.945 -21.824 32.507 1.00 92.94 462 VAL A C 1
ATOM 3815 O O . VAL A 1 462 ? -25.277 -22.085 33.662 1.00 92.94 462 VAL A O 1
ATOM 3818 N N . LEU A 1 463 ? -25.371 -20.710 31.903 1.00 89.94 463 LEU A N 1
ATOM 3819 C CA . LEU A 1 463 ? -26.266 -19.756 32.568 1.00 89.94 463 LEU A CA 1
ATOM 3820 C C . LEU A 1 463 ? -27.627 -20.380 32.894 1.00 89.94 463 LEU A C 1
ATOM 3822 O O . LEU A 1 463 ? -28.175 -20.124 33.966 1.00 89.94 463 LEU A O 1
ATOM 3826 N N . THR A 1 464 ? -28.180 -21.205 32.001 1.00 92.38 464 THR A N 1
ATOM 3827 C CA . THR A 1 464 ? -29.439 -21.908 32.283 1.00 92.38 464 THR A CA 1
ATOM 3828 C C . THR A 1 464 ? -29.296 -22.910 33.423 1.00 92.38 464 THR A C 1
ATOM 3830 O O . THR A 1 464 ? -30.192 -22.979 34.264 1.00 92.38 464 THR A O 1
ATOM 3833 N N . GLU A 1 465 ? -28.171 -23.623 33.517 1.00 92.69 465 GLU A N 1
ATOM 3834 C CA . GLU A 1 465 ? -27.881 -24.494 34.661 1.00 92.69 465 GLU A CA 1
ATOM 3835 C C . GLU A 1 465 ? -27.756 -23.697 35.960 1.00 92.69 465 GLU A C 1
ATOM 3837 O O . GLU A 1 465 ? -28.363 -24.075 36.957 1.00 92.69 465 GLU A O 1
ATOM 3842 N N . GLN A 1 466 ? -27.062 -22.555 35.952 1.00 88.81 466 GLN A N 1
ATOM 3843 C CA . GLN A 1 466 ? -26.948 -21.687 37.131 1.00 88.81 466 GLN A CA 1
ATOM 3844 C C . GLN A 1 466 ? -28.304 -21.138 37.588 1.00 88.81 466 GLN A C 1
ATOM 3846 O O . GLN A 1 466 ? -28.592 -21.114 38.785 1.00 88.81 466 GLN A O 1
ATOM 3851 N N . VAL A 1 467 ? -29.164 -20.716 36.655 1.00 89.31 467 VAL A N 1
ATOM 3852 C CA . VAL A 1 467 ? -30.527 -20.265 36.980 1.00 89.31 467 VAL A CA 1
ATOM 3853 C C . VAL A 1 467 ? -31.339 -21.411 37.574 1.00 89.31 467 VAL A C 1
ATOM 3855 O O . VAL A 1 467 ? -32.004 -21.209 38.590 1.00 89.31 467 VAL A O 1
ATOM 3858 N N . LYS A 1 468 ? -31.252 -22.611 36.990 1.00 91.06 468 LYS A N 1
ATOM 3859 C CA . LYS A 1 468 ? -31.945 -23.797 37.500 1.00 91.06 468 LYS A CA 1
ATOM 3860 C C . LYS A 1 468 ? -31.452 -24.172 38.900 1.00 91.06 468 LYS A C 1
ATOM 3862 O O . LYS A 1 468 ? -32.271 -24.337 39.795 1.00 91.06 468 LYS A O 1
ATOM 3867 N N . GLN A 1 469 ? -30.139 -24.191 39.130 1.00 88.19 469 GLN A N 1
ATOM 3868 C CA . GLN A 1 469 ? -29.547 -24.423 40.452 1.00 88.19 469 GLN A CA 1
ATOM 3869 C C . GLN A 1 469 ? -29.983 -23.362 41.467 1.00 88.19 469 GLN A C 1
ATOM 3871 O O . GLN A 1 469 ? -30.296 -23.695 42.607 1.00 88.19 469 GLN A O 1
ATOM 3876 N N . LYS A 1 470 ? -30.059 -22.086 41.068 1.00 87.62 470 LYS A N 1
ATOM 3877 C CA . LYS A 1 470 ? -30.531 -21.001 41.940 1.00 87.62 470 LYS A CA 1
ATOM 3878 C C . LYS A 1 470 ? -32.020 -21.140 42.275 1.00 87.62 470 LYS A C 1
ATOM 3880 O O . LYS A 1 470 ? -32.406 -20.885 43.414 1.00 87.62 470 LYS A O 1
ATOM 3885 N N . GLN A 1 471 ? -32.846 -21.560 41.317 1.00 85.25 471 GLN A N 1
ATOM 3886 C CA . GLN A 1 471 ? -34.261 -21.869 41.549 1.00 85.25 471 GLN A CA 1
ATOM 3887 C C . GLN A 1 471 ? -34.428 -23.077 42.479 1.00 85.25 471 GLN A C 1
ATOM 3889 O O . GLN A 1 471 ? -35.191 -22.998 43.438 1.00 85.25 471 GLN A O 1
ATOM 3894 N N . GLU A 1 472 ? -33.675 -24.157 42.257 1.00 85.44 472 GLU A N 1
ATOM 3895 C CA . GLU A 1 472 ? -33.658 -25.332 43.138 1.00 85.44 472 GLU A CA 1
ATOM 3896 C C . GLU A 1 472 ? -33.180 -24.974 44.553 1.00 85.44 472 GLU A C 1
ATOM 3898 O O . GLU A 1 472 ? -33.770 -25.419 45.536 1.00 85.44 472 GLU A O 1
ATOM 3903 N N . PHE A 1 473 ? -32.154 -24.129 44.680 1.00 80.88 473 PHE A N 1
ATOM 3904 C CA . PHE A 1 473 ? -31.667 -23.637 45.969 1.00 80.88 473 PHE A CA 1
ATOM 3905 C C . PHE A 1 473 ? -32.707 -22.763 46.679 1.00 80.88 473 PHE A C 1
ATOM 3907 O O . PHE A 1 473 ? -32.932 -22.934 47.874 1.00 80.88 473 PHE A O 1
ATOM 3914 N N . SER A 1 474 ? -33.396 -21.877 45.952 1.00 78.56 474 SER A N 1
ATOM 3915 C CA . SER A 1 474 ? -34.493 -21.069 46.500 1.00 78.56 474 SER A CA 1
ATOM 3916 C C . SER A 1 474 ? -35.667 -21.933 46.968 1.00 78.56 474 SER A C 1
ATOM 3918 O O . SER A 1 474 ? -36.246 -21.649 48.012 1.00 78.56 474 SER A O 1
ATOM 3920 N N . ALA A 1 475 ? -36.011 -22.990 46.227 1.00 74.94 475 ALA A N 1
ATOM 3921 C CA . ALA A 1 475 ? -37.052 -23.934 46.625 1.00 74.94 475 ALA A CA 1
ATOM 3922 C C . ALA A 1 475 ? -36.648 -24.725 47.882 1.00 74.94 475 ALA A C 1
ATOM 3924 O O . ALA A 1 475 ? -37.467 -24.904 48.779 1.00 74.94 475 ALA A O 1
ATOM 3925 N N . LYS A 1 476 ? -35.374 -25.132 47.988 1.00 73.25 476 LYS A N 1
ATOM 3926 C CA . LYS A 1 476 ? -34.824 -25.787 49.189 1.00 73.25 476 LYS A CA 1
ATOM 3927 C C . LYS A 1 476 ? -34.780 -24.858 50.406 1.00 73.25 476 LYS A C 1
ATOM 3929 O O . LYS A 1 476 ? -35.090 -25.309 51.496 1.00 73.25 476 LYS A O 1
ATOM 3934 N N . MET A 1 477 ? -34.450 -23.579 50.222 1.00 68.00 477 MET A N 1
ATOM 3935 C CA . MET A 1 477 ? -34.474 -22.559 51.286 1.00 68.00 477 MET A CA 1
ATOM 3936 C C . MET A 1 477 ? -35.893 -22.185 51.736 1.00 68.00 477 MET A C 1
ATOM 3938 O O . MET A 1 477 ? -36.074 -21.705 52.848 1.00 68.00 477 MET A O 1
ATOM 3942 N N . SER A 1 478 ? -36.903 -22.392 50.886 1.00 67.56 478 SER A N 1
ATOM 3943 C CA . SER A 1 478 ? -38.308 -22.187 51.256 1.00 67.56 478 SER A CA 1
ATOM 3944 C C . SER A 1 478 ? -38.876 -23.328 52.109 1.00 67.56 478 SER A C 1
ATOM 3946 O O . SER A 1 478 ? -39.936 -23.155 52.712 1.00 67.56 478 SER A O 1
ATOM 3948 N N . ALA A 1 479 ? -38.221 -24.490 52.141 1.00 69.69 479 ALA A N 1
ATOM 3949 C CA . ALA A 1 479 ? -38.572 -25.576 53.044 1.00 69.69 479 ALA A CA 1
ATOM 3950 C C . ALA A 1 479 ? -37.886 -25.355 54.400 1.00 69.69 479 ALA A C 1
ATOM 3952 O O . ALA A 1 479 ? -36.738 -24.920 54.452 1.00 69.69 479 ALA A O 1
ATOM 3953 N N . MET A 1 480 ? -38.577 -25.672 55.502 1.00 72.81 480 MET A N 1
ATOM 3954 C CA . MET A 1 480 ? -37.937 -25.703 56.823 1.00 72.81 480 MET A CA 1
ATOM 3955 C C . MET A 1 480 ? -36.720 -26.625 56.780 1.00 72.81 480 MET A C 1
ATOM 3957 O O . MET A 1 480 ? -36.784 -27.714 56.199 1.00 72.81 480 MET A O 1
ATOM 3961 N N . SER A 1 481 ? -35.636 -26.211 57.435 1.00 79.56 481 SER A N 1
ATOM 3962 C CA . SER A 1 481 ? -34.448 -27.054 57.589 1.00 79.56 481 SER A CA 1
ATOM 3963 C C . SER A 1 481 ? -34.835 -28.403 58.210 1.00 79.56 481 SER A C 1
ATOM 3965 O O . SER A 1 481 ? -35.729 -28.462 59.054 1.00 79.56 481 SER A O 1
ATOM 3967 N N . GLU A 1 482 ? -34.152 -29.500 57.864 1.00 78.06 482 GLU A N 1
ATOM 3968 C CA . GLU A 1 482 ? -34.426 -30.827 58.447 1.00 78.06 482 GLU A CA 1
ATOM 3969 C C . GLU A 1 482 ? -34.401 -30.815 59.987 1.00 78.06 482 GLU A C 1
ATOM 3971 O O . GLU A 1 482 ? -35.134 -31.561 60.644 1.00 78.06 482 GLU A O 1
ATOM 3976 N N . THR A 1 483 ? -33.591 -29.932 60.574 1.00 80.56 483 THR A N 1
ATOM 3977 C CA . THR A 1 483 ? -33.526 -29.691 62.020 1.00 80.56 483 THR A CA 1
ATOM 3978 C C . THR A 1 483 ? -34.784 -29.010 62.562 1.00 80.56 483 THR A C 1
ATOM 3980 O O . THR A 1 483 ? -35.343 -29.463 63.561 1.00 80.56 483 THR A O 1
ATOM 3983 N N . GLU A 1 484 ? -35.273 -27.971 61.888 1.00 80.00 484 GLU A N 1
ATOM 3984 C CA . GLU A 1 484 ? -36.517 -27.268 62.227 1.00 80.00 484 GLU A CA 1
ATOM 3985 C C . GLU A 1 484 ? -37.738 -28.168 62.024 1.00 80.00 484 GLU A C 1
ATOM 3987 O O . GLU A 1 484 ? -38.663 -28.162 62.833 1.00 80.00 484 GLU A O 1
ATOM 3992 N N . MET A 1 485 ? -37.719 -29.005 60.987 1.00 82.31 485 MET A N 1
ATOM 3993 C CA . MET A 1 485 ? -38.771 -29.969 60.686 1.00 82.31 485 MET A CA 1
ATOM 3994 C C . MET A 1 485 ? -38.860 -31.072 61.756 1.00 82.31 485 MET A C 1
ATOM 3996 O O . MET A 1 485 ? -39.963 -31.477 62.123 1.00 82.31 485 MET A O 1
ATOM 4000 N N . LYS A 1 486 ? -37.726 -31.517 62.323 1.00 83.06 486 LYS A N 1
ATOM 4001 C CA . LYS A 1 486 ? -37.703 -32.417 63.495 1.00 83.06 486 LYS A CA 1
ATOM 4002 C C . LYS A 1 486 ? -38.240 -31.736 64.756 1.00 83.06 486 LYS A C 1
ATOM 4004 O O . LYS A 1 486 ? -39.067 -32.331 65.447 1.00 83.06 486 LYS A O 1
ATOM 4009 N N . LEU A 1 487 ? -37.823 -30.497 65.024 1.00 82.25 487 LEU A N 1
ATOM 4010 C CA . LEU A 1 487 ? -38.290 -29.693 66.165 1.00 82.25 487 LEU A CA 1
ATOM 4011 C C . LEU A 1 487 ? -39.795 -29.394 66.103 1.00 82.25 487 LEU A C 1
ATOM 4013 O O . LEU A 1 487 ? -40.482 -29.443 67.120 1.00 82.25 487 LEU A O 1
ATOM 4017 N N . ASN A 1 488 ? -40.322 -29.148 64.905 1.00 81.81 488 ASN A N 1
ATOM 4018 C CA . ASN A 1 488 ? -41.738 -28.865 64.677 1.00 81.81 488 ASN A CA 1
ATOM 4019 C C . ASN A 1 488 ? -42.573 -30.116 64.361 1.00 81.81 488 ASN A C 1
ATOM 4021 O O . ASN A 1 488 ? -43.768 -29.987 64.092 1.00 81.81 488 ASN A O 1
ATOM 4025 N N . SER A 1 489 ? -41.994 -31.320 64.404 1.00 84.69 489 SER A N 1
ATOM 4026 C CA . SER A 1 489 ? -42.652 -32.550 63.938 1.00 84.69 489 SER A CA 1
ATOM 4027 C C . SER A 1 489 ? -43.987 -32.839 64.638 1.00 84.69 489 SER A C 1
ATOM 4029 O O . SER A 1 489 ? -44.962 -33.187 63.972 1.00 84.69 489 SER A O 1
ATOM 4031 N N . ASP A 1 490 ? -44.085 -32.607 65.948 1.00 79.38 490 ASP A N 1
ATOM 4032 C CA . ASP A 1 490 ? -45.324 -32.819 66.709 1.00 79.38 490 ASP A CA 1
ATOM 4033 C C . ASP A 1 490 ? -46.399 -31.755 66.432 1.00 79.38 490 ASP A C 1
ATOM 4035 O O . ASP A 1 490 ? -47.596 -32.050 66.481 1.00 79.38 490 ASP A O 1
ATOM 4039 N N . ARG A 1 491 ? -45.999 -30.520 66.096 1.00 78.50 491 ARG A N 1
ATOM 4040 C CA . ARG A 1 491 ? -46.930 -29.458 65.671 1.00 78.50 491 ARG A CA 1
ATOM 4041 C C . ARG A 1 491 ? -47.437 -29.704 64.253 1.00 78.50 491 ARG A C 1
ATOM 4043 O O . ARG A 1 491 ? -48.632 -29.577 64.007 1.00 78.50 491 ARG A O 1
ATOM 4050 N N . LEU A 1 492 ? -46.554 -30.117 63.346 1.00 78.69 492 LEU A N 1
ATOM 4051 C CA . LEU A 1 492 ? -46.898 -30.436 61.958 1.00 78.69 492 LEU A CA 1
ATOM 4052 C C . LEU A 1 492 ? -47.821 -31.656 61.865 1.00 78.69 492 LEU A C 1
ATOM 4054 O O . LEU A 1 492 ? -48.790 -31.621 61.111 1.00 78.69 492 LEU A O 1
ATOM 4058 N N . LYS A 1 493 ? -47.596 -32.698 62.681 1.00 82.56 493 LYS A N 1
ATOM 4059 C CA . LYS A 1 493 ? -48.507 -33.854 62.783 1.00 82.56 493 LYS A CA 1
ATOM 4060 C C . LYS A 1 493 ? -49.914 -33.466 63.237 1.00 82.56 493 LYS A C 1
ATOM 4062 O O . LYS A 1 493 ? -50.870 -34.075 62.783 1.00 82.56 493 LYS A O 1
ATOM 4067 N N . LYS A 1 494 ? -50.059 -32.466 64.112 1.00 76.75 494 LYS A N 1
ATOM 4068 C CA . LYS A 1 494 ? -51.378 -31.978 64.554 1.00 76.75 494 LYS A CA 1
ATOM 4069 C C . LYS A 1 494 ? -52.100 -31.154 63.488 1.00 76.75 494 LYS A C 1
ATOM 4071 O O . LYS A 1 494 ? -53.320 -31.200 63.436 1.00 76.75 494 LYS A O 1
ATOM 4076 N N . ILE A 1 495 ? -51.361 -30.413 62.662 1.00 74.75 495 ILE A N 1
ATOM 4077 C CA . ILE A 1 495 ? -51.926 -29.584 61.586 1.00 74.75 495 ILE A CA 1
ATOM 4078 C C . ILE A 1 495 ? -52.337 -30.441 60.376 1.00 74.75 495 ILE A C 1
ATOM 4080 O O . ILE A 1 495 ? -53.374 -30.173 59.793 1.00 74.75 495 ILE A O 1
ATOM 4084 N N . ASN A 1 496 ? -51.581 -31.495 60.042 1.00 66.88 496 ASN A N 1
ATOM 4085 C CA . ASN A 1 496 ? -51.867 -32.397 58.909 1.00 66.88 496 ASN A CA 1
ATOM 4086 C C . ASN A 1 496 ? -52.936 -33.483 59.182 1.00 66.88 496 ASN A C 1
ATOM 4088 O O . ASN A 1 496 ? -53.149 -34.341 58.329 1.00 66.88 496 ASN A O 1
ATOM 4092 N N . VAL A 1 497 ? -53.549 -33.516 60.373 1.00 51.56 497 VAL A N 1
ATOM 4093 C CA . VAL A 1 497 ? -54.624 -34.472 60.741 1.00 51.56 497 VAL A CA 1
ATOM 4094 C C . VAL A 1 497 ? -56.026 -33.829 60.670 1.00 51.56 497 VAL A C 1
ATOM 4096 O O . VAL A 1 497 ? -57.030 -34.499 60.902 1.00 51.56 497 VAL A O 1
ATOM 4099 N N . LEU A 1 498 ? -56.102 -32.551 60.291 1.00 40.44 498 LEU A N 1
ATOM 4100 C CA . LEU A 1 498 ? -57.301 -31.892 59.758 1.00 40.44 498 LEU A CA 1
ATOM 4101 C C . LEU A 1 498 ? -57.208 -31.860 58.231 1.00 40.44 498 LEU A C 1
ATOM 4103 O O . LEU A 1 498 ? -58.282 -31.934 57.595 1.00 40.44 498 LEU A O 1
#

Sequence (498 aa):
MTSVASSKASTASQKREKLKALLSDKVLDMIKKGNKDVKITPEVLSLISKEVDALIKDGKGSESELKRIATKAKNLLPRNTSSTSSGSKPSVPPIDTKSVASRQSDSRNEEYSQTSDVKPSKEEEEEEMLITTLGGQFGGGLKKSVKPKAKPTTGDDIWAAIALKDTEEYHKEQHEEFLRQKNKQVELRQTLKQQSEENKRQQELKKQMEQKYIEEQQEIIKKEIEEEKKREEERKQRIIEEKRIRDQQLEQSKMRKQMIEHKKKEEEEELVQKLKKQITKEKEKEIKTREQNKKELSSFLAYNDTIKARKEEEAKKEIEEDIKALKAYEEKQRQQELRREMEMKKMYERQSFSIALATKLEANLDEKAKEDEKKAERIQAEMEMKKELEHKKKLEKLKKQKEEIMDTLAKQIQNKFDEKREQLSQELEMKKKIEEDIKKAEQEEKERRNRLKESLKHQREVLTEQVKQKQEFSAKMSAMSETEMKLNSDRLKKINVL

Secondary structure (DSSP, 8-state):
--THHHHHHHHHHHHHHHHHHHHHHHHHHHHHTT-TT----HHHHHHHHHHHHHHHHHT---HHHHHHHHHHHHHHS------------------------------------------PPP-----------S-------------------SS--HHHHHHHHHHHHHHHHHHHHHHHHHHHHHHHHHHHHHHHHHHHHHHHHHHHHHHHHHHHHHHHHHHHHHHHHHHHHHHHHHHHHHHHHHHHHHHHHHHHHHHHHHHHHHHHHHHHHHHHHHHHHHHHHHHHHHHHHHHHHHHHHHHHHHHHHHHHHHHHHHHHHHHHHHHHHHHHHHHHHHHHHHHHHHHHTTTTT-SSS-S-----SHHHHHHHHHHHHHHHHHHHHHHHHHHHHHHHHHHHHHHHHHHHHHHHHHHHHHHHHHHHHHHHHHHHHHHHHHHHHHHHHHHHHHHHHHHHHHHHHHHHHHHHHHHHHHHHHTSPPHHHHHHTHHHHHHHTT-